Protein AF-A0AAU9JLI4-F1 (afdb_monomer)

Sequence (516 aa):
MSFSKSDNLSCSFSMLPLANPLLKHKVYQNIYNEKANLSTQASQQTISSKLKKRKLKPIMEIQPEIAAKVVKSYLLPMFECKTRGLSKRHSHGKSLDISKSRADILESRETTAETSVYGELKLSEKLMSEIEKVKTELDDCTRKMRDSEQAKIISESELSILKSKYEDLEINFELLKFQLNQNLKMYQKLELKIVFLNEQADQYKNLLAICESKLEEYSAECLNEKMVNDRLSSELQKIARFNDLVEMQNQIMGDRLIGLQTCIEDLLKVRRTEEITTKDFATFVESSKKLALYETELINSLKTLTEQNQILSKDMIEIAEMKDYMKNDRDKFICRFKEKVQQIKDEMAKEREEKEKLQIKYEDIKNNYDALSDQFDRMRDKITNFKVNRNGEIEEKVCKNCKKFFFENENFNWSCQIHTSQYSGAMWWCCGRKGENAKGCRTSQHIAKDEEEELMQEEMRLRKQQFCTSCTETGHDEKNCPYDPNAKSNFDADEEYERLENLKLKKSKIKTWTLI

InterPro domains:
  IPR001562 Zinc finger, Btk motif [PS51113] (411-447)

Secondary structure (DSSP, 8-state):
----------------------S-SSSSSSSSSSSSSSSS--------------PPPPP----HHHHHHHIIIIIHHHHHTT---S---------------------------TT-HHHHHHHHHHHHHHHHHHHHHHHHHHHHHHHHHHHHHHHHHHHHHHHHHHHHHHHHHHHHHHHHHHHHHHHHHHHHHHHHHHHHHHHHHHHHHHHHHHHHHHHHHHHHHHHHHHHHHHHHHHHHHHHHHHHHHHHHHHHHHHHHHTTTTTT--SHHHHHHHHHHHHHHHHHHHHHHHHHHHHHHHHHHHHHHHHHHHHHHHHHHHHHHHHHHHHHHHHHHHHHHHHHHHHHHHHHHHHHHHHHHHHHHHHHHHHHHHHHHHHHHHHHHHHHHHHTTS--EEEBTTT--EEEGGG--TTTEEE-SSPB-SSBBTTT--BSTTPPPSEEE---B--HHHHHHHHHHHHTS--B-TTT--BSS-GGG-TT-SSPPSS--HHHHHHHHHHHHHHHHHHHHHTT-

Mean predicted aligned error: 22.32 Å

pLDDT: mean 77.54, std 21.22, range [32.53, 97.62]

Structure (mmCIF, N/CA/C/O backbone):
data_AF-A0AAU9JLI4-F1
#
_entry.id   AF-A0AAU9JLI4-F1
#
loop_
_atom_site.group_PDB
_atom_site.id
_atom_site.type_symbol
_atom_site.label_atom_id
_atom_site.label_alt_id
_atom_site.label_comp_id
_atom_site.label_asym_id
_atom_site.label_entity_id
_atom_site.label_seq_id
_atom_site.pdbx_PDB_ins_code
_atom_site.Cartn_x
_atom_site.Cartn_y
_atom_site.Cartn_z
_atom_site.occupancy
_atom_site.B_iso_or_equiv
_atom_site.auth_seq_id
_atom_site.auth_comp_id
_atom_site.auth_asym_id
_atom_site.auth_atom_id
_atom_site.pdbx_PDB_model_num
ATOM 1 N N . MET A 1 1 ? 18.204 28.110 -63.080 1.00 45.34 1 MET A N 1
ATOM 2 C CA . MET A 1 1 ? 18.289 29.216 -62.103 1.00 45.34 1 MET A CA 1
ATOM 3 C C . MET A 1 1 ? 17.113 29.092 -61.155 1.00 45.34 1 MET A C 1
ATOM 5 O O . MET A 1 1 ? 16.007 29.456 -61.524 1.00 45.34 1 MET A O 1
ATOM 9 N N . SER A 1 2 ? 17.340 28.524 -59.977 1.00 33.69 2 SER A N 1
ATOM 10 C CA . SER A 1 2 ? 16.346 28.427 -58.904 1.00 33.69 2 SER A CA 1
ATOM 11 C C . SER A 1 2 ? 17.110 28.095 -57.625 1.00 33.69 2 SER A C 1
ATOM 13 O O . SER A 1 2 ? 17.582 26.977 -57.450 1.00 33.69 2 SER A O 1
ATOM 15 N N . PHE A 1 3 ? 17.329 29.124 -56.807 1.00 39.91 3 PHE A N 1
ATOM 16 C CA . PHE A 1 3 ? 18.019 29.056 -55.522 1.00 39.91 3 PHE A CA 1
ATOM 17 C C . PHE A 1 3 ? 17.093 28.427 -54.474 1.00 39.91 3 PHE A C 1
ATOM 19 O O . PHE A 1 3 ? 16.052 29.001 -54.157 1.00 39.91 3 PHE A O 1
ATOM 26 N N . SER A 1 4 ? 17.487 27.287 -53.908 1.00 40.09 4 SER A N 1
ATOM 27 C CA . SER A 1 4 ? 16.910 26.746 -52.677 1.00 40.09 4 SER A CA 1
ATOM 28 C C . SER A 1 4 ? 17.729 27.244 -51.487 1.00 40.09 4 SER A C 1
ATOM 30 O O . SER A 1 4 ? 18.907 26.914 -51.348 1.00 40.09 4 SER A O 1
ATOM 32 N N . LYS A 1 5 ? 17.102 28.084 -50.659 1.00 43.94 5 LYS A N 1
ATOM 33 C CA . LYS A 1 5 ? 17.627 28.550 -49.373 1.00 43.94 5 LYS A CA 1
ATOM 34 C C . LYS A 1 5 ? 17.709 27.373 -48.400 1.00 43.94 5 LYS A C 1
ATOM 36 O O . LYS A 1 5 ? 16.705 26.721 -48.142 1.00 43.94 5 LYS A O 1
ATOM 41 N N . SER A 1 6 ? 18.903 27.127 -47.877 1.00 37.25 6 SER A N 1
ATOM 42 C CA . SER A 1 6 ? 19.163 26.254 -46.737 1.00 37.25 6 SER A CA 1
ATOM 43 C C . SER A 1 6 ? 19.087 27.087 -45.454 1.00 37.25 6 SER A C 1
ATOM 45 O O . SER A 1 6 ? 19.989 27.885 -45.184 1.00 37.25 6 SER A O 1
ATOM 47 N N . ASP A 1 7 ? 18.016 26.921 -44.683 1.00 40.62 7 ASP A N 1
ATOM 48 C CA . ASP A 1 7 ? 17.883 27.521 -43.357 1.00 40.62 7 ASP A CA 1
ATOM 49 C C . ASP A 1 7 ? 18.664 26.678 -42.334 1.00 40.62 7 ASP A C 1
ATOM 51 O O . ASP A 1 7 ? 18.245 25.600 -41.916 1.00 40.62 7 ASP A O 1
ATOM 55 N N . ASN A 1 8 ? 19.836 27.185 -41.948 1.00 42.12 8 ASN A N 1
ATOM 56 C CA . ASN A 1 8 ? 20.634 26.694 -40.827 1.00 42.12 8 ASN A CA 1
ATOM 57 C C . ASN A 1 8 ? 19.975 27.117 -39.505 1.00 42.12 8 ASN A C 1
ATOM 59 O O . ASN A 1 8 ? 20.185 28.232 -39.027 1.00 42.12 8 ASN A O 1
ATOM 63 N N . LEU A 1 9 ? 19.212 26.218 -38.884 1.00 38.22 9 LEU A N 1
ATOM 64 C CA . LEU A 1 9 ? 18.787 26.350 -37.490 1.00 38.22 9 LEU A CA 1
ATOM 65 C C . LEU A 1 9 ? 19.849 25.728 -36.575 1.00 38.22 9 LEU A C 1
ATOM 67 O O . LEU A 1 9 ? 19.822 24.543 -36.255 1.00 38.22 9 LEU A O 1
ATOM 71 N N . SER A 1 10 ? 20.807 26.553 -36.149 1.00 36.34 10 SER A N 1
ATOM 72 C CA . SER A 1 10 ? 21.739 26.226 -35.071 1.00 36.34 10 SER A CA 1
ATOM 73 C C . SER A 1 10 ? 20.991 26.227 -33.734 1.00 36.34 10 SER A C 1
ATOM 75 O O . SER A 1 10 ? 20.750 27.283 -33.147 1.00 36.34 10 SER A O 1
ATOM 77 N N . CYS A 1 11 ? 20.605 25.048 -33.251 1.00 36.84 11 CYS A N 1
ATOM 78 C CA . CYS A 1 11 ? 20.040 24.886 -31.916 1.00 36.84 11 CYS A CA 1
ATOM 79 C C . CYS A 1 11 ? 21.181 24.928 -30.886 1.00 36.84 11 CYS A C 1
ATOM 81 O O . CYS A 1 11 ? 21.872 23.937 -30.652 1.00 36.84 11 CYS A O 1
ATOM 83 N N . SER A 1 12 ? 21.420 26.102 -30.302 1.00 36.06 12 SER A N 1
ATOM 84 C CA . SER A 1 12 ? 22.362 26.301 -29.203 1.00 36.06 12 SER A CA 1
ATOM 85 C C . SER A 1 12 ? 21.818 25.660 -27.923 1.00 36.06 12 SER A C 1
ATOM 87 O O . SER A 1 12 ? 20.890 26.152 -27.287 1.00 36.06 12 SER A O 1
ATOM 89 N N . PHE A 1 13 ? 22.413 24.532 -27.544 1.00 38.66 13 PHE A N 1
ATOM 90 C CA . PHE A 1 13 ? 22.135 23.828 -26.297 1.00 38.66 13 PHE A CA 1
ATOM 91 C C . PHE A 1 13 ? 22.752 24.619 -25.131 1.00 38.66 13 PHE A C 1
ATOM 93 O O . PHE A 1 13 ? 23.954 24.552 -24.872 1.00 38.66 13 PHE A O 1
ATOM 100 N N . SER A 1 14 ? 21.945 25.430 -24.446 1.00 35.66 14 SER A N 1
ATOM 101 C CA . SER A 1 14 ? 22.360 26.122 -23.226 1.00 35.66 14 SER A CA 1
ATOM 102 C C . SER A 1 14 ? 22.488 25.111 -22.084 1.00 35.66 14 SER A C 1
ATOM 104 O O . SER A 1 14 ? 21.485 24.622 -21.564 1.00 35.66 14 SER A O 1
ATOM 106 N N . MET A 1 15 ? 23.723 24.800 -21.689 1.00 38.72 15 MET A N 1
ATOM 107 C CA . MET A 1 15 ? 24.007 24.057 -20.463 1.00 38.72 15 MET A CA 1
ATOM 108 C C . MET A 1 15 ? 23.544 24.864 -19.243 1.00 38.72 15 MET A C 1
ATOM 110 O O . MET A 1 15 ? 24.101 25.916 -18.932 1.00 38.72 15 MET A O 1
ATOM 114 N N . LEU A 1 16 ? 22.526 24.361 -18.546 1.00 40.97 16 LEU A N 1
ATOM 115 C CA . LEU A 1 16 ? 22.172 24.817 -17.203 1.00 40.97 16 LEU A CA 1
ATOM 116 C C . LEU A 1 16 ? 23.170 24.234 -16.182 1.00 40.97 16 LEU A C 1
ATOM 118 O O . LEU A 1 16 ? 23.549 23.067 -16.311 1.00 40.97 16 LEU A O 1
ATOM 122 N N . PRO A 1 17 ? 23.590 24.990 -15.151 1.00 42.91 17 PRO A N 1
ATOM 123 C CA . PRO A 1 17 ? 24.547 24.499 -14.169 1.00 42.91 17 PRO A CA 1
ATOM 124 C C . PRO A 1 17 ? 23.884 23.500 -13.214 1.00 42.91 17 PRO A C 1
ATOM 126 O O . PRO A 1 17 ? 22.875 23.802 -12.574 1.00 42.91 17 PRO A O 1
ATOM 129 N N . LEU A 1 18 ? 24.496 22.324 -13.074 1.00 39.28 18 LEU A N 1
ATOM 130 C CA . LEU A 1 18 ? 24.190 21.348 -12.030 1.00 39.28 18 LEU A CA 1
ATOM 131 C C . LEU A 1 18 ? 24.459 21.967 -10.651 1.00 39.28 18 LEU A C 1
ATOM 133 O O . LEU A 1 18 ? 25.603 22.182 -10.249 1.00 39.28 18 LEU A O 1
ATOM 137 N N . ALA A 1 19 ? 23.384 22.265 -9.924 1.00 40.25 19 ALA A N 1
ATOM 138 C CA . ALA A 1 19 ? 23.446 22.730 -8.549 1.00 40.25 19 ALA A CA 1
ATOM 139 C C . ALA A 1 19 ? 23.899 21.597 -7.609 1.00 40.25 19 ALA A C 1
ATOM 141 O O . ALA A 1 19 ? 23.345 20.500 -7.574 1.00 40.25 19 ALA A O 1
ATOM 142 N N . ASN A 1 20 ? 24.924 21.921 -6.831 1.00 43.53 20 ASN A N 1
ATOM 143 C CA . ASN A 1 20 ? 25.685 21.082 -5.916 1.00 43.53 20 ASN A CA 1
ATOM 144 C C . ASN A 1 20 ? 24.843 20.626 -4.691 1.00 43.53 20 ASN A C 1
ATOM 146 O O . ASN A 1 20 ? 24.380 21.484 -3.930 1.00 43.53 20 ASN A O 1
ATOM 150 N N . PRO A 1 21 ? 24.636 19.318 -4.424 1.00 46.31 21 PRO A N 1
ATOM 151 C CA . PRO A 1 21 ? 23.819 18.849 -3.306 1.00 46.31 21 PRO A CA 1
ATOM 152 C C . PRO A 1 21 ? 24.678 18.545 -2.065 1.00 46.31 21 PRO A C 1
ATOM 154 O O . PRO A 1 21 ? 24.732 17.411 -1.603 1.00 46.31 21 PRO A O 1
ATOM 157 N N . LEU A 1 22 ? 25.345 19.553 -1.492 1.00 43.22 22 LEU A N 1
ATOM 158 C CA . LEU A 1 22 ? 26.230 19.371 -0.322 1.00 43.22 22 LEU A CA 1
ATOM 159 C C . LEU A 1 22 ? 25.820 20.145 0.946 1.00 43.22 22 LEU A C 1
ATOM 161 O O . LEU A 1 22 ? 26.621 20.315 1.859 1.00 43.22 22 LEU A O 1
ATOM 165 N N . LEU A 1 23 ? 24.557 20.575 1.064 1.00 45.41 23 LEU A N 1
ATOM 166 C CA . LEU A 1 23 ? 24.108 21.413 2.195 1.00 45.41 23 LEU A CA 1
ATOM 167 C C . LEU A 1 23 ? 22.857 20.932 2.953 1.00 45.41 23 LEU A C 1
ATOM 169 O O . LEU A 1 23 ? 22.265 21.696 3.709 1.00 45.41 23 LEU A O 1
ATOM 173 N N . LYS A 1 24 ? 22.465 19.655 2.839 1.00 44.66 24 LYS A N 1
ATOM 174 C CA . LYS A 1 24 ? 21.291 19.108 3.564 1.00 44.66 24 LYS A CA 1
ATOM 175 C C . LYS A 1 24 ? 21.606 18.221 4.777 1.00 44.66 24 LYS A C 1
ATOM 177 O O . LYS A 1 24 ? 20.695 17.620 5.336 1.00 44.66 24 LYS A O 1
ATOM 182 N N . HIS A 1 25 ? 22.855 18.183 5.247 1.00 46.44 25 HIS A N 1
ATOM 183 C CA . HIS A 1 25 ? 23.262 17.283 6.339 1.00 46.44 25 HIS A CA 1
ATOM 184 C C . HIS A 1 25 ? 23.266 17.897 7.758 1.00 46.44 25 HIS A C 1
ATOM 186 O O . HIS A 1 25 ? 23.671 17.227 8.705 1.00 46.44 25 HIS A O 1
ATOM 192 N N . LYS A 1 26 ? 22.792 19.142 7.947 1.00 41.72 26 LYS A N 1
ATOM 193 C CA . LYS A 1 26 ? 22.775 19.819 9.268 1.00 41.72 26 LYS A CA 1
ATOM 194 C C . LYS A 1 26 ? 21.404 19.957 9.946 1.00 41.72 26 LYS A C 1
ATOM 196 O O . LYS A 1 26 ? 21.347 20.437 11.069 1.00 41.72 26 LYS A O 1
ATOM 201 N N . VAL A 1 27 ? 20.311 19.505 9.327 1.00 46.84 27 VAL A N 1
ATOM 202 C CA . VAL A 1 27 ? 18.953 19.664 9.904 1.00 46.84 27 VAL A CA 1
ATOM 203 C C . VAL A 1 27 ? 18.459 18.405 10.642 1.00 46.84 27 VAL A C 1
ATOM 205 O O . VAL A 1 27 ? 17.530 18.480 11.436 1.00 46.84 27 VAL A O 1
ATOM 208 N N . TYR A 1 28 ? 19.120 17.253 10.479 1.00 42.72 28 TYR A N 1
ATOM 209 C CA . TYR A 1 28 ? 18.659 15.981 11.061 1.00 42.72 28 TYR A CA 1
ATOM 210 C C . TYR A 1 28 ? 19.222 15.624 12.451 1.00 42.72 28 TYR A C 1
ATOM 212 O O . TYR A 1 28 ? 18.841 14.593 12.996 1.00 42.72 28 TYR A O 1
ATOM 220 N N . GLN A 1 29 ? 20.070 16.460 13.064 1.00 41.47 29 GLN A N 1
ATOM 221 C CA . GLN A 1 29 ? 20.627 16.180 14.402 1.00 41.47 29 GLN A CA 1
ATOM 222 C C . GLN A 1 29 ? 19.867 16.817 15.581 1.00 41.47 29 GLN A C 1
ATOM 224 O O . GLN A 1 29 ? 20.104 16.423 16.717 1.00 41.47 29 GLN A O 1
ATOM 229 N N . ASN A 1 30 ? 18.905 17.717 15.351 1.00 42.84 30 ASN A N 1
ATOM 230 C CA . ASN A 1 30 ? 18.230 18.423 16.454 1.00 42.84 30 ASN A CA 1
ATOM 231 C C . ASN A 1 30 ? 16.946 17.760 16.983 1.00 42.84 30 ASN A C 1
ATOM 233 O O . ASN A 1 30 ? 16.419 18.210 17.989 1.00 42.84 30 ASN A O 1
ATOM 237 N N . ILE A 1 31 ? 16.457 16.673 16.376 1.00 46.66 31 ILE A N 1
ATOM 238 C CA . ILE A 1 31 ? 15.202 16.019 16.812 1.00 46.66 31 ILE A CA 1
ATOM 239 C C . ILE A 1 31 ? 15.456 14.873 17.814 1.00 46.66 31 ILE A C 1
ATOM 241 O O . ILE A 1 31 ? 14.543 14.443 18.515 1.00 46.66 31 ILE A O 1
ATOM 245 N N . TYR A 1 32 ? 16.700 14.400 17.952 1.00 40.81 32 TYR A N 1
ATOM 246 C CA . TYR A 1 32 ? 17.021 13.264 18.829 1.00 40.81 32 TYR A CA 1
ATOM 247 C C . TYR A 1 32 ? 17.413 13.633 20.271 1.00 40.81 32 TYR A C 1
ATOM 249 O O . TYR A 1 32 ? 17.479 12.739 21.110 1.00 40.81 32 TYR A O 1
ATOM 257 N N . ASN A 1 33 ? 17.594 14.918 20.597 1.00 41.50 33 ASN A N 1
ATOM 258 C CA . ASN A 1 33 ? 17.998 15.345 21.947 1.00 41.50 33 ASN A CA 1
ATOM 259 C C . ASN A 1 33 ? 16.843 15.822 22.847 1.00 41.50 33 ASN A C 1
ATOM 261 O O . ASN A 1 33 ? 17.062 16.067 24.029 1.00 41.50 33 ASN A O 1
ATOM 265 N N . GLU A 1 34 ? 15.606 15.900 22.345 1.00 41.00 34 GLU A N 1
ATOM 266 C CA . GLU A 1 34 ? 14.465 16.420 23.123 1.00 41.00 34 GLU A CA 1
ATOM 267 C C . GLU A 1 34 ? 13.611 15.335 23.807 1.00 41.00 34 GLU A C 1
ATOM 269 O O . GLU A 1 34 ? 12.755 15.645 24.630 1.00 41.00 34 GLU A O 1
ATOM 274 N N . LYS A 1 35 ? 13.872 14.045 23.546 1.00 43.06 35 LYS A N 1
ATOM 275 C CA . LYS A 1 35 ? 13.151 12.919 24.180 1.00 43.06 35 LYS A CA 1
ATOM 276 C C . LYS A 1 35 ? 13.869 12.275 25.373 1.00 43.06 35 LYS A C 1
ATOM 278 O O . LYS A 1 35 ? 13.338 11.336 25.955 1.00 43.06 35 LYS A O 1
ATOM 283 N N . ALA A 1 36 ? 15.036 12.784 25.774 1.00 42.34 36 ALA A N 1
ATOM 284 C CA . ALA A 1 36 ? 15.814 12.230 26.888 1.00 42.34 36 ALA A CA 1
ATOM 285 C C . ALA A 1 36 ? 15.617 12.952 28.242 1.00 42.34 36 ALA A C 1
ATOM 287 O O . ALA A 1 36 ? 16.156 12.493 29.241 1.00 42.34 36 ALA A O 1
ATOM 288 N N . ASN A 1 37 ? 14.825 14.033 28.314 1.00 41.56 37 ASN A N 1
ATOM 289 C CA . ASN A 1 37 ? 14.725 14.876 29.523 1.00 41.56 37 ASN A CA 1
ATOM 290 C C . ASN A 1 37 ? 13.348 14.913 30.217 1.00 41.56 37 ASN A C 1
ATOM 292 O O . ASN A 1 37 ? 13.141 15.740 31.099 1.00 41.56 37 ASN A O 1
ATOM 296 N N . LEU A 1 38 ? 12.420 14.006 29.894 1.00 42.38 38 LEU A N 1
ATOM 297 C CA . LEU A 1 38 ? 11.083 13.965 30.522 1.00 42.38 38 LEU A CA 1
ATOM 298 C C . LEU A 1 38 ? 10.813 12.723 31.394 1.00 42.38 38 LEU A C 1
ATOM 300 O O . LEU A 1 38 ? 9.696 12.538 31.860 1.00 42.38 38 LEU A O 1
ATOM 304 N N . SER A 1 39 ? 11.829 11.900 31.681 1.00 38.75 39 SER A N 1
ATOM 305 C CA . SER A 1 39 ? 11.671 10.649 32.452 1.00 38.75 39 SER A CA 1
ATOM 306 C C . SER A 1 39 ? 12.198 10.696 33.897 1.00 38.75 39 SER A C 1
ATOM 308 O O . SER A 1 39 ? 12.404 9.646 34.507 1.00 38.75 39 SER A O 1
ATOM 310 N N . THR A 1 40 ? 12.414 11.875 34.488 1.00 43.50 40 THR A N 1
ATOM 311 C CA . THR A 1 40 ? 12.995 11.943 35.842 1.00 43.50 40 THR A CA 1
ATOM 312 C C . THR A 1 40 ? 12.410 13.082 36.669 1.00 43.50 40 THR A C 1
ATOM 314 O O . THR A 1 40 ? 13.092 14.072 36.887 1.00 43.50 40 THR A O 1
ATOM 317 N N . GLN A 1 41 ? 11.152 12.964 37.117 1.00 42.03 41 GLN A N 1
ATOM 318 C CA . GLN A 1 41 ? 10.623 13.647 38.319 1.00 42.03 41 GLN A CA 1
ATOM 319 C C . GLN A 1 41 ? 9.153 13.264 38.586 1.00 42.03 41 GLN A C 1
ATOM 321 O O . GLN A 1 41 ? 8.239 14.062 38.437 1.00 42.03 41 GLN A O 1
ATOM 326 N N . ALA A 1 42 ? 8.909 12.020 39.000 1.00 39.53 42 ALA A N 1
ATOM 327 C CA . ALA A 1 42 ? 7.631 11.631 39.608 1.00 39.53 42 ALA A CA 1
ATOM 328 C C . ALA A 1 42 ? 7.829 10.429 40.543 1.00 39.53 42 ALA A C 1
ATOM 330 O O . ALA A 1 42 ? 7.296 9.349 40.333 1.00 39.53 42 ALA A O 1
ATOM 331 N N . SER A 1 43 ? 8.668 10.589 41.566 1.00 42.47 43 SER A N 1
ATOM 332 C CA . SER A 1 43 ? 8.748 9.627 42.670 1.00 42.47 43 SER A CA 1
ATOM 333 C C . SER A 1 43 ? 9.284 10.326 43.906 1.00 42.47 43 SER A C 1
ATOM 335 O O . SER A 1 43 ? 10.440 10.153 44.276 1.00 42.47 43 SER A O 1
ATOM 337 N N . GLN A 1 44 ? 8.448 11.149 44.525 1.00 44.94 44 GLN A N 1
ATOM 338 C CA . GLN A 1 44 ? 8.604 11.566 45.914 1.00 44.94 44 GLN A CA 1
ATOM 339 C C . GLN A 1 44 ? 7.299 12.232 46.336 1.00 44.94 44 GLN A C 1
ATOM 341 O O . GLN A 1 44 ? 7.138 13.429 46.144 1.00 44.94 44 GLN A O 1
ATOM 346 N N . GLN A 1 45 ? 6.363 11.453 46.882 1.00 43.75 45 GLN A N 1
ATOM 347 C CA . GLN A 1 45 ? 5.520 11.883 47.998 1.00 43.75 45 GLN A CA 1
ATOM 348 C C . GLN A 1 45 ? 4.621 10.740 48.484 1.00 43.75 45 GLN A C 1
ATOM 350 O O . GLN A 1 45 ? 4.019 10.012 47.706 1.00 43.75 45 GLN A O 1
ATOM 355 N N . THR A 1 46 ? 4.512 10.657 49.812 1.00 43.53 46 THR A N 1
ATOM 356 C CA . THR A 1 46 ? 3.495 9.943 50.606 1.00 43.53 46 THR A CA 1
ATOM 357 C C . THR A 1 46 ? 3.677 8.458 50.932 1.00 43.53 46 THR A C 1
ATOM 359 O O . THR A 1 46 ? 2.761 7.661 50.797 1.00 43.53 46 THR A O 1
ATOM 362 N N . ILE A 1 47 ? 4.788 8.120 51.597 1.00 45.31 47 ILE A N 1
ATOM 363 C CA . ILE A 1 47 ? 4.751 7.126 52.686 1.00 45.31 47 ILE A CA 1
ATOM 364 C C . ILE A 1 47 ? 5.595 7.653 53.852 1.00 45.31 47 ILE A C 1
ATOM 366 O O . ILE A 1 47 ? 6.801 7.457 53.869 1.00 45.31 47 ILE A O 1
ATOM 370 N N . SER A 1 48 ? 4.974 8.365 54.801 1.00 41.03 48 SER A N 1
ATOM 371 C CA . SER A 1 48 ? 5.326 8.356 56.238 1.00 41.03 48 SER A CA 1
ATOM 372 C C . SER A 1 48 ? 4.573 9.465 56.986 1.00 41.03 48 SER A C 1
ATOM 374 O O . SER A 1 48 ? 5.057 10.579 57.165 1.00 41.03 48 SER A O 1
ATOM 376 N N . SER A 1 49 ? 3.367 9.153 57.453 1.00 42.03 49 SER A N 1
ATOM 377 C CA . SER A 1 49 ? 2.691 9.914 58.513 1.00 42.03 49 SER A CA 1
ATOM 378 C C . SER A 1 49 ? 1.825 8.983 59.366 1.00 42.03 49 SER A C 1
ATOM 380 O O . SER A 1 49 ? 0.642 9.200 59.603 1.00 42.03 49 SER A O 1
ATOM 382 N N . LYS A 1 50 ? 2.435 7.901 59.862 1.00 46.09 50 LYS A N 1
ATOM 383 C CA . LYS A 1 50 ? 1.864 7.061 60.924 1.00 46.09 50 LYS A CA 1
ATOM 384 C C . LYS A 1 50 ? 2.770 7.102 62.145 1.00 46.09 50 LYS A C 1
ATOM 386 O O . LYS A 1 50 ? 3.470 6.140 62.416 1.00 46.09 50 LYS A O 1
ATOM 391 N N . LEU A 1 51 ? 2.759 8.202 62.895 1.00 42.31 51 LEU A N 1
ATOM 392 C CA . LEU A 1 51 ? 3.326 8.229 64.244 1.00 42.31 51 LEU A CA 1
ATOM 393 C C . LEU A 1 51 ? 2.592 9.249 65.126 1.00 42.31 51 LEU A C 1
ATOM 395 O O . LEU A 1 51 ? 2.585 10.444 64.861 1.00 42.31 51 LEU A O 1
ATOM 399 N N . LYS A 1 52 ? 2.065 8.715 66.235 1.00 47.47 52 LYS A N 1
ATOM 400 C CA . LYS A 1 52 ? 1.753 9.375 67.515 1.00 47.47 52 LYS A CA 1
ATOM 401 C C . LYS A 1 52 ? 0.481 10.230 67.601 1.00 47.47 52 LYS A C 1
ATOM 403 O O . LYS A 1 52 ? 0.528 11.451 67.577 1.00 47.47 52 LYS A O 1
ATOM 408 N N . LYS A 1 53 ? -0.616 9.569 67.993 1.00 42.16 53 LYS A N 1
ATOM 409 C CA . LYS A 1 53 ? -1.509 10.072 69.056 1.00 42.16 53 LYS A CA 1
ATOM 410 C C . LYS A 1 53 ? -1.855 8.926 70.015 1.00 42.16 53 LYS A C 1
ATOM 412 O O . LYS A 1 53 ? -2.756 8.137 69.754 1.00 42.16 53 LYS A O 1
ATOM 417 N N . ARG A 1 54 ? -1.107 8.814 71.120 1.00 42.00 54 ARG A N 1
ATOM 418 C CA . ARG A 1 54 ? -1.519 8.026 72.294 1.00 42.00 54 ARG A CA 1
ATOM 419 C C . ARG A 1 54 ? -2.682 8.780 72.943 1.00 42.00 54 ARG A C 1
ATOM 421 O O . ARG A 1 54 ? -2.471 9.861 73.481 1.00 42.00 54 ARG A O 1
ATOM 428 N N . LYS A 1 55 ? -3.900 8.244 72.839 1.00 44.88 55 LYS A N 1
ATOM 429 C CA . LYS A 1 55 ? -5.060 8.738 73.590 1.00 44.88 55 LYS A CA 1
ATOM 430 C C . LYS A 1 55 ? -4.915 8.303 75.053 1.00 44.88 55 LYS A C 1
ATOM 432 O O . LYS A 1 55 ? -4.597 7.145 75.320 1.00 44.88 55 LYS A O 1
ATOM 437 N N . LEU A 1 56 ? -5.101 9.249 75.973 1.00 50.69 56 LEU A N 1
ATOM 438 C CA . LEU A 1 56 ? -5.227 9.000 77.409 1.00 50.69 56 LEU A CA 1
ATOM 439 C C . LEU A 1 56 ? -6.354 7.989 77.666 1.00 50.69 56 LEU A C 1
ATOM 441 O O . LEU A 1 56 ? -7.404 8.067 77.027 1.00 50.69 56 LEU A O 1
ATOM 445 N N . LYS A 1 57 ? -6.129 7.048 78.593 1.00 48.38 57 LYS A N 1
ATOM 446 C CA . LYS A 1 57 ? -7.173 6.141 79.088 1.00 48.38 57 LYS A CA 1
ATOM 447 C C . LYS A 1 57 ? -8.280 6.989 79.731 1.00 48.38 57 LYS A C 1
ATOM 449 O O . LYS A 1 57 ? -7.965 7.720 80.672 1.00 48.38 57 LYS A O 1
ATOM 454 N N . PRO A 1 58 ? -9.533 6.914 79.257 1.00 48.12 58 PRO A N 1
ATOM 455 C CA . PRO A 1 58 ? -10.632 7.564 79.942 1.00 48.12 58 PRO A CA 1
ATOM 456 C C . PRO A 1 58 ? -10.860 6.846 81.274 1.00 48.12 58 PRO A C 1
ATOM 458 O O . PRO A 1 58 ? -10.724 5.624 81.375 1.00 48.12 58 PRO A O 1
ATOM 461 N N . ILE A 1 59 ? -11.168 7.633 82.300 1.00 52.50 59 ILE A N 1
ATOM 462 C CA . ILE A 1 59 ? -11.745 7.160 83.558 1.00 52.50 59 ILE A CA 1
ATOM 463 C C . ILE A 1 59 ? -12.922 6.257 83.175 1.00 52.50 59 ILE A C 1
ATOM 465 O O . ILE A 1 59 ? -13.745 6.662 82.356 1.00 52.50 59 ILE A O 1
ATOM 469 N N . MET A 1 60 ? -12.942 5.015 83.672 1.00 55.62 60 MET A N 1
ATOM 470 C CA . MET A 1 60 ? -14.016 4.064 83.379 1.00 55.62 60 MET A CA 1
ATOM 471 C C . MET A 1 60 ? -15.322 4.608 83.949 1.00 55.62 60 MET A C 1
ATOM 473 O O . MET A 1 60 ? -15.646 4.402 85.116 1.00 55.62 60 MET A O 1
ATOM 477 N N . GLU A 1 61 ? -16.045 5.333 83.110 1.00 60.28 61 GLU A N 1
ATOM 478 C CA . GLU A 1 61 ? -17.423 5.714 83.331 1.00 60.28 61 GLU A CA 1
ATOM 479 C C . GLU A 1 61 ? -18.215 4.406 83.410 1.00 60.28 61 GLU A C 1
ATOM 481 O O . GLU A 1 61 ? -18.271 3.630 82.450 1.00 60.28 61 GLU A O 1
ATOM 486 N N . ILE A 1 62 ? -18.701 4.087 84.612 1.00 59.59 62 ILE A N 1
ATOM 487 C CA . ILE A 1 62 ? -19.460 2.864 84.861 1.00 59.59 62 ILE A CA 1
ATOM 488 C C . ILE A 1 62 ? -20.717 2.970 84.008 1.00 59.59 62 ILE A C 1
ATOM 490 O O . ILE A 1 62 ? -21.610 3.758 84.309 1.00 59.59 62 ILE A O 1
ATOM 494 N N . GLN A 1 63 ? -20.754 2.191 82.926 1.00 72.50 63 GLN A N 1
ATOM 495 C CA . GLN A 1 63 ? -21.903 2.126 82.035 1.00 72.50 63 GLN A CA 1
ATOM 496 C C . GLN A 1 63 ? -23.146 1.819 82.887 1.00 72.50 63 GLN A C 1
ATOM 498 O O . GLN A 1 63 ? -23.105 0.877 83.693 1.00 72.50 63 GLN A O 1
ATOM 503 N N . PRO A 1 64 ? -24.231 2.600 82.767 1.00 72.38 64 PRO A N 1
ATOM 504 C CA . PRO A 1 64 ? -25.435 2.414 83.570 1.00 72.38 64 PRO A CA 1
ATOM 505 C C . PRO A 1 64 ? -26.011 0.997 83.429 1.00 72.38 64 PRO A C 1
ATOM 507 O O . PRO A 1 64 ? -26.600 0.490 84.382 1.00 72.38 64 PRO A O 1
ATOM 510 N N . GLU A 1 65 ? -25.746 0.289 82.323 1.00 72.12 65 GLU A N 1
ATOM 511 C CA . GLU A 1 65 ? -26.081 -1.130 82.181 1.00 72.12 65 GLU A CA 1
ATOM 512 C C . GLU A 1 65 ? -25.306 -2.038 83.152 1.00 72.12 65 GLU A C 1
ATOM 514 O O . GLU A 1 65 ? -25.875 -2.986 83.691 1.00 72.12 65 GLU A O 1
ATOM 519 N N . ILE A 1 66 ? -24.025 -1.758 83.419 1.00 75.94 66 ILE A N 1
ATOM 520 C CA . ILE A 1 66 ? -23.209 -2.511 84.387 1.00 75.94 66 ILE A CA 1
ATOM 521 C C . ILE A 1 66 ? -23.695 -2.216 85.806 1.00 75.94 66 ILE A C 1
ATOM 523 O O . ILE A 1 66 ? -23.854 -3.147 86.593 1.00 75.94 66 ILE A O 1
ATOM 527 N N . ALA A 1 67 ? -24.005 -0.954 86.117 1.00 75.00 67 ALA A N 1
ATOM 528 C CA . ALA A 1 67 ? -24.593 -0.580 87.402 1.00 75.00 67 ALA A CA 1
ATOM 529 C C . ALA A 1 67 ? -25.954 -1.268 87.621 1.00 75.00 67 ALA A C 1
ATOM 531 O O . ALA A 1 67 ? -26.162 -1.889 88.661 1.00 75.00 67 ALA A O 1
ATOM 532 N N . ALA A 1 68 ? -26.840 -1.267 86.620 1.00 74.62 68 ALA A N 1
ATOM 533 C CA . ALA A 1 68 ? -28.130 -1.957 86.675 1.00 74.62 68 ALA A CA 1
ATOM 534 C C . ALA A 1 68 ? -27.975 -3.480 86.813 1.00 74.62 68 ALA A C 1
ATOM 536 O O . ALA A 1 68 ? -28.707 -4.116 87.570 1.00 74.62 68 ALA A O 1
ATOM 537 N N . LYS A 1 69 ? -26.987 -4.082 86.138 1.00 78.19 69 LYS A N 1
ATOM 538 C CA . LYS A 1 69 ? -26.690 -5.517 86.246 1.00 78.19 69 LYS A CA 1
ATOM 539 C C . LYS A 1 69 ? -26.124 -5.875 87.619 1.00 78.19 69 LYS A C 1
ATOM 541 O O . LYS A 1 69 ? -26.495 -6.914 88.162 1.00 78.19 69 LYS A O 1
ATOM 546 N N . VAL A 1 70 ? -25.294 -5.015 88.213 1.00 78.00 70 VAL A N 1
ATOM 547 C CA . VAL A 1 70 ? -24.810 -5.171 89.594 1.00 78.00 70 VAL A CA 1
ATOM 548 C C . VAL A 1 70 ? -25.969 -5.049 90.584 1.00 78.00 70 VAL A C 1
ATOM 550 O O . VAL A 1 70 ? -26.111 -5.897 91.463 1.00 78.00 70 VAL A O 1
ATOM 553 N N . VAL A 1 71 ? -26.859 -4.072 90.394 1.00 75.44 71 VAL A N 1
ATOM 554 C CA . VAL A 1 71 ? -28.059 -3.915 91.224 1.00 75.44 71 VAL A CA 1
ATOM 555 C C . VAL A 1 71 ? -28.970 -5.143 91.117 1.00 75.44 71 VAL A C 1
ATOM 557 O O . VAL A 1 71 ? -29.354 -5.705 92.138 1.00 75.44 71 VAL A O 1
ATOM 560 N N . LYS A 1 72 ? -29.243 -5.632 89.902 1.00 75.75 72 LYS A N 1
ATOM 561 C CA . LYS A 1 72 ? -30.095 -6.806 89.651 1.00 75.75 72 LYS A CA 1
ATOM 562 C C . LYS A 1 72 ? -29.508 -8.117 90.173 1.00 75.75 72 LYS A C 1
ATOM 564 O O . LYS A 1 72 ? -30.246 -8.948 90.684 1.00 75.75 72 LYS A O 1
ATOM 569 N N . SER A 1 73 ? -28.198 -8.310 90.041 1.00 78.38 73 SER A N 1
ATOM 570 C CA . SER A 1 73 ? -27.553 -9.598 90.343 1.00 78.38 73 SER A CA 1
ATOM 571 C C . SER A 1 73 ? -27.050 -9.698 91.783 1.00 78.38 73 SER A C 1
ATOM 573 O O . SER A 1 73 ? -26.924 -10.805 92.295 1.00 78.38 73 SER A O 1
ATOM 575 N N . TYR A 1 74 ? -26.751 -8.566 92.432 1.00 74.50 74 TYR A N 1
ATOM 576 C CA . TYR A 1 74 ? -26.113 -8.549 93.753 1.00 74.50 74 TYR A CA 1
ATOM 577 C C . TYR A 1 74 ? -26.896 -7.772 94.819 1.00 74.50 74 TYR A C 1
ATOM 579 O O . TYR A 1 74 ? -26.854 -8.173 95.977 1.00 74.50 74 TYR A O 1
ATOM 587 N N . LEU A 1 75 ? -27.629 -6.703 94.476 1.00 67.44 75 LEU A N 1
ATOM 588 C CA . LEU A 1 75 ? -28.425 -5.943 95.459 1.00 67.44 75 LEU A CA 1
ATOM 589 C C . LEU A 1 75 ? -29.857 -6.472 95.594 1.00 67.44 75 LEU A C 1
ATOM 591 O O . LEU A 1 75 ? -30.321 -6.670 96.710 1.00 67.44 75 LEU A O 1
ATOM 595 N N . LEU A 1 76 ? -30.541 -6.760 94.486 1.00 67.50 76 LEU A N 1
ATOM 596 C CA . LEU A 1 76 ? -31.923 -7.261 94.469 1.00 67.50 76 LEU A CA 1
ATOM 597 C C . LEU A 1 76 ? -32.113 -8.590 95.231 1.00 67.50 76 LEU A C 1
ATOM 599 O O . LEU A 1 76 ? -33.019 -8.653 96.064 1.00 67.50 76 LEU A O 1
ATOM 603 N N . PRO A 1 77 ? -31.226 -9.600 95.103 1.00 70.12 77 PRO A N 1
ATOM 604 C CA . PRO A 1 77 ? -31.328 -10.832 95.890 1.00 70.12 77 PRO A CA 1
ATOM 605 C C . PRO A 1 77 ? -31.228 -10.612 97.409 1.00 70.12 77 PRO A C 1
ATOM 607 O O . PRO A 1 77 ? -31.770 -11.402 98.184 1.00 70.12 77 PRO A O 1
ATOM 610 N N . MET A 1 78 ? -30.582 -9.527 97.861 1.00 61.03 78 MET A N 1
ATOM 611 C CA . MET A 1 78 ? -30.527 -9.177 99.288 1.00 61.03 78 MET A CA 1
ATOM 612 C C . MET A 1 78 ? -31.865 -8.646 99.821 1.00 61.03 78 MET A C 1
ATOM 614 O O . MET A 1 78 ? -32.136 -8.780 101.014 1.00 61.03 78 MET A O 1
ATOM 618 N N . PHE A 1 79 ? -32.723 -8.099 98.954 1.00 61.00 79 PHE A N 1
ATOM 619 C CA . PHE A 1 79 ? -34.074 -7.647 99.304 1.00 61.00 79 PHE A CA 1
ATOM 620 C C . PHE A 1 79 ? -35.144 -8.726 99.064 1.00 61.00 79 PHE A C 1
ATOM 622 O O . PHE A 1 79 ? -36.165 -8.738 99.749 1.00 61.00 79 PHE A O 1
ATOM 629 N N . GLU A 1 80 ? -34.891 -9.689 98.174 1.00 58.81 80 GLU A N 1
ATOM 630 C CA . GLU A 1 80 ? -35.787 -10.826 97.903 1.00 58.81 80 GLU A CA 1
ATOM 631 C C . GLU A 1 80 ? -35.699 -11.947 98.962 1.00 58.81 80 GLU A C 1
ATOM 633 O O . GLU A 1 80 ? -36.590 -12.792 99.070 1.00 58.81 80 GLU A O 1
ATOM 638 N N . CYS A 1 81 ? -34.668 -11.944 99.816 1.00 48.41 81 CYS A N 1
ATOM 639 C CA . CYS A 1 81 ? -34.444 -12.986 100.829 1.00 48.41 81 CYS A CA 1
ATOM 640 C C . CYS A 1 81 ? -35.433 -12.977 102.020 1.00 48.41 81 CYS A C 1
ATOM 642 O O . CYS A 1 81 ? -35.333 -13.838 102.893 1.00 48.41 81 CYS A O 1
ATOM 644 N N . LYS A 1 82 ? -36.406 -12.051 102.081 1.00 47.38 82 LYS A N 1
ATOM 645 C CA . LYS A 1 82 ? -37.406 -11.977 103.173 1.00 47.38 82 LYS A CA 1
ATOM 646 C C . LYS A 1 82 ? -38.855 -12.277 102.774 1.00 47.38 82 LYS A C 1
ATOM 648 O O . LYS A 1 82 ? -39.729 -12.235 103.633 1.00 47.38 82 LYS A O 1
ATOM 653 N N . THR A 1 83 ? -39.124 -12.672 101.532 1.00 47.31 83 THR A N 1
ATOM 654 C CA . THR A 1 83 ? -40.483 -13.018 101.064 1.00 47.31 83 THR A CA 1
ATOM 655 C C . THR A 1 83 ? -40.567 -14.437 100.496 1.00 47.31 83 THR A C 1
ATOM 657 O O . THR A 1 83 ? -41.232 -14.697 99.499 1.00 47.31 83 THR A O 1
ATOM 660 N N . ARG A 1 84 ? -39.923 -15.410 101.157 1.00 46.50 84 ARG A N 1
ATOM 661 C CA . ARG A 1 84 ? -40.174 -16.845 100.930 1.00 46.50 84 ARG A CA 1
ATOM 662 C C . ARG A 1 84 ? -40.895 -17.468 102.118 1.00 46.50 84 ARG A C 1
ATOM 664 O O . ARG A 1 84 ? -40.319 -18.189 102.924 1.00 46.50 84 ARG A O 1
ATOM 671 N N . GLY A 1 85 ? -42.192 -17.216 102.175 1.00 48.59 85 GLY A N 1
ATOM 672 C CA . GLY A 1 85 ? -43.139 -18.001 102.946 1.00 48.59 85 GLY A CA 1
ATOM 673 C C . GLY A 1 85 ? -44.474 -17.957 102.224 1.00 48.59 85 GLY A C 1
ATOM 674 O O . GLY A 1 85 ? -44.978 -16.872 101.983 1.00 48.59 85 GLY A O 1
ATOM 675 N N . LEU A 1 86 ? -45.028 -19.136 101.927 1.00 42.09 86 LEU A N 1
ATOM 676 C CA . LEU A 1 86 ? -46.346 -19.371 101.316 1.00 42.09 86 LEU A CA 1
ATOM 677 C C . LEU A 1 86 ? -46.377 -19.296 99.778 1.00 42.09 86 LEU A C 1
ATOM 679 O O . LEU A 1 86 ? -46.673 -18.275 99.180 1.00 42.09 86 LEU A O 1
ATOM 683 N N . SER A 1 87 ? -46.149 -20.432 99.119 1.00 38.38 87 SER A N 1
ATOM 684 C CA . SER A 1 87 ? -47.265 -21.260 98.632 1.00 38.38 87 SER A CA 1
ATOM 685 C C . SER A 1 87 ? -46.726 -22.388 97.744 1.00 38.38 87 SER A C 1
ATOM 687 O O . SER A 1 87 ? -46.266 -22.180 96.624 1.00 38.38 87 SER A O 1
ATOM 689 N N . LYS A 1 88 ? -46.757 -23.614 98.274 1.00 42.38 88 LYS A N 1
ATOM 690 C CA . LYS A 1 88 ? -46.731 -24.839 97.469 1.00 42.38 88 LYS A CA 1
ATOM 691 C C . LYS A 1 88 ? -48.166 -25.096 97.008 1.00 42.38 88 LYS A C 1
ATOM 693 O O . LYS A 1 88 ? -49.035 -25.127 97.875 1.00 42.38 88 LYS A O 1
ATOM 698 N N . ARG A 1 89 ? -48.363 -25.459 95.736 1.00 37.84 89 ARG A N 1
ATOM 699 C CA . ARG A 1 89 ? -48.940 -26.751 95.284 1.00 37.84 89 ARG A CA 1
ATOM 700 C C . ARG A 1 89 ? -49.660 -26.648 93.930 1.00 37.84 89 ARG A C 1
ATOM 702 O O . ARG A 1 89 ? -50.434 -25.727 93.725 1.00 37.84 89 ARG A O 1
ATOM 709 N N . HIS A 1 90 ? -49.496 -27.733 93.156 1.00 35.75 90 HIS A N 1
ATOM 710 C CA . HIS A 1 90 ? -50.340 -28.228 92.049 1.00 35.75 90 HIS A CA 1
ATOM 711 C C . HIS A 1 90 ? -50.312 -27.374 90.758 1.00 35.75 90 HIS A C 1
ATOM 713 O O . HIS A 1 90 ? -50.217 -26.164 90.830 1.00 35.75 90 HIS A O 1
ATOM 719 N N . SER A 1 91 ? -50.325 -27.904 89.529 1.00 35.09 91 SER A N 1
ATOM 720 C CA . SER A 1 91 ? -50.587 -29.255 89.009 1.00 35.09 91 SER A CA 1
ATOM 721 C C . SER A 1 91 ? -50.144 -29.386 87.539 1.00 35.09 91 SER A C 1
ATOM 723 O O . SER A 1 91 ? -50.080 -28.408 86.807 1.00 35.09 91 SER A O 1
ATOM 725 N N . HIS A 1 92 ? -49.902 -30.633 87.130 1.00 36.50 92 HIS A N 1
ATOM 726 C CA . HIS A 1 92 ? -50.100 -31.236 85.803 1.00 36.50 92 HIS A CA 1
ATOM 727 C C . HIS A 1 92 ? -50.928 -30.498 84.722 1.00 36.50 92 HIS A C 1
ATOM 729 O O . HIS A 1 92 ? -52.012 -29.999 85.002 1.00 36.50 92 HIS A O 1
ATOM 735 N N . GLY A 1 93 ? -50.503 -30.687 83.458 1.00 32.53 93 GLY A N 1
ATOM 736 C CA . GLY A 1 93 ? -51.357 -30.735 82.249 1.00 32.53 93 GLY A CA 1
ATOM 737 C C . GLY A 1 93 ? -50.831 -29.868 81.093 1.00 32.53 93 GLY A C 1
ATOM 738 O O . GLY A 1 93 ? -50.885 -28.656 81.178 1.00 32.53 93 GLY A O 1
ATOM 739 N N . LYS A 1 94 ? -50.113 -30.427 80.108 1.00 39.56 94 LYS A N 1
ATOM 740 C CA . LYS A 1 94 ? -50.603 -30.822 78.764 1.00 39.56 94 LYS A CA 1
ATOM 741 C C . LYS A 1 94 ? -51.240 -29.701 77.906 1.00 39.56 94 LYS A C 1
ATOM 743 O O . LYS A 1 94 ? -52.335 -29.246 78.191 1.00 39.56 94 LYS A O 1
ATOM 748 N N . SER A 1 95 ? -50.623 -29.533 76.730 1.00 34.75 95 SER A N 1
ATOM 749 C CA . SER A 1 95 ? -51.223 -29.396 75.388 1.00 34.75 95 SER A CA 1
ATOM 750 C C . SER A 1 95 ? -51.360 -28.014 74.731 1.00 34.75 95 SER A C 1
ATOM 752 O O . SER A 1 95 ? -51.972 -27.113 75.287 1.00 34.75 95 SER A O 1
ATOM 754 N N . LEU A 1 96 ? -50.910 -28.015 73.465 1.00 35.66 96 LEU A N 1
ATOM 755 C CA . LEU A 1 96 ? -51.472 -27.371 72.267 1.00 35.66 96 LEU A CA 1
ATOM 756 C C . LEU A 1 96 ? -51.300 -25.853 72.097 1.00 35.66 96 LEU A C 1
ATOM 758 O O . LEU A 1 96 ? -52.105 -25.057 72.565 1.00 35.66 96 LEU A O 1
ATOM 762 N N . ASP A 1 97 ? -50.303 -25.500 71.277 1.00 35.72 97 ASP A N 1
ATOM 763 C CA . ASP A 1 97 ? -50.181 -24.211 70.591 1.00 35.72 97 ASP A CA 1
ATOM 764 C C . ASP A 1 97 ? -51.120 -24.168 69.376 1.00 35.72 97 ASP A C 1
ATOM 766 O O . ASP A 1 97 ? -50.843 -24.767 68.335 1.00 35.72 97 ASP A O 1
ATOM 770 N N . ILE A 1 98 ? -52.237 -23.451 69.521 1.00 36.06 98 ILE A N 1
ATOM 771 C CA . ILE A 1 98 ? -53.109 -23.000 68.431 1.00 36.06 98 ILE A CA 1
ATOM 772 C C . ILE A 1 98 ? -53.537 -21.548 68.714 1.00 36.06 98 ILE A C 1
ATOM 774 O O . ILE A 1 98 ? -54.443 -21.282 69.498 1.00 36.06 98 ILE A O 1
ATOM 778 N N . SER A 1 99 ? -52.951 -20.640 67.931 1.00 35.59 99 SER A N 1
ATOM 779 C CA . SER A 1 99 ? -53.599 -19.495 67.272 1.00 35.5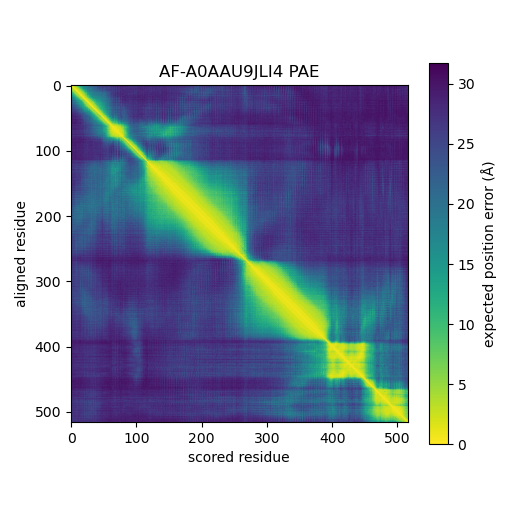9 99 SER A CA 1
ATOM 780 C C . SER A 1 99 ? -53.942 -18.190 68.021 1.00 35.59 99 SER A C 1
ATOM 782 O O . SER A 1 99 ? -54.463 -18.168 69.131 1.00 35.59 99 SER A O 1
ATOM 784 N N . LYS A 1 100 ? -53.814 -17.126 67.209 1.00 35.91 100 LYS A N 1
ATOM 785 C CA . LYS A 1 100 ? -54.592 -15.874 67.133 1.00 35.91 100 LYS A CA 1
ATOM 786 C C . LYS A 1 100 ? -54.172 -14.672 67.982 1.00 35.91 100 LYS A C 1
ATOM 788 O O . LYS A 1 100 ? -54.477 -14.545 69.162 1.00 35.91 100 LYS A O 1
ATOM 793 N N . SER A 1 101 ? -53.666 -13.680 67.249 1.00 37.69 101 SER A N 1
ATOM 794 C CA . SER A 1 101 ? -53.975 -12.269 67.445 1.00 37.69 101 SER A CA 1
ATOM 795 C C . SER A 1 101 ? -55.480 -12.025 67.250 1.00 37.69 101 SER A C 1
ATOM 797 O O . SER A 1 101 ? -56.024 -12.187 66.159 1.00 37.69 101 SER A O 1
ATOM 799 N N . ARG A 1 102 ? -56.165 -11.628 68.324 1.00 39.84 102 ARG A N 1
ATOM 800 C CA . ARG A 1 102 ? -57.355 -10.766 68.279 1.00 39.84 102 ARG A CA 1
ATOM 801 C C . ARG A 1 102 ? -57.611 -10.212 69.678 1.00 39.84 102 ARG A C 1
ATOM 803 O O . ARG A 1 102 ? -58.220 -10.886 70.500 1.00 39.84 102 ARG A O 1
ATOM 810 N N . ALA A 1 103 ? -57.147 -8.994 69.925 1.00 36.44 103 ALA A N 1
ATOM 811 C CA . ALA A 1 103 ? -57.586 -8.165 71.044 1.00 36.44 103 ALA A CA 1
ATOM 812 C C . ALA A 1 103 ? -57.235 -6.699 70.750 1.00 36.44 103 ALA A C 1
ATOM 814 O O . ALA A 1 103 ? -56.307 -6.139 71.319 1.00 36.44 103 ALA A O 1
ATOM 815 N N . ASP A 1 104 ? -57.981 -6.113 69.817 1.00 45.16 104 ASP A N 1
ATOM 816 C CA . ASP A 1 104 ? -58.451 -4.743 69.997 1.00 45.16 104 ASP A CA 1
ATOM 817 C C . ASP A 1 104 ? -59.748 -4.823 70.806 1.00 45.16 104 ASP A C 1
ATOM 819 O O . ASP A 1 104 ? -60.511 -5.781 70.638 1.00 45.16 104 ASP A O 1
ATOM 823 N N . ILE A 1 105 ? -59.997 -3.778 71.599 1.00 46.62 105 ILE A N 1
ATOM 824 C CA . ILE A 1 105 ? -61.174 -3.459 72.430 1.00 46.62 105 ILE A CA 1
ATOM 825 C C . ILE A 1 105 ? -60.863 -3.516 73.940 1.00 46.62 105 ILE A C 1
ATOM 827 O O . ILE A 1 105 ? -60.561 -4.570 74.490 1.00 46.62 105 ILE A O 1
ATOM 831 N N . LEU A 1 106 ? -61.076 -2.351 74.577 1.00 37.88 106 LEU A N 1
ATOM 832 C CA . LEU A 1 106 ? -61.075 -2.015 76.015 1.00 37.88 106 LEU A CA 1
ATOM 833 C C . LEU A 1 106 ? -59.767 -1.479 76.627 1.00 37.88 106 LEU A C 1
ATOM 835 O O . LEU A 1 106 ? -59.242 -2.024 77.589 1.00 37.88 106 LEU A O 1
ATOM 839 N N . GLU A 1 107 ? -59.347 -0.293 76.176 1.00 39.47 107 GLU A N 1
ATOM 840 C CA . GLU A 1 107 ? -58.641 0.680 77.027 1.00 39.47 107 GLU A CA 1
ATOM 841 C C . GLU A 1 107 ? -59.629 1.778 77.452 1.00 39.47 107 GLU A C 1
ATOM 843 O O . GLU A 1 107 ? -59.768 2.832 76.838 1.00 39.47 107 GLU A O 1
ATOM 848 N N . SER A 1 108 ? -60.403 1.504 78.498 1.00 46.38 108 SER A N 1
ATOM 849 C CA . SER A 1 108 ? -61.012 2.556 79.311 1.00 46.38 108 SER A CA 1
ATOM 850 C C . SER A 1 108 ? -61.251 2.020 80.718 1.00 46.38 108 SER A C 1
ATOM 852 O O . SER A 1 108 ? -61.857 0.965 80.876 1.00 46.38 108 SER A O 1
ATOM 854 N N . ARG A 1 109 ? -60.790 2.806 81.704 1.00 38.94 109 ARG A N 1
ATOM 855 C CA . ARG A 1 109 ? -60.880 2.642 83.170 1.00 38.94 109 ARG A CA 1
ATOM 856 C C . ARG A 1 109 ? -59.920 1.656 83.847 1.00 38.94 109 ARG A C 1
ATOM 858 O O . ARG A 1 109 ? -60.147 0.460 83.830 1.00 38.94 109 ARG A O 1
ATOM 865 N N . GLU A 1 110 ? -58.945 2.232 84.555 1.00 38.31 110 GLU A N 1
ATOM 866 C CA . GLU A 1 110 ? -58.664 2.043 85.998 1.00 38.31 110 GLU A CA 1
ATOM 867 C C . GLU A 1 110 ? -57.482 2.971 86.360 1.00 38.31 110 GLU A C 1
ATOM 869 O O . GLU A 1 110 ? -56.331 2.707 86.039 1.00 38.31 110 GLU A O 1
ATOM 874 N N . THR A 1 111 ? -57.718 4.246 86.678 1.00 44.16 111 THR A N 1
ATOM 875 C CA . THR A 1 111 ? -57.814 4.788 88.050 1.00 44.16 111 THR A CA 1
ATOM 876 C C . THR A 1 111 ? -56.936 4.093 89.098 1.00 44.16 111 THR A C 1
ATOM 878 O O . THR A 1 111 ? -57.240 2.995 89.549 1.00 44.16 111 THR A O 1
ATOM 881 N N . THR A 1 112 ? -55.927 4.847 89.551 1.00 45.28 112 THR A N 1
ATOM 882 C CA . THR A 1 112 ? -55.389 4.873 90.923 1.00 45.28 112 THR A CA 1
ATOM 883 C C . THR A 1 112 ? -54.754 3.585 91.457 1.00 45.28 112 THR A C 1
ATOM 885 O O . THR A 1 112 ? -55.305 2.919 92.327 1.00 45.28 112 THR A O 1
ATOM 888 N N . ALA A 1 113 ? -53.523 3.317 91.023 1.00 40.72 113 ALA A N 1
ATOM 889 C CA . ALA A 1 113 ? -52.519 2.617 91.827 1.00 40.72 113 ALA A CA 1
ATOM 890 C C . ALA A 1 113 ? -51.150 3.286 91.615 1.00 40.72 113 ALA A C 1
ATOM 892 O O . ALA A 1 113 ? -50.199 2.692 91.106 1.00 40.72 113 ALA A O 1
ATOM 893 N N . GLU A 1 114 ? -51.081 4.571 91.967 1.00 43.88 114 GLU A N 1
ATOM 894 C CA . GLU A 1 114 ? -49.814 5.258 92.200 1.00 43.88 114 GLU A CA 1
ATOM 895 C C . GLU A 1 114 ? -49.077 4.525 93.329 1.00 43.88 114 GLU A C 1
ATOM 897 O O . GLU A 1 114 ? -49.656 4.232 94.374 1.00 43.88 114 GLU A O 1
ATOM 902 N N . THR A 1 115 ? -47.792 4.236 93.115 1.00 48.34 115 THR A N 1
ATOM 903 C CA . THR A 1 115 ? -46.828 3.743 94.118 1.00 48.34 115 THR A CA 1
ATOM 904 C C . THR A 1 115 ? -46.919 2.273 94.554 1.00 48.34 115 THR A C 1
ATOM 906 O O . THR A 1 115 ? -46.659 1.943 95.708 1.00 48.34 115 THR A O 1
ATOM 909 N N . SER A 1 116 ? -47.151 1.338 93.623 1.00 49.78 116 SER A N 1
ATOM 910 C CA . SER A 1 116 ? -46.575 -0.009 93.793 1.00 49.78 116 SER A CA 1
ATOM 911 C C . SER A 1 116 ? -45.306 -0.124 92.951 1.00 49.78 116 SER A C 1
ATOM 913 O O . SER A 1 116 ? -45.327 0.118 91.744 1.00 49.78 116 SER A O 1
ATOM 915 N N . VAL A 1 117 ? -44.206 -0.530 93.588 1.00 57.12 117 VAL A N 1
ATOM 916 C CA . VAL A 1 117 ? -42.891 -0.813 92.974 1.00 57.12 117 VAL A CA 1
ATOM 917 C C . VAL A 1 117 ? -43.022 -1.662 91.697 1.00 57.12 117 VAL A C 1
ATOM 919 O O . VAL A 1 117 ? -42.218 -1.547 90.780 1.00 57.12 117 VAL A O 1
ATOM 922 N N . TYR A 1 118 ? -44.075 -2.478 91.603 1.00 55.44 118 TYR A N 1
ATOM 923 C CA . TYR A 1 118 ? -44.368 -3.354 90.473 1.00 55.44 118 TYR A CA 1
ATOM 924 C C . TYR A 1 118 ? -44.828 -2.617 89.201 1.00 55.44 118 TYR A C 1
ATOM 926 O O . TYR A 1 118 ? -44.505 -3.042 88.093 1.00 55.44 118 TYR A O 1
ATOM 934 N N . GLY A 1 119 ? -45.560 -1.505 89.340 1.00 67.00 119 GLY A N 1
ATOM 935 C CA . GLY A 1 119 ? -45.986 -0.674 88.208 1.00 67.00 119 GLY A CA 1
ATOM 936 C C . GLY A 1 119 ? -44.809 0.064 87.571 1.00 67.00 119 GLY A C 1
ATOM 937 O O . GLY A 1 119 ? -44.664 0.065 86.349 1.00 67.00 119 GLY A O 1
ATOM 938 N N . GLU A 1 120 ? -43.910 0.595 88.403 1.00 71.88 120 GLU A N 1
ATOM 939 C CA . GLU A 1 120 ? -42.657 1.201 87.943 1.00 71.88 120 GLU A CA 1
ATOM 940 C C . GLU A 1 120 ? -41.701 0.165 87.337 1.00 71.88 120 GLU A C 1
ATOM 942 O O . GLU A 1 120 ? -41.041 0.452 86.341 1.00 71.88 120 GLU A O 1
ATOM 947 N N . LEU A 1 121 ? -41.676 -1.070 87.856 1.00 72.38 121 LEU A N 1
ATOM 948 C CA . LEU A 1 121 ? -40.906 -2.173 87.269 1.00 72.38 121 LEU A CA 1
ATOM 949 C C . LEU A 1 121 ? -41.417 -2.573 85.881 1.00 72.38 121 LEU A C 1
ATOM 951 O O . LEU A 1 121 ? -40.613 -2.785 84.978 1.00 72.38 121 LEU A O 1
ATOM 955 N N . LYS A 1 122 ? -42.739 -2.633 85.682 1.00 76.31 122 LYS A N 1
ATOM 956 C CA . LYS A 1 122 ? -43.335 -2.965 84.379 1.00 76.31 122 LYS A CA 1
ATOM 957 C C . LYS A 1 122 ? -43.148 -1.838 83.358 1.00 76.31 122 LYS A C 1
ATOM 959 O O . LYS A 1 122 ? -42.911 -2.105 82.181 1.00 76.31 122 LYS A O 1
ATOM 964 N N . LEU A 1 123 ? -43.207 -0.580 83.804 1.00 78.69 123 LEU A N 1
ATOM 965 C CA . LEU A 1 123 ? -42.856 0.578 82.978 1.00 78.69 123 LEU A CA 1
ATOM 966 C C . LEU A 1 123 ? -41.366 0.554 82.604 1.00 78.69 123 LEU A C 1
ATOM 968 O O . LEU A 1 123 ? -41.027 0.770 81.444 1.00 78.69 123 LEU A O 1
ATOM 972 N N . SER A 1 124 ? -40.493 0.226 83.561 1.00 78.75 124 SER A N 1
ATOM 973 C CA . SER A 1 124 ? -39.053 0.046 83.349 1.00 78.75 124 SER A CA 1
ATOM 974 C C . SER A 1 124 ? -38.759 -1.074 82.350 1.00 78.75 124 SER A C 1
ATOM 976 O O . SER A 1 124 ? -37.953 -0.890 81.448 1.00 78.75 124 SER A O 1
ATOM 978 N N . GLU A 1 125 ? -39.463 -2.204 82.423 1.00 81.50 125 GLU A N 1
ATOM 979 C CA . GLU A 1 125 ? -39.314 -3.308 81.469 1.00 81.50 125 GLU A CA 1
ATOM 980 C C . GLU A 1 125 ? -39.785 -2.922 80.057 1.00 81.50 125 GLU A C 1
ATOM 982 O O . GLU A 1 125 ? -39.107 -3.222 79.071 1.00 81.50 125 GLU A O 1
ATOM 987 N N . LYS A 1 126 ? -40.895 -2.177 79.946 1.00 85.62 126 LYS A N 1
ATOM 988 C CA . LYS A 1 126 ? -41.375 -1.646 78.661 1.00 85.62 126 LYS A CA 1
ATOM 989 C C . LYS A 1 126 ? -40.375 -0.656 78.056 1.00 85.62 126 LYS A C 1
ATOM 991 O O . LYS A 1 126 ? -40.013 -0.816 76.890 1.00 85.62 126 LYS A O 1
ATOM 996 N N . LEU A 1 127 ? -39.878 0.288 78.860 1.00 85.19 127 LEU A N 1
ATOM 997 C CA . LEU A 1 127 ? -38.831 1.244 78.482 1.00 85.19 127 LEU A CA 1
ATOM 998 C C . LEU A 1 127 ? -37.535 0.535 78.078 1.00 85.19 127 LEU A C 1
ATOM 1000 O O . LEU A 1 127 ? -36.937 0.897 77.073 1.00 85.19 127 LEU A O 1
ATOM 1004 N N . MET A 1 128 ? -37.122 -0.506 78.803 1.00 84.69 128 MET A N 1
ATOM 1005 C CA . MET A 1 128 ? -35.961 -1.322 78.445 1.00 84.69 128 MET A CA 1
ATOM 1006 C C . MET A 1 128 ? -36.160 -2.011 77.092 1.00 84.69 128 MET A C 1
ATOM 1008 O O . MET A 1 128 ? -35.255 -1.971 76.266 1.00 84.69 128 MET A O 1
ATOM 1012 N N . SER A 1 129 ? -37.347 -2.568 76.823 1.00 88.56 129 SER A N 1
ATOM 1013 C CA . SER A 1 129 ? -37.644 -3.186 75.523 1.00 88.56 129 SER A CA 1
ATOM 1014 C C . SER A 1 129 ? -37.636 -2.173 74.372 1.00 88.56 129 SER A C 1
ATOM 1016 O O . SER A 1 129 ? -37.173 -2.488 73.278 1.00 88.56 129 SER A O 1
ATOM 1018 N N . GLU A 1 130 ? -38.118 -0.948 74.607 1.00 91.06 130 GLU A N 1
ATOM 1019 C CA . GLU A 1 130 ? -38.082 0.131 73.616 1.00 91.06 130 GLU A CA 1
ATOM 1020 C C . GLU A 1 130 ? -36.654 0.633 73.394 1.00 91.06 130 GLU A C 1
ATOM 1022 O O . GLU A 1 130 ? -36.249 0.804 72.249 1.00 91.06 130 GLU A O 1
ATOM 1027 N N . ILE A 1 131 ? -35.855 0.777 74.456 1.00 90.12 131 ILE A N 1
ATOM 1028 C CA . ILE A 1 131 ? -34.425 1.093 74.355 1.00 90.12 131 ILE A CA 1
ATOM 1029 C C . ILE A 1 131 ? -33.698 0.017 73.546 1.00 90.12 131 ILE A C 1
ATOM 1031 O O . ILE A 1 131 ? -32.856 0.345 72.715 1.00 90.12 131 ILE A O 1
ATOM 1035 N N . GLU A 1 132 ? -34.010 -1.258 73.764 1.00 90.62 132 GLU A N 1
ATOM 1036 C CA . GLU A 1 132 ? -33.368 -2.368 73.061 1.00 90.62 132 GLU A CA 1
ATOM 1037 C C . GLU A 1 132 ? -33.781 -2.412 71.583 1.00 90.62 132 GLU A C 1
ATOM 1039 O O . GLU A 1 132 ? -32.916 -2.550 70.720 1.00 90.62 132 GLU A O 1
ATOM 1044 N N . LYS A 1 133 ? -35.059 -2.154 71.266 1.00 93.94 133 LYS A N 1
ATOM 1045 C CA . LYS A 1 133 ? -35.526 -1.959 69.881 1.00 93.94 133 LYS A CA 1
ATOM 1046 C C . LYS A 1 133 ? -34.811 -0.797 69.198 1.00 93.94 133 LYS A C 1
ATOM 1048 O O . LYS A 1 133 ? -34.233 -0.988 68.132 1.00 93.94 133 LYS A O 1
ATOM 1053 N N . VAL A 1 134 ? -34.773 0.374 69.831 1.00 92.44 134 VAL A N 1
ATOM 1054 C CA . VAL A 1 134 ? -34.091 1.555 69.280 1.00 92.44 134 VAL A CA 1
ATOM 1055 C C . VAL A 1 134 ? -32.593 1.293 69.114 1.00 92.44 134 VAL A C 1
ATOM 1057 O O . VAL A 1 134 ? -32.023 1.696 68.105 1.00 92.44 134 VAL A O 1
ATOM 1060 N N . LYS A 1 135 ? -31.947 0.568 70.039 1.00 93.81 135 LYS A N 1
ATOM 1061 C CA . LYS A 1 135 ? -30.550 0.129 69.883 1.00 93.81 135 LYS A CA 1
ATOM 1062 C C . LYS A 1 135 ? -30.381 -0.770 68.657 1.00 93.81 135 LYS A C 1
ATOM 1064 O O . LYS A 1 135 ? -29.485 -0.516 67.860 1.00 93.81 135 LYS A O 1
ATOM 1069 N N . THR A 1 136 ? -31.255 -1.761 68.458 1.00 93.56 136 THR A N 1
ATOM 1070 C CA . THR A 1 136 ? -31.184 -2.632 67.271 1.00 93.56 136 THR A CA 1
ATOM 1071 C C . THR A 1 136 ? -31.426 -1.876 65.965 1.00 93.56 136 THR A C 1
ATOM 1073 O O . THR A 1 136 ? -30.708 -2.099 64.994 1.00 93.56 136 THR A O 1
ATOM 1076 N N . GLU A 1 137 ? -32.375 -0.938 65.937 1.00 94.69 137 GLU A N 1
ATOM 1077 C CA . GLU A 1 137 ? -32.636 -0.090 64.769 1.00 94.69 137 GLU A CA 1
ATOM 1078 C C . GLU A 1 137 ? -31.465 0.858 64.483 1.00 94.69 137 GLU A C 1
ATOM 1080 O O . GLU A 1 137 ? -31.087 1.047 63.325 1.00 94.69 137 GLU A O 1
ATOM 1085 N N . LEU A 1 138 ? -30.853 1.422 65.529 1.00 93.19 138 LEU A N 1
ATOM 1086 C CA . LEU A 1 138 ? -29.662 2.259 65.421 1.00 93.19 138 LEU A CA 1
ATOM 1087 C C . LEU A 1 138 ? -28.476 1.454 64.875 1.00 93.19 138 LEU A C 1
ATOM 1089 O O . LEU A 1 138 ? -27.784 1.932 63.975 1.00 93.19 138 LEU A O 1
ATOM 1093 N N . ASP A 1 139 ? -28.258 0.233 65.364 1.00 93.69 139 ASP A N 1
ATOM 1094 C CA . ASP A 1 139 ? -27.203 -0.661 64.879 1.00 93.69 139 ASP A CA 1
ATOM 1095 C C . ASP A 1 139 ? -27.426 -1.059 63.414 1.00 93.69 139 ASP A C 1
ATOM 1097 O O . ASP A 1 139 ? -26.494 -0.986 62.606 1.00 93.69 139 ASP A O 1
ATOM 1101 N N . ASP A 1 140 ? -28.660 -1.398 63.034 1.00 94.31 140 ASP A N 1
ATOM 1102 C CA . ASP A 1 140 ? -29.027 -1.708 61.650 1.00 94.31 140 ASP A CA 1
ATOM 1103 C C . ASP A 1 140 ? -28.858 -0.496 60.724 1.00 94.31 140 ASP A C 1
ATOM 1105 O O . ASP A 1 140 ? -28.342 -0.629 59.61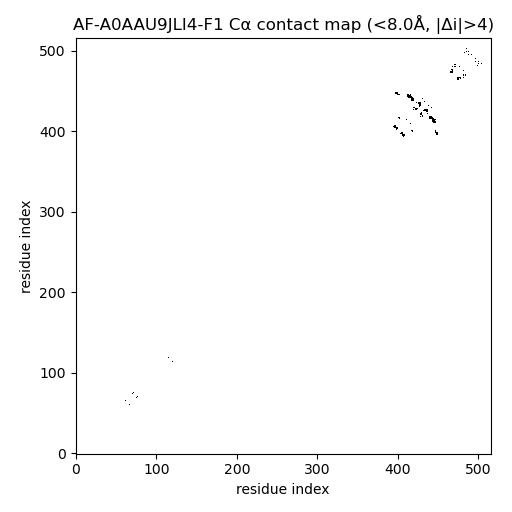0 1.00 94.31 140 ASP A O 1
ATOM 1109 N N . CYS A 1 141 ? -29.243 0.700 61.178 1.00 94.62 141 CYS A N 1
ATOM 1110 C CA . CYS A 1 141 ? -29.041 1.944 60.439 1.00 94.62 141 CYS A CA 1
ATOM 1111 C C . CYS A 1 141 ? -27.543 2.250 60.273 1.00 94.62 141 CYS A C 1
ATOM 1113 O O . CYS A 1 141 ? -27.077 2.575 59.179 1.00 94.62 141 CYS A O 1
ATOM 1115 N N . THR A 1 142 ? -26.754 2.040 61.328 1.00 94.38 142 THR A N 1
ATOM 1116 C CA . THR A 1 142 ? -25.296 2.220 61.307 1.00 94.38 142 THR A CA 1
ATOM 1117 C C . THR A 1 142 ? -24.607 1.197 60.399 1.00 94.38 142 THR A C 1
ATOM 1119 O O . THR A 1 142 ? -23.595 1.518 59.771 1.00 94.38 142 THR A O 1
ATOM 1122 N N . ARG A 1 143 ? -25.131 -0.034 60.303 1.00 94.56 143 ARG A N 1
ATOM 1123 C CA . ARG A 1 143 ? -24.663 -1.044 59.341 1.00 94.56 143 ARG A CA 1
ATOM 1124 C C . ARG A 1 143 ? -24.969 -0.608 57.910 1.00 94.56 143 ARG A C 1
ATOM 1126 O O . ARG A 1 143 ? -24.045 -0.524 57.113 1.00 94.56 143 ARG A O 1
ATOM 1133 N N . LYS A 1 144 ? -26.214 -0.216 57.616 1.00 95.69 144 LYS A N 1
ATOM 1134 C CA . LYS A 1 144 ? -26.613 0.276 56.283 1.00 95.69 144 LYS A CA 1
ATOM 1135 C C . LYS A 1 144 ? -25.791 1.482 55.828 1.00 95.69 144 LYS A C 1
ATOM 1137 O O . LYS A 1 144 ? -25.391 1.533 54.669 1.00 95.69 144 LYS A O 1
ATOM 1142 N N . MET A 1 145 ? -25.502 2.431 56.724 1.00 94.19 145 MET A N 1
ATOM 1143 C CA . MET A 1 145 ? -24.622 3.557 56.393 1.00 94.19 145 MET A CA 1
ATOM 1144 C C . MET A 1 145 ? -23.205 3.094 56.045 1.00 94.19 145 MET A C 1
ATOM 1146 O O . MET A 1 145 ? -22.653 3.557 55.054 1.00 94.19 145 MET A O 1
ATOM 1150 N N . ARG A 1 146 ? -22.630 2.151 56.805 1.00 95.75 146 ARG A N 1
ATOM 1151 C CA . ARG A 1 146 ? -21.304 1.586 56.500 1.00 95.75 146 ARG A CA 1
ATOM 1152 C C . ARG A 1 146 ? -21.277 0.850 55.162 1.00 95.75 146 ARG A C 1
ATOM 1154 O O . ARG A 1 146 ? -20.338 1.052 54.399 1.00 95.75 146 ARG A O 1
ATOM 1161 N N . ASP A 1 147 ? -22.298 0.053 54.869 1.00 95.12 147 ASP A N 1
ATOM 1162 C CA . ASP A 1 147 ? -22.405 -0.674 53.600 1.00 95.12 147 ASP A CA 1
ATOM 1163 C C . ASP A 1 147 ? -22.536 0.307 52.421 1.00 95.12 147 ASP A C 1
ATOM 1165 O O . ASP A 1 147 ? -21.864 0.160 51.401 1.00 95.12 147 ASP A O 1
ATOM 1169 N N . SER A 1 148 ? -23.333 1.370 52.584 1.00 93.44 148 SER A N 1
ATOM 1170 C CA . SER A 1 148 ? -23.461 2.439 51.587 1.00 93.44 148 SER A CA 1
ATOM 1171 C C . SER A 1 148 ? -22.157 3.218 51.387 1.00 93.44 148 SER A C 1
ATOM 1173 O O . SER A 1 148 ? -21.837 3.586 50.258 1.00 93.44 148 SER A O 1
ATOM 1175 N N . GLU A 1 149 ? -21.400 3.482 52.454 1.00 95.38 149 GLU A N 1
ATOM 1176 C CA . GLU A 1 149 ? -20.093 4.146 52.383 1.00 95.38 149 GLU A CA 1
ATOM 1177 C C . GLU A 1 149 ? -19.077 3.268 51.637 1.00 95.38 149 GLU A C 1
ATOM 1179 O O . GLU A 1 149 ? -18.352 3.751 50.770 1.00 95.38 149 GLU A O 1
ATOM 1184 N N . GLN A 1 150 ? -19.064 1.958 51.905 1.00 95.31 150 GLN A N 1
ATOM 1185 C CA . GLN A 1 150 ? -18.219 1.007 51.178 1.00 95.31 150 GLN A CA 1
ATOM 1186 C C . GLN A 1 150 ? -18.590 0.931 49.693 1.00 95.31 150 GLN A C 1
ATOM 1188 O O . GLN A 1 150 ? -17.703 1.006 48.845 1.00 95.31 150 GLN A O 1
ATOM 1193 N N . ALA A 1 151 ? -19.882 0.850 49.363 1.00 95.06 151 ALA A N 1
ATOM 1194 C CA . ALA A 1 151 ? -20.350 0.852 47.977 1.00 95.06 151 ALA A CA 1
ATOM 1195 C C . ALA A 1 151 ? -19.961 2.143 47.235 1.00 95.06 151 ALA A C 1
ATOM 1197 O O . ALA A 1 151 ? -19.549 2.097 46.072 1.00 95.06 151 ALA A O 1
ATOM 1198 N N . LYS A 1 152 ? -20.026 3.292 47.921 1.00 96.38 152 LYS A N 1
ATOM 1199 C CA . LYS A 1 152 ? -19.568 4.578 47.388 1.00 96.38 152 LYS A CA 1
ATOM 1200 C C . LYS A 1 152 ? -18.067 4.561 47.088 1.00 96.38 152 LYS A C 1
ATOM 1202 O O . LYS A 1 152 ? -17.680 4.946 45.991 1.00 96.38 152 LYS A O 1
ATOM 1207 N N . ILE A 1 153 ? -17.238 4.073 48.015 1.00 96.19 153 ILE A N 1
ATOM 1208 C CA . ILE A 1 153 ? -15.780 3.970 47.821 1.00 96.19 153 ILE A CA 1
ATOM 1209 C C . ILE A 1 153 ? -15.447 3.070 46.622 1.00 96.19 153 ILE A C 1
ATOM 1211 O O . ILE A 1 153 ? -14.590 3.418 45.809 1.00 96.19 153 ILE A O 1
ATOM 1215 N N . ILE A 1 154 ? -16.138 1.933 46.480 1.00 95.81 154 ILE A N 1
ATOM 1216 C CA . ILE A 1 154 ? -15.964 1.032 45.330 1.00 95.81 154 ILE A CA 1
ATOM 1217 C C . ILE A 1 154 ? -16.321 1.764 44.031 1.00 95.81 154 ILE A C 1
ATOM 1219 O O . ILE A 1 154 ? -15.497 1.815 43.119 1.00 95.81 154 ILE A O 1
ATOM 1223 N N . SER A 1 155 ? -17.479 2.424 43.984 1.00 93.62 155 SER A N 1
ATOM 1224 C CA . SER A 1 155 ? -17.931 3.173 42.802 1.00 93.62 155 SER A CA 1
ATOM 1225 C C . SER A 1 155 ? -16.979 4.320 42.426 1.00 93.62 155 SER A C 1
ATOM 1227 O O . SER A 1 155 ? -16.716 4.551 41.248 1.00 93.62 155 SER A O 1
ATOM 1229 N N . GLU A 1 156 ? -16.422 5.034 43.410 1.00 96.31 156 GLU A N 1
ATOM 1230 C CA . GLU A 1 156 ? -15.417 6.083 43.186 1.00 96.31 156 GLU A CA 1
ATOM 1231 C C . GLU A 1 156 ? -14.111 5.511 42.614 1.00 96.31 156 GLU A C 1
ATOM 1233 O O . GLU A 1 156 ? -13.503 6.116 41.726 1.00 96.31 156 GLU A O 1
ATOM 1238 N N . SER A 1 157 ? -13.697 4.326 43.074 1.00 96.25 157 SER A N 1
ATOM 1239 C CA . SER A 1 157 ? -12.517 3.637 42.546 1.00 96.25 157 SER A CA 1
ATOM 1240 C C . SER A 1 157 ? -12.716 3.168 41.098 1.00 96.25 157 SER A C 1
ATOM 1242 O O . SER A 1 157 ? -11.835 3.370 40.261 1.00 96.25 157 SER A O 1
ATOM 1244 N N . GLU A 1 158 ? -13.896 2.637 40.765 1.00 96.94 158 GLU A N 1
ATOM 1245 C CA . GLU A 1 158 ? -14.254 2.225 39.403 1.00 96.94 158 GLU A CA 1
ATOM 1246 C C . GLU A 1 158 ? -14.321 3.425 38.453 1.00 96.94 158 GLU A C 1
ATOM 1248 O O . GLU A 1 158 ? -13.780 3.370 37.347 1.00 96.94 158 GLU A O 1
ATOM 1253 N N . LEU A 1 159 ? -14.903 4.543 38.905 1.00 94.75 159 LEU A N 1
ATOM 1254 C CA . LEU A 1 159 ? -14.913 5.809 38.168 1.00 94.75 159 LEU A CA 1
ATOM 1255 C C . LEU A 1 159 ? -13.501 6.328 37.891 1.00 94.75 159 LEU A C 1
ATOM 1257 O O . LEU A 1 159 ? -13.237 6.825 36.798 1.00 94.75 159 LEU A O 1
ATOM 1261 N N . SER A 1 160 ? -12.592 6.214 38.861 1.00 97.06 160 SER A N 1
ATOM 1262 C CA . SER A 1 160 ? -11.188 6.601 38.688 1.00 97.06 160 SER A CA 1
ATOM 1263 C C . SER A 1 160 ? -10.496 5.755 37.611 1.00 97.06 160 SER A C 1
ATOM 1265 O O . SER A 1 160 ? -9.844 6.293 36.715 1.00 97.06 160 SER A O 1
ATOM 1267 N N . ILE A 1 161 ? -10.714 4.435 37.626 1.00 96.19 161 ILE A N 1
ATOM 1268 C CA . ILE A 1 161 ? -10.172 3.516 36.613 1.00 96.19 161 ILE A CA 1
ATOM 1269 C C . ILE A 1 161 ? -10.754 3.821 35.228 1.00 96.19 161 ILE A C 1
ATOM 1271 O O . ILE A 1 161 ? -10.015 3.836 34.244 1.00 96.19 161 ILE A O 1
ATOM 1275 N N . LEU A 1 162 ? -12.064 4.073 35.128 1.00 95.38 162 LEU A N 1
ATOM 1276 C CA . LEU A 1 162 ? -12.694 4.426 33.854 1.00 95.38 162 LEU A CA 1
ATOM 1277 C C . LEU A 1 162 ? -12.150 5.740 33.287 1.00 95.38 162 LEU A C 1
ATOM 1279 O O . LEU A 1 162 ? -11.919 5.817 32.084 1.00 95.38 162 LEU A O 1
ATOM 1283 N N . LYS A 1 163 ? -11.919 6.750 34.135 1.00 97.19 163 LYS A N 1
ATOM 1284 C CA . LYS A 1 163 ? -11.313 8.022 33.715 1.00 97.19 163 LYS A CA 1
ATOM 1285 C C . LYS A 1 163 ? -9.911 7.821 33.150 1.00 97.19 163 LYS A C 1
ATOM 1287 O O . LYS A 1 163 ? -9.649 8.285 32.049 1.00 97.19 163 LYS A O 1
ATOM 1292 N N . SER A 1 164 ? -9.064 7.054 33.836 1.00 95.75 164 SER A N 1
ATOM 1293 C CA . SER A 1 164 ? -7.724 6.723 33.332 1.00 95.75 164 SER A CA 1
ATOM 1294 C C . SER A 1 164 ? -7.786 6.004 31.980 1.00 95.75 164 SER A C 1
ATOM 1296 O O . SER A 1 164 ? -7.071 6.377 31.058 1.00 95.75 164 SER A O 1
ATOM 1298 N N . LYS A 1 165 ? -8.689 5.026 31.815 1.00 97.25 165 LYS A N 1
ATOM 1299 C CA . LYS A 1 165 ? -8.875 4.338 30.525 1.00 97.25 165 LYS A CA 1
ATOM 1300 C C . LYS A 1 165 ? -9.355 5.277 29.417 1.00 97.25 165 LYS A C 1
ATOM 1302 O O . LYS A 1 165 ? -8.974 5.098 28.265 1.00 97.25 165 LYS A O 1
ATOM 1307 N N . TYR A 1 166 ? -10.221 6.234 29.744 1.00 96.50 166 TYR A N 1
ATOM 1308 C CA . TYR A 1 166 ? -10.692 7.234 28.790 1.00 96.50 166 TYR A CA 1
ATOM 1309 C C . TYR A 1 166 ? -9.545 8.143 28.328 1.00 96.50 166 TYR A C 1
ATOM 1311 O O . TYR A 1 166 ? -9.379 8.335 27.128 1.00 96.50 166 TYR A O 1
ATOM 1319 N N . GLU A 1 167 ? -8.721 8.628 29.259 1.00 96.62 167 GLU A N 1
ATOM 1320 C CA . GLU A 1 167 ? -7.537 9.443 28.955 1.00 96.62 167 GLU A CA 1
ATOM 1321 C C . GLU A 1 167 ? -6.536 8.674 28.073 1.00 96.62 167 GLU A C 1
ATOM 1323 O O . GLU A 1 167 ? -6.052 9.206 27.073 1.00 96.62 167 GLU A O 1
ATOM 1328 N N . ASP A 1 168 ? -6.294 7.391 28.363 1.00 95.44 168 ASP A N 1
ATOM 1329 C CA . ASP A 1 168 ? -5.440 6.530 27.533 1.00 95.44 168 ASP A CA 1
ATOM 1330 C C . ASP A 1 168 ? -5.994 6.368 26.106 1.00 95.44 168 ASP A C 1
ATOM 1332 O O . ASP A 1 168 ? -5.250 6.414 25.121 1.00 95.44 168 ASP A O 1
ATOM 1336 N N . LEU A 1 169 ? -7.311 6.183 25.966 1.00 96.19 169 LEU A N 1
ATOM 1337 C CA . LEU A 1 169 ? -7.969 6.086 24.661 1.00 96.19 169 LEU A CA 1
ATOM 1338 C C . LEU A 1 169 ? -7.901 7.405 23.882 1.00 96.19 169 LEU A C 1
ATOM 1340 O O . LEU A 1 169 ? -7.687 7.378 22.670 1.00 96.19 169 LEU A O 1
ATOM 1344 N N . GLU A 1 170 ? -8.036 8.544 24.558 1.00 97.50 170 GLU A N 1
ATOM 1345 C CA . GLU A 1 170 ? -7.922 9.874 23.953 1.00 97.50 170 GLU A CA 1
ATOM 1346 C C . GLU A 1 170 ? -6.503 10.129 23.415 1.00 97.50 170 GLU A C 1
ATOM 1348 O O . GLU A 1 170 ? -6.334 10.558 22.270 1.00 97.50 170 GLU A O 1
ATOM 1353 N N . ILE A 1 171 ? -5.473 9.760 24.184 1.00 96.75 171 ILE A N 1
ATOM 1354 C CA . ILE A 1 171 ? -4.070 9.831 23.746 1.00 96.75 171 ILE A CA 1
ATOM 1355 C C . ILE A 1 171 ? -3.834 8.927 22.529 1.00 96.75 171 ILE A C 1
ATOM 1357 O O . ILE A 1 171 ? -3.218 9.351 21.545 1.00 96.75 171 ILE A O 1
ATOM 1361 N N . ASN A 1 172 ? -4.340 7.692 22.565 1.00 95.50 172 ASN A N 1
ATOM 1362 C CA . ASN A 1 172 ? -4.214 6.751 21.451 1.00 95.50 172 ASN A CA 1
ATOM 1363 C C . ASN A 1 172 ? -4.907 7.262 20.182 1.00 95.50 172 ASN A C 1
ATOM 1365 O O . ASN A 1 172 ? -4.370 7.117 19.081 1.00 95.50 172 ASN A O 1
ATOM 1369 N N . PHE A 1 173 ? -6.070 7.899 20.322 1.00 96.12 173 PHE A N 1
ATOM 1370 C CA . PHE A 1 173 ? -6.786 8.499 19.203 1.00 96.12 173 PHE A CA 1
ATOM 1371 C C . PHE A 1 173 ? -5.981 9.629 18.543 1.00 96.12 173 PHE A C 1
ATOM 1373 O O . PHE A 1 173 ? -5.818 9.640 17.319 1.00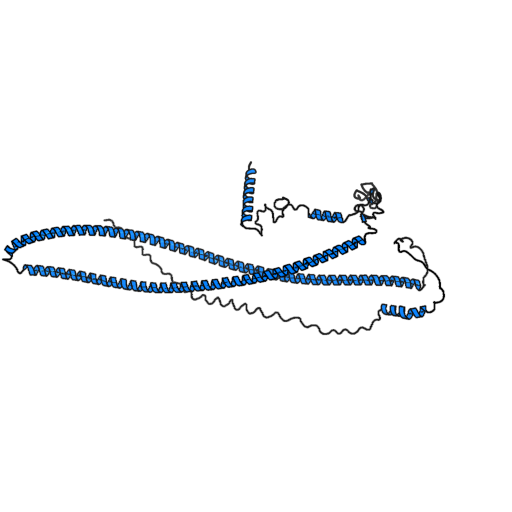 96.12 173 PHE A O 1
ATOM 1380 N N . GLU A 1 174 ? -5.414 10.548 19.329 1.00 97.19 174 GLU A N 1
ATOM 1381 C CA . GLU A 1 174 ? -4.577 11.624 18.784 1.00 97.19 174 GLU A CA 1
ATOM 1382 C C . GLU A 1 174 ? -3.277 11.089 18.154 1.00 97.19 174 GLU A C 1
ATOM 1384 O O . GLU A 1 174 ? -2.838 11.590 17.112 1.00 97.19 174 GLU A O 1
ATOM 1389 N N . LEU A 1 175 ? -2.699 10.011 18.698 1.00 95.31 175 LEU A N 1
ATOM 1390 C CA . LEU A 1 175 ? -1.548 9.336 18.091 1.00 95.31 175 LEU A CA 1
ATOM 1391 C C . LEU A 1 175 ? -1.896 8.730 16.721 1.00 95.31 175 LEU A C 1
ATOM 1393 O O . LEU A 1 175 ? -1.158 8.933 15.752 1.00 95.31 175 LEU A O 1
ATOM 1397 N N . LEU A 1 176 ? -3.028 8.029 16.616 1.00 96.50 176 LEU A N 1
ATOM 1398 C CA . LEU A 1 176 ? -3.510 7.449 15.358 1.00 96.50 176 LEU A CA 1
ATOM 1399 C C . LEU A 1 176 ? -3.784 8.529 14.307 1.00 96.50 176 LEU A C 1
ATOM 1401 O O . LEU A 1 176 ? -3.383 8.402 13.150 1.00 96.50 176 LEU A O 1
ATOM 1405 N N . LYS A 1 177 ? -4.402 9.640 14.709 1.00 96.81 177 LYS A N 1
ATOM 1406 C CA . LYS A 1 177 ? -4.645 10.801 13.844 1.00 96.81 177 LYS A CA 1
ATOM 1407 C C . LYS A 1 177 ? -3.342 11.427 13.342 1.00 96.81 177 LYS A C 1
ATOM 1409 O O . LYS A 1 177 ? -3.237 11.804 12.172 1.00 96.81 177 LYS A O 1
ATOM 1414 N N . PHE A 1 178 ? -2.319 11.507 14.192 1.00 96.69 178 PHE A N 1
ATOM 1415 C CA . PHE A 1 178 ? -0.990 11.957 13.785 1.00 96.69 178 PHE A CA 1
ATOM 1416 C C . PHE A 1 178 ? -0.338 11.002 12.773 1.00 96.69 178 PHE A C 1
ATOM 1418 O O . PHE A 1 178 ? 0.184 11.462 11.753 1.00 96.69 178 PHE A O 1
ATOM 1425 N N . GLN A 1 179 ? -0.407 9.687 13.004 1.00 96.00 179 GLN A N 1
ATOM 1426 C CA . GLN A 1 179 ? 0.098 8.673 12.069 1.00 96.00 179 GLN A CA 1
ATOM 1427 C C . GLN A 1 179 ? -0.622 8.733 10.716 1.00 96.00 179 GLN A C 1
ATOM 1429 O O . GLN A 1 179 ? 0.031 8.735 9.671 1.00 96.00 179 GLN A O 1
ATOM 1434 N N . LEU A 1 180 ? -1.950 8.876 10.720 1.00 95.81 180 LEU A N 1
ATOM 1435 C CA . LEU A 1 180 ? -2.749 9.046 9.507 1.00 95.81 180 LEU A CA 1
ATOM 1436 C C . LEU A 1 180 ? -2.288 10.269 8.702 1.00 95.81 180 LEU A C 1
ATOM 1438 O O . LEU A 1 180 ? -2.057 10.173 7.497 1.00 95.81 180 LEU A O 1
ATOM 1442 N N . ASN A 1 181 ? -2.066 11.403 9.369 1.00 95.56 181 ASN A N 1
ATOM 1443 C CA . ASN A 1 181 ? -1.554 12.613 8.726 1.00 95.56 181 ASN A CA 1
ATOM 1444 C C . ASN A 1 181 ? -0.143 12.433 8.144 1.00 95.56 181 ASN A C 1
ATOM 1446 O O . ASN A 1 181 ? 0.169 12.999 7.092 1.00 95.56 181 ASN A O 1
ATOM 1450 N N . GLN A 1 182 ? 0.728 11.653 8.791 1.00 95.25 182 GLN A N 1
ATOM 1451 C CA . GLN A 1 182 ? 2.034 11.316 8.218 1.00 95.25 182 GLN A CA 1
ATOM 1452 C C . GLN A 1 182 ? 1.905 10.434 6.973 1.00 95.25 182 GLN A C 1
ATOM 1454 O O . GLN A 1 182 ? 2.578 10.695 5.972 1.00 95.25 182 GLN A O 1
ATOM 1459 N N . ASN A 1 183 ? 1.017 9.441 7.010 1.00 92.56 183 ASN A N 1
ATOM 1460 C CA . ASN A 1 183 ? 0.757 8.554 5.879 1.00 92.56 183 ASN A CA 1
ATOM 1461 C C . ASN A 1 183 ? 0.178 9.319 4.684 1.00 92.56 183 ASN A C 1
ATOM 1463 O O . ASN A 1 183 ? 0.639 9.123 3.562 1.00 92.56 183 ASN A O 1
ATOM 1467 N N . LEU A 1 184 ? -0.735 10.268 4.912 1.00 95.69 184 LEU A N 1
ATOM 1468 C CA . LEU A 1 184 ? -1.252 11.148 3.858 1.00 95.69 184 LEU A CA 1
ATOM 1469 C C . LEU A 1 184 ? -0.141 11.977 3.198 1.00 95.69 184 LEU A C 1
ATOM 1471 O O . LEU A 1 184 ? -0.067 12.057 1.973 1.00 95.69 184 LEU A O 1
ATOM 1475 N N . LYS A 1 185 ? 0.788 12.533 3.986 1.00 95.62 185 LYS A N 1
ATOM 1476 C CA . LYS A 1 185 ? 1.953 13.257 3.442 1.00 95.62 185 LYS A CA 1
ATOM 1477 C C . LYS A 1 185 ? 2.890 12.347 2.646 1.00 95.62 185 LYS A C 1
ATOM 1479 O O . LYS A 1 185 ? 3.495 12.794 1.673 1.00 95.62 185 LYS A O 1
ATOM 1484 N N . MET A 1 186 ? 3.061 11.092 3.063 1.00 95.25 186 MET A N 1
ATOM 1485 C CA . MET A 1 186 ? 3.835 10.100 2.305 1.00 95.25 186 MET A CA 1
ATOM 1486 C C . MET A 1 186 ? 3.148 9.759 0.981 1.00 95.25 186 MET A C 1
ATOM 1488 O O . MET A 1 186 ? 3.815 9.738 -0.051 1.00 95.25 186 MET A O 1
ATOM 1492 N N . TYR A 1 187 ? 1.829 9.561 0.999 1.00 94.25 187 TYR A N 1
ATOM 1493 C CA . TYR A 1 187 ? 1.031 9.282 -0.192 1.00 94.25 187 TYR A CA 1
ATOM 1494 C C . TYR A 1 187 ? 1.150 10.407 -1.226 1.00 94.25 187 TYR A C 1
ATOM 1496 O O . TYR A 1 187 ? 1.526 10.148 -2.364 1.00 94.25 187 TYR A O 1
ATOM 1504 N N . GLN A 1 188 ? 0.985 11.665 -0.807 1.00 95.12 188 GLN A N 1
ATOM 1505 C CA . GLN A 1 188 ? 1.155 12.834 -1.682 1.00 95.12 188 GLN A CA 1
ATOM 1506 C C . GLN A 1 188 ? 2.554 12.902 -2.319 1.00 95.12 188 GLN A C 1
ATOM 1508 O O . GLN A 1 188 ? 2.704 13.255 -3.486 1.00 95.12 188 GLN A O 1
ATOM 1513 N N . LYS A 1 189 ? 3.610 12.535 -1.577 1.00 95.69 189 LYS A N 1
ATOM 1514 C CA . LYS A 1 189 ? 4.977 12.476 -2.129 1.00 95.69 189 LYS A CA 1
ATOM 1515 C C . LYS A 1 189 ? 5.137 11.372 -3.172 1.00 95.69 189 LYS A C 1
ATOM 1517 O O . LYS A 1 189 ? 5.858 11.567 -4.148 1.00 95.69 189 LYS A O 1
ATOM 1522 N N . LEU A 1 190 ? 4.518 10.213 -2.950 1.00 95.25 190 LEU A N 1
ATOM 1523 C CA . LEU A 1 190 ? 4.537 9.109 -3.908 1.00 95.25 190 LEU A CA 1
ATOM 1524 C C . LEU A 1 190 ? 3.751 9.460 -5.170 1.00 95.25 190 LEU A C 1
ATOM 1526 O O . LEU A 1 190 ? 4.230 9.187 -6.263 1.00 95.25 190 LEU A O 1
ATOM 1530 N N . GLU A 1 191 ? 2.611 10.127 -5.024 1.00 97.19 191 GLU A N 1
ATOM 1531 C CA . GLU A 1 191 ? 1.792 10.606 -6.135 1.00 97.19 191 GLU A CA 1
ATOM 1532 C C . GLU A 1 191 ? 2.574 11.577 -7.032 1.00 97.19 191 GLU A C 1
ATOM 1534 O O . GLU A 1 191 ? 2.691 11.347 -8.234 1.00 97.19 191 GLU A O 1
ATOM 1539 N N . LEU A 1 192 ? 3.242 12.578 -6.446 1.00 95.56 192 LEU A N 1
ATOM 1540 C CA . LEU A 1 192 ? 4.131 13.479 -7.192 1.00 95.56 192 LEU A CA 1
ATOM 1541 C C . LEU A 1 192 ? 5.278 12.733 -7.891 1.00 95.56 192 LEU A C 1
ATOM 1543 O O . LEU A 1 192 ? 5.654 13.075 -9.011 1.00 95.56 192 LEU A O 1
ATOM 1547 N N . LYS A 1 193 ? 5.835 11.695 -7.253 1.00 97.44 193 LYS A N 1
ATOM 1548 C CA . LYS A 1 193 ? 6.890 10.869 -7.857 1.00 97.44 193 LYS A CA 1
ATOM 1549 C C . LYS A 1 193 ? 6.372 10.059 -9.048 1.00 97.44 193 LYS A C 1
ATOM 1551 O O . LYS A 1 193 ? 7.106 9.901 -10.018 1.00 97.44 193 LYS A O 1
ATOM 1556 N N . ILE A 1 194 ? 5.144 9.551 -8.984 1.00 95.50 194 ILE A N 1
ATOM 1557 C CA . ILE A 1 194 ? 4.508 8.837 -10.098 1.00 95.50 194 ILE A CA 1
ATOM 1558 C C . ILE A 1 194 ? 4.306 9.785 -11.282 1.00 95.50 194 ILE A C 1
ATOM 1560 O O . ILE A 1 194 ? 4.685 9.432 -12.394 1.00 95.50 194 ILE A O 1
ATOM 1564 N N . VAL A 1 195 ? 3.790 10.996 -11.043 1.00 97.19 195 VAL A N 1
ATOM 1565 C CA . VAL A 1 195 ? 3.630 12.019 -12.094 1.00 97.19 195 VAL A CA 1
ATOM 1566 C C . VAL A 1 195 ? 4.972 12.319 -12.765 1.00 97.19 195 VAL A C 1
ATOM 1568 O O . VAL A 1 195 ? 5.078 12.231 -13.984 1.00 97.19 195 VAL A O 1
ATOM 1571 N N . PHE A 1 196 ? 6.020 12.554 -11.974 1.00 97.00 196 PHE A N 1
ATOM 1572 C CA . PHE A 1 196 ? 7.368 12.793 -12.491 1.00 97.00 196 PHE A CA 1
ATOM 1573 C C . PHE A 1 196 ? 7.916 11.626 -13.332 1.00 97.00 196 PHE A C 1
ATOM 1575 O O . PHE A 1 196 ? 8.503 11.837 -14.391 1.00 97.00 196 PHE A O 1
ATOM 1582 N N . LEU A 1 197 ? 7.734 10.380 -12.880 1.00 96.06 197 LEU A N 1
ATOM 1583 C CA . LEU A 1 197 ? 8.185 9.204 -13.631 1.00 96.06 197 LEU A CA 1
ATOM 1584 C C . LEU A 1 197 ? 7.405 9.015 -14.936 1.00 96.06 197 LEU A C 1
ATOM 1586 O O . LEU A 1 197 ? 7.990 8.584 -15.927 1.00 96.06 197 LEU A O 1
ATOM 1590 N N . ASN A 1 198 ? 6.117 9.358 -14.958 1.00 95.94 198 ASN A N 1
ATOM 1591 C CA . ASN A 1 198 ? 5.315 9.328 -16.178 1.00 95.94 198 ASN A CA 1
ATOM 1592 C C . ASN A 1 198 ? 5.791 10.381 -17.185 1.00 95.94 198 ASN A C 1
ATOM 1594 O O . ASN A 1 198 ? 5.976 10.051 -18.353 1.00 95.94 198 ASN A O 1
ATOM 1598 N N . GLU A 1 199 ? 6.089 11.603 -16.733 1.00 97.62 199 GLU A N 1
ATOM 1599 C CA . GLU A 1 199 ? 6.680 12.640 -17.591 1.00 97.62 199 GLU A CA 1
ATOM 1600 C C . GLU A 1 199 ? 8.017 12.182 -18.194 1.00 97.62 199 GLU A C 1
ATOM 1602 O O . GLU A 1 199 ? 8.253 12.361 -19.389 1.00 97.62 199 GLU A O 1
ATOM 1607 N N . GLN A 1 200 ? 8.881 11.535 -17.402 1.00 96.69 200 GLN A N 1
ATOM 1608 C CA . GLN A 1 200 ? 10.123 10.950 -17.917 1.00 96.69 200 GLN A CA 1
ATOM 1609 C C . GLN A 1 200 ? 9.865 9.828 -18.926 1.00 96.69 200 GLN A C 1
ATOM 1611 O O . GLN A 1 200 ? 10.523 9.770 -19.964 1.00 96.69 200 GLN A O 1
ATOM 1616 N N . ALA A 1 201 ? 8.912 8.937 -18.650 1.00 94.94 201 ALA A N 1
ATOM 1617 C CA . ALA A 1 201 ? 8.557 7.862 -19.568 1.00 94.94 201 ALA A CA 1
ATOM 1618 C C . ALA A 1 201 ? 8.066 8.413 -20.916 1.00 94.94 201 ALA A C 1
ATOM 1620 O O . ALA A 1 201 ? 8.450 7.893 -21.962 1.00 94.94 201 ALA A O 1
ATOM 1621 N N . ASP A 1 202 ? 7.280 9.488 -20.908 1.00 97.06 202 ASP A N 1
ATOM 1622 C CA . ASP A 1 202 ? 6.806 10.134 -22.133 1.00 97.06 202 ASP A CA 1
ATOM 1623 C C . ASP A 1 202 ? 7.938 10.841 -22.893 1.00 97.06 202 ASP A C 1
ATOM 1625 O O . ASP A 1 202 ? 8.001 10.751 -24.120 1.00 97.06 202 ASP A O 1
ATOM 1629 N N . GLN A 1 203 ? 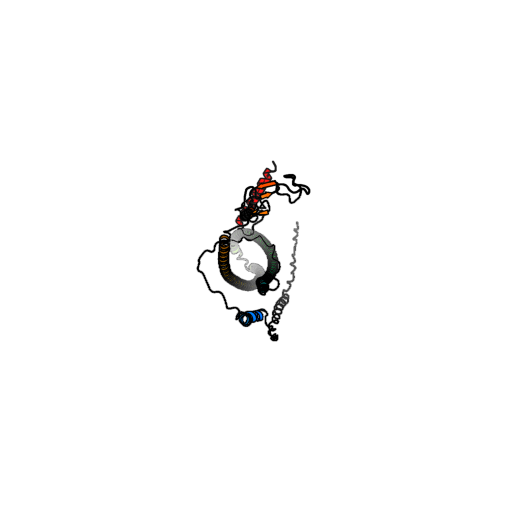8.904 11.448 -22.194 1.00 96.50 203 GLN A N 1
ATOM 1630 C CA . GLN A 1 203 ? 10.129 11.958 -22.827 1.00 96.50 203 GLN A CA 1
ATOM 1631 C C . GLN A 1 203 ? 10.916 10.841 -23.529 1.00 96.50 203 GLN A C 1
ATOM 1633 O O . GLN A 1 203 ? 11.341 11.016 -24.672 1.00 96.50 203 GLN A O 1
ATOM 1638 N N . TYR A 1 204 ? 11.073 9.679 -22.888 1.00 96.56 204 TYR A N 1
ATOM 1639 C CA . TYR A 1 204 ? 11.764 8.539 -23.496 1.00 96.56 204 TYR A CA 1
ATOM 1640 C C . TYR A 1 204 ? 11.007 7.947 -24.687 1.00 96.56 204 TYR A C 1
ATOM 1642 O O . TYR A 1 204 ? 11.644 7.594 -25.677 1.00 96.56 204 TYR A O 1
ATOM 1650 N N . LYS A 1 205 ? 9.670 7.888 -24.646 1.00 97.38 205 LYS A N 1
ATOM 1651 C CA . LYS A 1 205 ? 8.861 7.483 -25.810 1.00 97.38 205 LYS A CA 1
ATOM 1652 C C . LYS A 1 205 ? 9.067 8.425 -26.994 1.00 97.38 205 LYS A C 1
ATOM 1654 O O . LYS A 1 205 ? 9.234 7.958 -28.115 1.00 97.38 205 LYS A O 1
ATOM 1659 N N . ASN A 1 206 ? 9.105 9.734 -26.747 1.00 97.12 206 ASN A N 1
ATOM 1660 C CA . ASN A 1 206 ? 9.347 10.720 -27.800 1.00 97.12 206 ASN A CA 1
ATOM 1661 C C . ASN A 1 206 ? 10.749 10.572 -28.407 1.00 97.12 206 ASN A C 1
ATOM 1663 O O . ASN A 1 206 ? 10.898 10.616 -29.625 1.00 97.12 206 ASN A O 1
ATOM 1667 N N . LEU A 1 207 ? 11.777 10.356 -27.578 1.00 97.00 207 LEU A N 1
ATOM 1668 C CA . LEU A 1 207 ? 13.135 10.093 -28.064 1.00 97.00 207 LEU A CA 1
ATOM 1669 C C . LEU A 1 207 ? 13.210 8.805 -28.888 1.00 97.00 207 LEU A C 1
ATOM 1671 O O . LEU A 1 207 ? 13.860 8.796 -29.930 1.00 97.00 207 LEU A O 1
ATOM 1675 N N . LEU A 1 208 ? 12.521 7.746 -28.455 1.00 96.50 208 LEU A N 1
ATOM 1676 C CA . LEU A 1 208 ? 12.450 6.490 -29.195 1.00 96.50 208 LEU A CA 1
ATOM 1677 C C . LEU A 1 208 ? 11.817 6.695 -30.577 1.00 96.50 208 LEU A C 1
ATOM 1679 O O . LEU A 1 208 ? 12.412 6.286 -31.567 1.00 96.50 208 LEU A O 1
ATOM 1683 N N . ALA A 1 209 ? 10.693 7.413 -30.655 1.00 97.38 209 ALA A N 1
ATOM 1684 C CA . ALA A 1 209 ? 10.035 7.726 -31.924 1.00 97.38 209 ALA A CA 1
ATOM 1685 C C . ALA A 1 209 ? 10.943 8.532 -32.877 1.00 97.38 209 ALA A C 1
ATOM 1687 O O . ALA A 1 209 ? 10.974 8.280 -34.081 1.00 97.38 209 ALA A O 1
ATOM 1688 N N . ILE A 1 210 ? 11.735 9.474 -32.347 1.00 97.44 210 ILE A N 1
ATOM 1689 C CA . ILE A 1 210 ? 12.733 10.216 -33.137 1.00 97.44 210 ILE A CA 1
ATOM 1690 C C . ILE A 1 210 ? 13.829 9.274 -33.656 1.00 97.44 210 ILE A C 1
ATOM 1692 O O . ILE A 1 210 ? 14.241 9.385 -34.811 1.00 97.44 210 ILE A O 1
ATOM 1696 N N . CYS A 1 211 ? 14.321 8.359 -32.819 1.00 95.69 211 CYS A N 1
ATOM 1697 C CA . CYS A 1 211 ? 15.327 7.378 -33.219 1.00 95.69 211 CYS A CA 1
ATOM 1698 C C . CYS A 1 211 ? 14.806 6.416 -34.294 1.00 95.69 211 CYS A C 1
ATOM 1700 O O . CYS A 1 211 ? 15.532 6.141 -35.245 1.00 95.69 211 CYS A O 1
ATOM 1702 N N . GLU A 1 212 ? 13.565 5.943 -34.170 1.00 97.19 212 GLU A N 1
ATOM 1703 C CA . GLU A 1 212 ? 12.911 5.086 -35.166 1.00 97.19 212 GLU A CA 1
ATOM 1704 C C . GLU A 1 212 ? 12.779 5.807 -36.513 1.00 97.19 212 GLU A C 1
ATOM 1706 O O . GLU A 1 212 ? 13.208 5.273 -37.533 1.00 97.19 212 GLU A O 1
ATOM 1711 N N . SER A 1 213 ? 12.317 7.061 -36.512 1.00 97.56 213 SER A N 1
ATOM 1712 C CA . SER A 1 213 ? 12.227 7.872 -37.733 1.00 97.56 213 SER A CA 1
ATOM 1713 C C . SER A 1 213 ? 13.588 8.072 -38.415 1.00 97.56 213 SER A C 1
ATOM 1715 O O . SER A 1 213 ? 13.678 7.968 -39.637 1.00 97.56 213 SER A O 1
ATOM 1717 N N . LYS A 1 214 ? 14.661 8.308 -37.648 1.00 97.44 214 LYS A N 1
ATOM 1718 C CA . LYS A 1 214 ? 16.023 8.416 -38.203 1.00 97.44 214 LYS A CA 1
ATOM 1719 C C . LYS A 1 214 ? 16.546 7.090 -38.746 1.00 97.44 214 LYS A C 1
ATOM 1721 O O . LYS A 1 214 ? 17.276 7.072 -39.730 1.00 97.44 214 LYS A O 1
ATOM 1726 N N . LEU A 1 215 ? 16.207 5.976 -38.100 1.00 96.38 215 LEU A N 1
ATOM 1727 C CA . LEU A 1 215 ? 16.599 4.651 -38.571 1.00 96.38 215 LEU A CA 1
ATOM 1728 C C . LEU A 1 215 ? 15.948 4.338 -39.925 1.00 96.38 215 LEU A C 1
ATOM 1730 O O . LEU A 1 215 ? 16.615 3.801 -40.808 1.00 96.38 215 LEU A O 1
ATOM 1734 N N . GLU A 1 216 ? 14.675 4.699 -40.098 1.00 97.25 216 GLU A N 1
ATOM 1735 C CA . GLU A 1 216 ? 13.972 4.583 -41.379 1.00 97.25 216 GLU A CA 1
ATOM 1736 C C . GLU A 1 216 ? 14.619 5.454 -42.465 1.00 97.25 216 GLU A C 1
ATOM 1738 O O . GLU A 1 216 ? 14.853 4.970 -43.574 1.00 97.25 216 GLU A O 1
ATOM 1743 N N . GLU A 1 217 ? 14.975 6.701 -42.137 1.00 97.38 217 GLU A N 1
ATOM 1744 C CA . GLU A 1 217 ? 15.689 7.616 -43.039 1.00 97.38 217 GLU A CA 1
ATOM 1745 C C . GLU A 1 217 ? 17.032 7.023 -43.498 1.00 97.38 217 GLU A C 1
ATOM 1747 O O . GLU A 1 217 ? 17.253 6.851 -44.698 1.00 97.38 217 GLU A O 1
ATOM 1752 N N . TYR A 1 218 ? 17.888 6.597 -42.562 1.00 96.06 218 TYR A N 1
ATOM 1753 C CA . TYR A 1 218 ? 19.177 5.978 -42.894 1.00 96.06 218 TYR A CA 1
ATOM 1754 C C . TYR A 1 218 ? 19.030 4.656 -43.651 1.00 96.06 218 TYR A C 1
ATOM 1756 O O . TYR A 1 218 ? 19.841 4.336 -44.521 1.00 96.06 218 TYR A O 1
ATOM 1764 N N . SER A 1 219 ? 17.991 3.873 -43.353 1.00 97.19 219 SER A N 1
ATOM 1765 C CA . SER A 1 219 ? 17.704 2.648 -44.099 1.00 97.19 219 SER A CA 1
ATOM 1766 C C . SER A 1 219 ? 17.342 2.952 -45.555 1.00 97.19 219 SER A C 1
ATOM 1768 O O . SER A 1 219 ? 17.812 2.248 -46.455 1.00 97.19 219 SER A O 1
ATOM 1770 N N . ALA A 1 220 ? 16.559 4.006 -45.798 1.00 96.94 220 ALA A N 1
ATOM 1771 C CA . ALA A 1 220 ? 16.216 4.459 -47.141 1.00 96.94 220 ALA A CA 1
ATOM 1772 C C . ALA A 1 220 ? 17.441 5.006 -47.893 1.00 96.94 220 ALA A C 1
ATOM 1774 O O . ALA A 1 220 ? 17.641 4.666 -49.062 1.00 96.94 220 ALA A O 1
ATOM 1775 N N . GLU A 1 221 ? 18.293 5.795 -47.232 1.00 97.12 221 GLU A N 1
ATOM 1776 C CA . GLU A 1 221 ? 19.556 6.282 -47.803 1.00 97.12 221 GLU A CA 1
ATOM 1777 C C . GLU A 1 221 ? 20.480 5.129 -48.206 1.00 97.12 221 GLU A C 1
ATOM 1779 O O . GLU A 1 221 ? 20.939 5.079 -49.346 1.00 97.12 221 GLU A O 1
ATOM 1784 N N . CYS A 1 222 ? 20.674 4.143 -47.327 1.00 94.56 222 CYS A N 1
ATOM 1785 C CA . CYS A 1 222 ? 21.510 2.977 -47.609 1.00 94.56 222 CYS A CA 1
ATOM 1786 C C . CYS A 1 222 ? 20.987 2.162 -48.807 1.00 94.56 222 CYS A C 1
ATOM 1788 O O . CYS A 1 222 ? 21.763 1.693 -49.646 1.00 94.56 222 CYS A O 1
ATOM 1790 N N . LEU A 1 223 ? 19.663 2.017 -48.934 1.00 96.75 223 LEU A N 1
ATOM 1791 C CA . LEU A 1 223 ? 19.051 1.347 -50.081 1.00 96.75 223 LEU A CA 1
ATOM 1792 C C . LEU A 1 223 ? 19.266 2.136 -51.381 1.00 96.75 223 LEU A C 1
ATOM 1794 O O . LEU A 1 223 ? 19.587 1.539 -52.411 1.00 96.75 223 LEU A O 1
ATOM 1798 N N . ASN A 1 224 ? 19.152 3.465 -51.332 1.00 96.50 224 ASN A N 1
ATOM 1799 C CA . ASN A 1 224 ? 19.440 4.335 -52.471 1.00 96.50 224 ASN A CA 1
ATOM 1800 C C . ASN A 1 224 ? 20.915 4.250 -52.891 1.00 96.50 224 ASN A C 1
ATOM 1802 O O . ASN A 1 224 ? 21.200 4.078 -54.077 1.00 96.50 224 ASN A O 1
ATOM 1806 N N . GLU A 1 225 ? 21.854 4.306 -51.943 1.00 94.69 225 GLU A N 1
ATOM 1807 C CA . GLU A 1 225 ? 23.286 4.148 -52.221 1.00 94.69 225 GLU A CA 1
ATOM 1808 C C . GLU A 1 225 ? 23.597 2.788 -52.846 1.00 94.69 225 GLU A C 1
ATOM 1810 O O . GLU A 1 225 ? 24.344 2.710 -53.824 1.00 94.69 225 GLU A O 1
ATOM 1815 N N . LYS A 1 226 ? 22.968 1.715 -52.352 1.00 96.38 226 LYS A N 1
ATOM 1816 C CA . LYS A 1 226 ? 23.087 0.380 -52.946 1.00 96.38 226 LYS A CA 1
ATOM 1817 C C . LYS A 1 226 ? 22.612 0.363 -54.400 1.00 96.38 226 LYS A C 1
ATOM 1819 O O . LYS A 1 226 ? 23.325 -0.145 -55.259 1.00 96.38 226 LYS A O 1
ATOM 1824 N N . MET A 1 227 ? 21.461 0.969 -54.700 1.00 95.94 227 MET A N 1
ATOM 1825 C CA . MET A 1 227 ? 20.958 1.075 -56.076 1.00 95.94 227 MET A CA 1
ATOM 1826 C C . MET A 1 227 ? 21.900 1.875 -56.989 1.00 95.94 227 MET A C 1
ATOM 1828 O O . MET A 1 227 ? 22.105 1.505 -58.149 1.00 95.94 227 MET A O 1
ATOM 1832 N N . VAL A 1 228 ? 22.487 2.966 -56.486 1.00 96.56 228 VAL A N 1
ATOM 1833 C CA . VAL A 1 228 ? 23.490 3.755 -57.221 1.00 96.56 228 VAL A CA 1
ATOM 1834 C C . VAL A 1 228 ? 24.743 2.920 -57.483 1.00 96.56 228 VAL A C 1
ATOM 1836 O O . VAL A 1 228 ? 25.243 2.918 -58.609 1.00 96.56 228 VAL A O 1
ATOM 1839 N N . ASN A 1 229 ? 25.217 2.171 -56.488 1.00 95.94 229 ASN A N 1
ATOM 1840 C CA . ASN A 1 229 ? 26.376 1.296 -56.622 1.00 95.94 229 ASN A CA 1
ATOM 1841 C C . ASN A 1 229 ? 26.130 0.172 -57.644 1.00 95.94 229 ASN A C 1
ATOM 1843 O O . ASN A 1 229 ? 26.953 -0.046 -58.529 1.00 95.94 229 ASN A O 1
ATOM 1847 N N . ASP A 1 230 ? 24.963 -0.474 -57.611 1.00 95.44 230 ASP A N 1
ATOM 1848 C CA . ASP A 1 230 ? 24.583 -1.508 -58.584 1.00 95.44 230 ASP A CA 1
ATOM 1849 C C . ASP A 1 230 ? 24.535 -0.948 -60.020 1.00 95.44 230 ASP A C 1
ATOM 1851 O O . ASP A 1 230 ? 24.984 -1.591 -60.980 1.00 95.44 230 ASP A O 1
ATOM 1855 N N . ARG A 1 231 ? 24.055 0.294 -60.181 1.00 96.31 231 ARG A N 1
ATOM 1856 C CA . ARG A 1 231 ? 24.072 1.006 -61.466 1.00 96.31 231 ARG A CA 1
ATOM 1857 C C . ARG A 1 231 ? 25.497 1.305 -61.931 1.00 96.31 231 ARG A C 1
ATOM 1859 O O . ARG A 1 231 ? 25.809 1.051 -63.093 1.00 96.31 231 ARG A O 1
ATOM 1866 N N . LEU A 1 232 ? 26.354 1.828 -61.054 1.00 94.62 232 LEU A N 1
ATOM 1867 C CA . LEU A 1 232 ? 27.756 2.119 -61.372 1.00 94.62 232 LEU A CA 1
ATOM 1868 C C . LEU A 1 232 ? 28.533 0.845 -61.710 1.00 94.62 232 LEU A C 1
ATOM 1870 O O . LEU A 1 232 ? 29.277 0.835 -62.683 1.00 94.62 232 LEU A O 1
ATOM 1874 N N . SER A 1 233 ? 28.306 -0.242 -60.975 1.00 95.81 233 SER A N 1
ATOM 1875 C CA . SER A 1 233 ? 28.864 -1.567 -61.259 1.00 95.81 233 SER A CA 1
ATOM 1876 C C . SER A 1 233 ? 28.448 -2.066 -62.648 1.00 95.81 233 SER A C 1
ATOM 1878 O O . SER A 1 233 ? 29.282 -2.524 -63.431 1.00 95.81 233 SER A O 1
ATOM 1880 N N . SER A 1 234 ? 27.176 -1.885 -63.013 1.00 95.31 234 SER A N 1
ATOM 1881 C CA . SER A 1 234 ? 26.671 -2.230 -64.348 1.00 95.31 234 SER A CA 1
ATOM 1882 C C . SER A 1 234 ? 27.310 -1.384 -65.460 1.00 95.31 234 SER A C 1
ATOM 1884 O O . SER A 1 234 ? 27.648 -1.913 -66.517 1.00 95.31 234 SER A O 1
ATOM 1886 N N . GLU A 1 235 ? 27.501 -0.078 -65.243 1.00 95.44 235 GLU A N 1
ATOM 1887 C CA . GLU A 1 235 ? 28.214 0.797 -66.187 1.00 95.44 235 GLU A CA 1
ATOM 1888 C C . GLU A 1 235 ? 29.702 0.441 -66.291 1.00 95.44 235 GLU A C 1
ATOM 1890 O O . GLU A 1 235 ? 30.244 0.379 -67.393 1.00 95.44 235 GLU A O 1
ATOM 1895 N N . LEU A 1 236 ? 30.353 0.116 -65.172 1.00 94.62 236 LEU A N 1
ATOM 1896 C CA . LEU A 1 236 ? 31.743 -0.332 -65.144 1.00 94.62 236 LEU A CA 1
ATOM 1897 C C . LEU A 1 236 ? 31.915 -1.609 -65.970 1.00 94.62 236 LEU A C 1
ATOM 1899 O O . LEU A 1 236 ? 32.842 -1.690 -66.770 1.00 94.62 236 LEU A O 1
ATOM 1903 N N . GLN A 1 237 ? 30.989 -2.567 -65.870 1.00 94.19 237 GLN A N 1
ATOM 1904 C CA . GLN A 1 237 ? 30.999 -3.761 -66.722 1.00 94.19 237 GLN A CA 1
ATOM 1905 C C . GLN A 1 237 ? 30.844 -3.430 -68.215 1.00 94.19 237 GLN A C 1
ATOM 1907 O O . GLN A 1 237 ? 31.478 -4.077 -69.049 1.00 94.19 237 GLN A O 1
ATOM 1912 N N . LYS A 1 238 ? 30.023 -2.434 -68.582 1.00 94.19 238 LYS A N 1
ATOM 1913 C CA . LYS A 1 238 ? 29.903 -1.986 -69.982 1.00 94.19 238 LYS A CA 1
ATOM 1914 C C . LYS A 1 238 ? 31.205 -1.367 -70.481 1.00 94.19 238 LYS A C 1
ATOM 1916 O O . LYS A 1 238 ? 31.642 -1.698 -71.579 1.00 94.19 238 LYS A O 1
ATOM 1921 N N . ILE A 1 239 ? 31.817 -0.497 -69.676 1.00 92.06 239 ILE A N 1
ATOM 1922 C CA . ILE A 1 239 ? 33.095 0.144 -70.000 1.00 92.06 239 ILE A CA 1
ATOM 1923 C C . ILE A 1 239 ? 34.199 -0.904 -70.108 1.00 92.06 239 ILE A C 1
ATOM 1925 O O . ILE A 1 239 ? 34.962 -0.849 -71.062 1.00 92.06 239 ILE A O 1
ATOM 1929 N N . ALA A 1 240 ? 34.252 -1.882 -69.201 1.00 93.12 240 ALA A N 1
ATOM 1930 C CA . ALA A 1 240 ? 35.212 -2.981 -69.259 1.00 93.12 240 ALA A CA 1
ATOM 1931 C C . ALA A 1 240 ? 35.090 -3.754 -70.581 1.00 93.12 240 ALA A C 1
ATOM 1933 O O . ALA A 1 240 ? 36.066 -3.856 -71.309 1.00 93.12 240 ALA A O 1
ATOM 1934 N N . ARG A 1 241 ? 33.875 -4.163 -70.976 1.00 93.25 241 ARG A N 1
ATOM 1935 C CA . ARG A 1 241 ? 33.649 -4.826 -72.276 1.00 93.25 241 ARG A CA 1
ATOM 1936 C C . ARG A 1 241 ? 34.033 -3.949 -73.467 1.00 93.25 241 ARG A C 1
ATOM 1938 O O . ARG A 1 241 ? 34.540 -4.450 -74.465 1.00 93.25 241 ARG A O 1
ATOM 1945 N N . PHE A 1 242 ? 33.753 -2.648 -73.396 1.00 93.62 242 PHE A N 1
ATOM 1946 C CA . PHE A 1 242 ? 34.163 -1.708 -74.438 1.00 93.62 242 PHE A CA 1
ATOM 1947 C C . PHE A 1 242 ? 35.687 -1.576 -74.502 1.00 93.62 242 PHE A C 1
ATOM 1949 O O . PHE A 1 242 ? 36.254 -1.553 -75.589 1.00 93.62 242 PHE A O 1
ATOM 1956 N N . ASN A 1 243 ? 36.351 -1.539 -73.349 1.00 92.62 243 ASN A N 1
ATOM 1957 C CA . ASN A 1 243 ? 37.799 -1.520 -73.258 1.00 92.62 243 ASN A CA 1
ATOM 1958 C C . ASN A 1 243 ? 38.405 -2.809 -73.821 1.00 92.62 243 ASN A C 1
ATOM 1960 O O . ASN A 1 243 ? 39.327 -2.711 -74.615 1.00 92.62 243 ASN A O 1
ATOM 1964 N N . ASP A 1 244 ? 37.836 -3.980 -73.523 1.00 92.19 244 ASP A N 1
ATOM 1965 C CA . ASP A 1 244 ? 38.260 -5.261 -74.104 1.00 92.19 244 ASP A CA 1
ATOM 1966 C C . ASP A 1 244 ? 38.133 -5.246 -75.639 1.00 92.19 244 ASP A C 1
ATOM 1968 O O . ASP A 1 244 ? 39.011 -5.726 -76.353 1.00 92.19 244 ASP A O 1
ATOM 1972 N N . LEU A 1 245 ? 37.059 -4.652 -76.179 1.00 90.75 245 LEU A N 1
ATOM 1973 C CA . LEU A 1 245 ? 36.886 -4.468 -77.627 1.00 90.75 245 LEU A CA 1
ATOM 1974 C C . LEU A 1 245 ? 37.949 -3.542 -78.223 1.00 90.75 245 LEU A C 1
ATOM 1976 O O . LEU A 1 245 ? 38.499 -3.846 -79.281 1.00 90.75 245 LEU A O 1
ATOM 1980 N N . VAL A 1 246 ? 38.238 -2.422 -77.557 1.00 89.62 246 VAL A N 1
ATOM 1981 C CA . VAL A 1 246 ? 39.286 -1.483 -77.975 1.00 89.62 246 VAL A CA 1
ATOM 1982 C C . VAL A 1 246 ? 40.662 -2.128 -77.868 1.00 89.62 246 VAL A C 1
ATOM 1984 O O . VAL A 1 246 ? 41.483 -1.934 -78.756 1.00 89.62 246 VAL A O 1
ATOM 1987 N N . GLU A 1 247 ? 40.923 -2.921 -76.833 1.00 90.62 247 GLU A N 1
ATOM 1988 C CA . GLU A 1 247 ? 42.167 -3.661 -76.662 1.00 90.62 247 GLU A CA 1
ATOM 1989 C C . GLU A 1 247 ? 42.332 -4.702 -77.768 1.00 90.62 247 GLU A C 1
ATOM 1991 O O . GLU A 1 247 ? 43.373 -4.720 -78.415 1.00 90.62 247 GLU A O 1
ATOM 1996 N N . MET A 1 248 ? 41.294 -5.480 -78.085 1.00 88.56 248 MET A N 1
ATOM 1997 C CA . MET A 1 248 ? 41.308 -6.388 -79.237 1.00 88.56 248 MET A CA 1
ATOM 1998 C C . MET A 1 248 ? 41.521 -5.633 -80.554 1.00 88.56 248 MET A C 1
ATOM 2000 O O . MET A 1 248 ? 42.304 -6.065 -81.398 1.00 88.56 248 MET A O 1
ATOM 2004 N N . GLN A 1 249 ? 40.869 -4.483 -80.748 1.00 87.19 249 GLN A N 1
ATOM 2005 C CA . GLN A 1 249 ? 41.083 -3.649 -81.930 1.00 87.19 249 GLN A CA 1
ATOM 2006 C C . GLN A 1 249 ? 42.523 -3.126 -81.988 1.00 87.19 249 GLN A C 1
ATOM 2008 O O . GLN A 1 249 ? 43.131 -3.150 -83.055 1.00 87.19 249 GLN A O 1
ATOM 2013 N N . ASN A 1 250 ? 43.077 -2.682 -80.861 1.00 85.56 250 ASN A N 1
ATOM 2014 C CA . ASN A 1 250 ? 44.457 -2.228 -80.735 1.00 85.56 250 ASN A CA 1
ATOM 2015 C C . ASN A 1 250 ? 45.451 -3.369 -80.927 1.00 85.56 250 ASN A C 1
ATOM 2017 O O . ASN A 1 250 ? 46.494 -3.121 -81.509 1.00 85.56 250 ASN A O 1
ATOM 2021 N N . GLN A 1 251 ? 45.143 -4.597 -80.507 1.00 85.69 251 GLN A N 1
ATOM 2022 C CA . GLN A 1 251 ? 45.945 -5.786 -80.797 1.00 85.69 251 GLN A CA 1
ATOM 2023 C C . GLN A 1 251 ? 45.909 -6.098 -82.293 1.00 85.69 251 GLN A C 1
ATOM 2025 O O . GLN A 1 251 ? 46.957 -6.235 -82.896 1.00 85.69 251 GLN A O 1
ATOM 2030 N N . ILE A 1 252 ? 44.742 -6.073 -82.947 1.00 81.19 252 ILE A N 1
ATOM 2031 C CA . ILE A 1 252 ? 44.637 -6.265 -84.406 1.00 81.19 252 ILE A CA 1
ATOM 2032 C C . ILE A 1 252 ? 45.374 -5.156 -85.169 1.00 81.19 252 ILE A C 1
ATOM 2034 O O . ILE A 1 252 ? 46.081 -5.420 -86.144 1.00 81.19 252 ILE A O 1
ATOM 2038 N N . MET A 1 253 ? 45.196 -3.895 -84.765 1.00 78.69 253 MET A N 1
ATOM 2039 C CA . MET A 1 253 ? 45.922 -2.763 -85.340 1.00 78.69 253 MET A CA 1
ATOM 2040 C C . MET A 1 253 ? 47.408 -2.849 -85.028 1.00 78.69 253 MET A C 1
ATOM 2042 O O . MET A 1 253 ? 48.196 -2.499 -85.889 1.00 78.69 253 MET A O 1
ATOM 2046 N N . GLY A 1 254 ? 47.769 -3.319 -83.838 1.00 81.00 254 GLY A N 1
ATOM 2047 C CA . GLY A 1 254 ? 49.116 -3.555 -83.347 1.00 81.00 254 GLY A CA 1
ATOM 2048 C C . GLY A 1 254 ? 49.807 -4.654 -84.129 1.00 81.00 254 GLY A C 1
ATOM 2049 O O . GLY A 1 254 ? 50.914 -4.430 -84.561 1.00 81.00 254 GLY A O 1
ATOM 2050 N N . ASP A 1 255 ? 49.152 -5.764 -84.442 1.00 77.38 255 ASP A N 1
ATOM 2051 C CA . ASP A 1 255 ? 49.683 -6.835 -85.289 1.00 77.38 255 ASP A CA 1
ATOM 2052 C C . ASP A 1 255 ? 49.848 -6.360 -86.739 1.00 77.38 255 ASP A C 1
ATOM 2054 O O . ASP A 1 255 ? 50.849 -6.649 -87.397 1.00 77.38 255 ASP A O 1
ATOM 2058 N N . ARG A 1 256 ? 48.901 -5.553 -87.240 1.00 73.25 256 ARG A N 1
ATOM 2059 C CA . ARG A 1 256 ? 49.012 -4.891 -88.553 1.00 73.25 256 ARG A CA 1
ATOM 2060 C C . ARG A 1 256 ? 50.131 -3.852 -88.577 1.00 73.25 256 ARG A C 1
ATOM 2062 O O . ARG A 1 256 ? 50.848 -3.750 -89.570 1.00 73.25 256 ARG A O 1
ATOM 2069 N N . LEU A 1 257 ? 50.270 -3.087 -87.496 1.00 66.94 257 LEU A N 1
ATOM 2070 C CA . LEU A 1 257 ? 51.309 -2.090 -87.300 1.00 66.94 257 LEU A CA 1
ATOM 2071 C C . LEU A 1 257 ? 52.645 -2.759 -87.079 1.00 66.94 257 LEU A C 1
ATOM 2073 O O . LEU A 1 257 ? 53.568 -2.280 -87.680 1.00 66.94 257 LEU A O 1
ATOM 2077 N N . ILE A 1 258 ? 52.764 -3.865 -86.349 1.00 71.19 258 ILE A N 1
ATOM 2078 C CA . ILE A 1 258 ? 53.964 -4.694 -86.224 1.00 71.19 258 ILE A CA 1
ATOM 2079 C C . ILE A 1 258 ? 54.312 -5.234 -87.604 1.00 71.19 258 ILE A C 1
ATOM 2081 O O . ILE A 1 258 ? 55.460 -5.125 -87.985 1.00 71.19 258 ILE A O 1
ATOM 2085 N N . GLY A 1 259 ? 53.365 -5.669 -88.437 1.00 63.06 259 GLY A N 1
ATOM 2086 C CA . GLY A 1 259 ? 53.642 -5.973 -89.849 1.00 63.06 259 GLY A CA 1
ATOM 2087 C C . GLY A 1 259 ? 54.236 -4.787 -90.634 1.00 63.06 259 GLY A C 1
ATOM 2088 O O . GLY A 1 259 ? 55.217 -4.947 -91.353 1.00 63.06 259 GLY A O 1
ATOM 2089 N N . LEU A 1 260 ? 53.698 -3.578 -90.446 1.00 55.53 260 LEU A N 1
ATOM 2090 C CA . LEU A 1 260 ? 54.180 -2.321 -91.054 1.00 55.53 260 LEU A CA 1
ATOM 2091 C C . LEU A 1 260 ? 55.471 -1.774 -90.417 1.00 55.53 260 LEU A C 1
ATOM 2093 O O . LEU A 1 260 ? 56.273 -1.120 -91.071 1.00 55.53 260 LEU A O 1
ATOM 2097 N N . GLN A 1 261 ? 55.669 -2.040 -89.137 1.00 51.41 261 GLN A N 1
ATOM 2098 C CA . GLN A 1 261 ? 56.715 -1.555 -88.256 1.00 51.41 261 GLN A CA 1
ATOM 2099 C C . GLN A 1 261 ? 57.886 -2.527 -88.286 1.00 51.41 261 GLN A C 1
ATOM 2101 O O . GLN A 1 261 ? 58.999 -2.063 -88.203 1.00 51.41 261 GLN A O 1
ATOM 2106 N N . THR A 1 262 ? 57.709 -3.807 -88.605 1.00 55.56 262 THR A N 1
ATOM 2107 C CA . THR A 1 262 ? 58.806 -4.685 -89.051 1.00 55.56 262 THR A CA 1
ATOM 2108 C C . THR A 1 262 ? 59.385 -4.168 -90.380 1.00 55.56 262 THR A C 1
ATOM 2110 O O . THR A 1 262 ? 60.561 -4.362 -90.648 1.00 55.56 262 THR A O 1
ATOM 2113 N N . CYS A 1 263 ? 58.601 -3.426 -91.181 1.00 52.12 263 CYS A N 1
ATOM 2114 C CA . CYS A 1 263 ? 59.079 -2.717 -92.377 1.00 52.12 263 CYS A CA 1
ATOM 2115 C C . CYS A 1 263 ? 59.581 -1.277 -92.121 1.00 52.12 263 CYS A C 1
ATOM 2117 O O . CYS A 1 263 ? 60.265 -0.723 -92.976 1.00 52.12 263 CYS A O 1
ATOM 2119 N N . ILE A 1 264 ? 59.249 -0.646 -90.986 1.00 50.81 264 ILE A N 1
ATOM 2120 C CA . ILE A 1 264 ? 59.637 0.746 -90.648 1.00 50.81 264 ILE A CA 1
ATOM 2121 C C . ILE A 1 264 ? 60.693 0.805 -89.515 1.00 50.81 264 ILE A C 1
ATOM 2123 O O . ILE A 1 264 ? 61.415 1.794 -89.386 1.00 50.81 264 ILE A O 1
ATOM 2127 N N . GLU A 1 265 ? 60.855 -0.256 -88.721 1.00 45.97 265 GLU A N 1
ATOM 2128 C CA . GLU A 1 265 ? 61.885 -0.424 -87.679 1.00 45.97 265 GLU A CA 1
ATOM 2129 C C . GLU A 1 265 ? 63.275 -0.687 -88.242 1.00 45.97 265 GLU A C 1
ATOM 2131 O O . GLU A 1 265 ? 64.241 -0.500 -87.507 1.00 45.97 265 GLU A O 1
ATOM 2136 N N . ASP A 1 266 ? 63.390 -0.956 -89.543 1.00 52.16 266 ASP A N 1
ATOM 2137 C CA . ASP A 1 266 ? 64.657 -0.835 -90.266 1.00 52.16 266 ASP A CA 1
ATOM 2138 C C . ASP A 1 266 ? 65.102 0.630 -90.453 1.00 52.16 266 ASP A C 1
ATOM 2140 O O . ASP A 1 266 ? 66.207 0.866 -90.939 1.00 52.16 266 ASP A O 1
ATOM 2144 N N . LEU A 1 267 ? 64.302 1.638 -90.061 1.00 49.38 267 LEU A N 1
ATOM 2145 C CA . LEU A 1 267 ? 64.655 3.039 -90.311 1.00 49.38 267 LEU A CA 1
ATOM 2146 C C . LEU A 1 267 ? 64.747 3.972 -89.103 1.00 49.38 267 LEU A C 1
ATOM 2148 O O . LEU A 1 267 ? 65.575 4.876 -89.171 1.00 49.38 267 LEU A O 1
ATOM 2152 N N . LEU A 1 268 ? 63.985 3.846 -88.009 1.00 54.22 268 LEU A N 1
ATOM 2153 C CA . LEU A 1 268 ? 64.012 4.902 -86.972 1.00 54.22 268 LEU A CA 1
ATOM 2154 C C . LEU A 1 268 ? 63.650 4.430 -85.545 1.00 54.22 268 LEU A C 1
ATOM 2156 O O . LEU A 1 268 ? 62.539 4.659 -85.068 1.00 54.22 268 LEU A O 1
ATOM 2160 N N . LYS A 1 269 ? 64.620 3.883 -84.803 1.00 49.22 269 LYS A N 1
ATOM 2161 C CA . LYS A 1 269 ? 64.617 3.818 -83.323 1.00 49.22 269 LYS A CA 1
ATOM 2162 C C . LYS A 1 269 ? 65.835 4.608 -82.846 1.00 49.22 269 LYS A C 1
ATOM 2164 O O . LYS A 1 269 ? 66.934 4.311 -83.282 1.00 49.22 269 LYS A O 1
ATOM 2169 N N . VAL A 1 2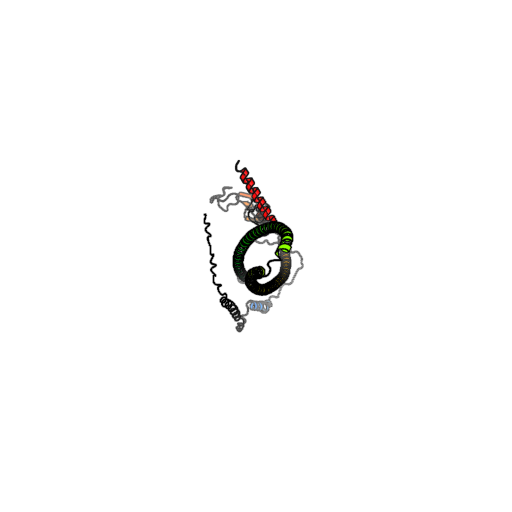70 ? 65.689 5.745 -82.157 1.00 53.53 270 VAL A N 1
ATOM 2170 C CA . VAL A 1 270 ? 65.985 5.837 -80.706 1.00 53.53 270 VAL A CA 1
ATOM 2171 C C . VAL A 1 270 ? 65.310 7.059 -80.029 1.00 53.53 270 VAL A C 1
ATOM 2173 O O . VAL A 1 270 ? 65.162 7.080 -78.816 1.00 53.53 270 VAL A O 1
ATOM 2176 N N . ARG A 1 271 ? 64.813 8.068 -80.768 1.00 52.56 271 ARG A N 1
ATOM 2177 C CA . ARG A 1 271 ? 64.371 9.350 -80.159 1.00 52.56 271 ARG A CA 1
ATOM 2178 C C . ARG A 1 271 ? 62.933 9.375 -79.609 1.00 52.56 271 ARG A C 1
ATOM 2180 O O . ARG A 1 271 ? 62.655 10.109 -78.672 1.00 52.56 271 ARG A O 1
ATOM 2187 N N . ARG A 1 272 ? 62.007 8.570 -80.150 1.00 58.72 272 ARG A N 1
ATOM 2188 C CA . ARG A 1 272 ? 60.595 8.548 -79.689 1.00 58.72 272 ARG A CA 1
ATOM 2189 C C . ARG A 1 272 ? 60.398 7.825 -78.355 1.00 58.72 272 ARG A C 1
ATOM 2191 O O . ARG A 1 272 ? 59.438 8.104 -77.648 1.00 58.72 272 ARG A O 1
ATOM 2198 N N . THR A 1 273 ? 61.290 6.903 -78.007 1.00 60.28 273 THR A N 1
ATOM 2199 C CA . THR A 1 273 ? 61.204 6.134 -76.760 1.00 60.28 273 THR A CA 1
ATOM 2200 C C . THR A 1 273 ? 61.563 6.981 -75.538 1.00 60.28 273 THR A C 1
ATOM 2202 O O . THR A 1 273 ? 60.967 6.793 -74.482 1.00 60.28 273 THR A O 1
ATOM 2205 N N . GLU A 1 274 ? 62.456 7.967 -75.671 1.00 58.47 274 GLU A N 1
ATOM 2206 C CA . GLU A 1 274 ? 62.787 8.899 -74.578 1.00 58.47 274 GLU A CA 1
ATOM 2207 C C . GLU A 1 274 ? 61.642 9.872 -74.246 1.00 58.47 274 GLU A C 1
ATOM 2209 O O . GLU A 1 274 ? 61.376 10.126 -73.073 1.00 58.47 274 GLU A O 1
ATOM 2214 N N . GLU A 1 275 ? 60.908 10.377 -75.242 1.00 63.34 275 GLU A N 1
ATOM 2215 C CA . GLU A 1 275 ? 59.776 11.296 -75.009 1.00 63.34 275 GLU A CA 1
ATOM 2216 C C . GLU A 1 275 ? 58.551 10.597 -74.392 1.00 63.34 275 GLU A C 1
ATOM 2218 O O . GLU A 1 275 ? 57.845 11.177 -73.565 1.00 63.34 275 GLU A O 1
ATOM 2223 N N . ILE A 1 276 ? 58.302 9.334 -74.751 1.00 74.56 276 ILE A N 1
ATOM 2224 C CA . ILE A 1 276 ? 57.203 8.546 -74.169 1.00 74.56 276 ILE A CA 1
ATOM 2225 C C . ILE A 1 276 ? 57.528 8.185 -72.717 1.00 74.56 276 ILE A C 1
ATOM 2227 O O . ILE A 1 276 ? 56.721 8.435 -71.825 1.00 74.56 276 ILE A O 1
ATOM 2231 N N . THR A 1 277 ? 58.745 7.702 -72.456 1.00 71.56 277 THR A N 1
ATOM 2232 C CA . THR A 1 277 ? 59.174 7.334 -71.097 1.00 71.56 277 THR A CA 1
ATOM 2233 C C . THR A 1 277 ? 59.205 8.530 -70.143 1.00 71.56 277 THR A C 1
ATOM 2235 O O . THR A 1 277 ? 58.829 8.386 -68.981 1.00 71.56 277 THR A O 1
ATOM 2238 N N . THR A 1 278 ? 59.569 9.731 -70.609 1.00 74.31 278 THR A N 1
ATOM 2239 C CA . THR A 1 278 ? 59.496 10.949 -69.778 1.00 74.31 278 THR A CA 1
ATOM 2240 C C . THR A 1 278 ? 58.061 11.367 -69.461 1.00 74.31 278 THR A C 1
ATOM 2242 O O . THR A 1 278 ? 57.786 11.785 -68.333 1.00 74.31 278 THR A O 1
ATOM 2245 N N . LYS A 1 279 ? 57.125 11.221 -70.406 1.00 77.12 279 LYS A N 1
ATOM 2246 C CA . LYS A 1 279 ? 55.703 11.499 -70.163 1.00 77.12 279 LYS A CA 1
ATOM 2247 C C . LYS A 1 279 ? 55.087 10.492 -69.189 1.00 77.12 279 LYS A C 1
ATOM 2249 O O . LYS A 1 279 ? 54.403 10.902 -68.250 1.00 77.12 279 LYS A O 1
ATOM 2254 N N . ASP A 1 280 ? 55.379 9.208 -69.363 1.00 79.31 280 ASP A N 1
ATOM 2255 C CA . ASP A 1 280 ? 54.891 8.147 -68.481 1.00 79.31 280 ASP A CA 1
ATOM 2256 C C . ASP A 1 280 ? 55.440 8.330 -67.063 1.00 79.31 280 ASP A C 1
ATOM 2258 O O . ASP A 1 280 ? 54.683 8.289 -66.090 1.00 79.31 280 ASP A O 1
ATOM 2262 N N . PHE A 1 281 ? 56.725 8.672 -66.936 1.00 78.56 281 PHE A N 1
ATOM 2263 C CA . PHE A 1 281 ? 57.333 8.987 -65.646 1.00 78.56 281 PHE A CA 1
ATOM 2264 C C . PHE A 1 281 ? 56.663 10.189 -64.962 1.00 78.56 281 PHE A C 1
ATOM 2266 O O . PHE A 1 281 ? 56.384 10.137 -63.765 1.00 78.56 281 PHE A O 1
ATOM 2273 N N . ALA A 1 282 ? 56.322 11.248 -65.706 1.00 79.19 282 ALA A N 1
ATOM 2274 C CA . ALA A 1 282 ? 55.594 12.390 -65.151 1.00 79.19 282 ALA A CA 1
ATOM 2275 C C . ALA A 1 282 ? 54.190 12.001 -64.647 1.00 79.19 282 ALA A C 1
ATOM 2277 O O . ALA A 1 282 ? 53.792 12.411 -63.554 1.00 79.19 282 ALA A O 1
ATOM 2278 N N . THR A 1 283 ? 53.454 11.168 -65.394 1.00 84.81 283 THR A N 1
ATOM 2279 C CA . THR A 1 283 ? 52.138 10.668 -64.951 1.00 84.81 283 THR A CA 1
ATOM 2280 C C . THR A 1 283 ? 52.234 9.743 -63.738 1.00 84.81 283 THR A C 1
ATOM 2282 O O . THR A 1 283 ? 51.377 9.799 -62.852 1.00 84.81 283 THR A O 1
ATOM 2285 N N . PHE A 1 284 ? 53.300 8.945 -63.651 1.00 86.81 284 PHE A N 1
ATOM 2286 C CA . PHE A 1 284 ? 53.581 8.088 -62.506 1.00 86.81 284 PHE A CA 1
ATOM 2287 C C . PHE A 1 284 ? 53.879 8.912 -61.250 1.00 86.81 284 PHE A C 1
ATOM 2289 O O . PHE A 1 284 ? 53.279 8.669 -60.205 1.00 86.81 284 PHE A O 1
ATOM 2296 N N . VAL A 1 285 ? 54.737 9.933 -61.356 1.00 87.44 285 VAL A N 1
ATOM 2297 C CA . VAL A 1 285 ? 55.054 10.836 -60.237 1.00 87.44 285 VAL A CA 1
ATOM 2298 C C . VAL A 1 285 ? 53.796 11.544 -59.730 1.00 87.44 285 VAL A C 1
ATOM 2300 O O . VAL A 1 285 ? 53.581 11.620 -58.521 1.00 87.44 285 VAL A O 1
ATOM 2303 N N . GLU A 1 286 ? 52.937 12.026 -60.628 1.00 88.38 286 GLU A N 1
ATOM 2304 C CA . GLU A 1 286 ? 51.684 12.682 -60.242 1.00 88.38 286 GLU A CA 1
ATOM 2305 C C . GLU A 1 286 ? 50.704 11.711 -59.565 1.00 88.38 286 GLU A C 1
ATOM 2307 O O . GLU A 1 286 ? 50.094 12.036 -58.546 1.00 88.38 286 GLU A O 1
ATOM 2312 N N . SER A 1 287 ? 50.597 10.484 -60.077 1.00 89.06 287 SER A N 1
ATOM 2313 C CA . SER A 1 287 ? 49.764 9.437 -59.471 1.00 89.06 287 SER A CA 1
ATOM 2314 C C . SER A 1 287 ? 50.289 9.025 -58.093 1.00 89.06 287 SER A C 1
ATOM 2316 O O . SER A 1 287 ? 49.509 8.887 -57.152 1.00 89.06 287 SER A O 1
ATOM 2318 N N . SER A 1 288 ? 51.611 8.918 -57.936 1.00 87.38 288 SER A N 1
ATOM 2319 C CA . SER A 1 288 ? 52.257 8.615 -56.658 1.00 87.38 288 SER A CA 1
ATOM 2320 C C . SER A 1 288 ? 52.033 9.719 -55.621 1.00 87.38 288 SER A C 1
ATOM 2322 O O . SER A 1 288 ? 51.830 9.408 -54.450 1.00 87.38 288 SER A O 1
ATOM 2324 N N . LYS A 1 289 ? 52.021 10.999 -56.025 1.00 90.62 289 LYS A N 1
ATOM 2325 C CA . LYS A 1 289 ? 51.684 12.117 -55.125 1.00 90.62 289 LYS A CA 1
ATOM 2326 C C . LYS A 1 289 ? 50.240 12.043 -54.641 1.00 90.62 289 LYS A C 1
ATOM 2328 O O . LYS A 1 289 ? 49.993 12.205 -53.450 1.00 90.62 289 LYS A O 1
ATOM 2333 N N . LYS A 1 290 ? 49.292 11.774 -55.544 1.00 92.00 290 LYS A N 1
ATOM 2334 C CA . LYS A 1 290 ? 47.875 11.601 -55.181 1.00 92.00 290 LYS A CA 1
ATOM 2335 C C . LYS A 1 290 ? 47.683 10.434 -54.215 1.00 92.00 290 LYS A C 1
ATOM 2337 O O . LYS A 1 290 ? 46.950 10.573 -53.242 1.00 92.00 290 LYS A O 1
ATOM 2342 N N . LEU A 1 291 ? 48.385 9.325 -54.449 1.00 91.00 291 LEU A N 1
ATOM 2343 C CA . LEU A 1 291 ? 48.347 8.165 -53.563 1.00 91.00 291 LEU A CA 1
ATOM 2344 C C . LEU A 1 291 ? 48.888 8.496 -52.163 1.00 91.00 291 LEU A C 1
ATOM 2346 O O . LEU A 1 291 ? 48.257 8.133 -51.177 1.00 91.00 291 LEU A O 1
ATOM 2350 N N . ALA A 1 292 ? 49.992 9.243 -52.068 1.00 90.06 292 ALA A N 1
ATOM 2351 C CA . ALA A 1 292 ? 50.560 9.664 -50.785 1.00 90.06 292 ALA A CA 1
ATOM 2352 C C . ALA A 1 292 ? 49.636 10.619 -49.999 1.00 90.06 292 ALA A C 1
ATOM 2354 O O . ALA A 1 292 ? 49.552 10.545 -48.771 1.00 90.06 292 ALA A O 1
ATOM 2355 N N . LEU A 1 293 ? 48.911 11.509 -50.691 1.00 92.75 293 LEU A N 1
ATOM 2356 C CA . LEU A 1 293 ? 47.899 12.364 -50.057 1.00 92.75 293 LEU A CA 1
ATOM 2357 C C . LEU A 1 293 ? 46.742 11.531 -49.494 1.00 92.75 293 LEU A C 1
ATOM 2359 O O . LEU A 1 293 ? 46.377 11.707 -48.334 1.00 92.75 293 LEU A O 1
ATOM 2363 N N . TYR A 1 294 ? 46.234 10.577 -50.278 1.00 93.94 294 TYR A N 1
ATOM 2364 C CA . TYR A 1 294 ? 45.183 9.660 -49.837 1.00 93.94 294 TYR A CA 1
ATOM 2365 C C . TYR A 1 294 ? 45.628 8.790 -48.651 1.00 93.94 294 TYR A C 1
ATOM 2367 O O . TYR A 1 294 ? 44.884 8.621 -47.688 1.00 93.94 294 TYR A O 1
ATOM 2375 N N . GLU A 1 295 ? 46.866 8.287 -48.668 1.00 92.44 295 GLU A N 1
ATOM 2376 C CA . GLU A 1 295 ? 47.457 7.560 -47.538 1.00 92.44 295 GLU A CA 1
ATOM 2377 C C . GLU A 1 295 ? 47.472 8.420 -46.266 1.00 92.44 295 GLU A C 1
ATOM 2379 O O . GLU A 1 295 ? 47.092 7.958 -45.190 1.00 92.44 295 GLU A O 1
ATOM 2384 N N . THR A 1 296 ? 47.839 9.697 -46.391 1.00 92.88 296 THR A N 1
ATOM 2385 C CA . THR A 1 296 ? 47.861 10.637 -45.263 1.00 92.88 296 THR A CA 1
ATOM 2386 C C . THR A 1 296 ? 46.454 10.891 -44.704 1.00 92.88 296 THR A C 1
ATOM 2388 O O . THR A 1 296 ? 46.266 10.899 -43.485 1.00 92.88 296 THR A O 1
ATOM 2391 N N . GLU A 1 297 ? 45.448 11.056 -45.568 1.00 94.38 297 GLU A N 1
ATOM 2392 C CA . GLU A 1 297 ? 44.039 11.196 -45.165 1.00 94.38 297 GLU A CA 1
ATOM 2393 C C . GLU A 1 297 ? 43.517 9.940 -44.454 1.00 94.38 297 GLU A C 1
ATOM 2395 O O . GLU A 1 297 ? 42.846 10.038 -43.419 1.00 94.38 297 GLU A O 1
ATOM 2400 N N . LEU A 1 298 ? 43.879 8.756 -44.956 1.00 92.44 298 LEU A N 1
ATOM 2401 C CA . LEU A 1 298 ? 43.501 7.479 -44.360 1.00 92.44 298 LEU A CA 1
ATOM 2402 C C . LEU A 1 298 ? 44.139 7.299 -42.976 1.00 92.44 298 LEU A C 1
ATOM 2404 O O . LEU A 1 298 ? 43.456 6.914 -42.029 1.00 92.44 298 LEU A O 1
ATOM 2408 N N . ILE A 1 299 ? 45.424 7.639 -42.825 1.00 93.38 299 ILE A N 1
ATOM 2409 C CA . ILE A 1 299 ? 46.128 7.603 -41.534 1.00 93.38 299 ILE A CA 1
ATOM 2410 C C . ILE A 1 299 ? 45.461 8.541 -40.524 1.00 93.38 299 ILE A C 1
ATOM 2412 O O . ILE A 1 299 ? 45.272 8.164 -39.367 1.00 93.38 299 ILE A O 1
ATOM 2416 N N . ASN A 1 300 ? 45.087 9.754 -40.936 1.00 92.81 300 ASN A N 1
ATOM 2417 C CA . ASN A 1 300 ? 44.401 10.695 -40.051 1.00 92.81 300 ASN A CA 1
ATOM 2418 C C . ASN A 1 300 ? 43.013 10.183 -39.641 1.00 92.81 300 ASN A C 1
ATOM 2420 O O . ASN A 1 300 ? 42.659 10.273 -38.468 1.00 92.81 300 ASN A O 1
ATOM 2424 N N . SER A 1 301 ? 42.275 9.573 -40.569 1.00 93.75 301 SER A N 1
ATOM 2425 C CA . SER A 1 301 ? 40.976 8.947 -40.284 1.00 93.75 301 SER A CA 1
ATOM 2426 C C . SER A 1 301 ? 41.103 7.743 -39.342 1.00 93.75 301 SER A C 1
ATOM 2428 O O . SER A 1 301 ? 40.278 7.544 -38.456 1.00 93.75 301 SER A O 1
ATOM 2430 N N . LEU A 1 302 ? 42.168 6.947 -39.475 1.00 91.62 302 LEU A N 1
ATOM 2431 C CA . LEU A 1 302 ? 42.453 5.851 -38.547 1.00 91.62 302 LEU A CA 1
ATOM 2432 C C . LEU A 1 302 ? 42.798 6.366 -37.146 1.00 91.62 302 LEU A C 1
ATOM 2434 O O . LEU A 1 302 ? 42.369 5.769 -36.158 1.00 91.62 302 LEU A O 1
ATOM 2438 N N . LYS A 1 303 ? 43.533 7.479 -37.033 1.00 93.62 303 LYS A N 1
ATOM 2439 C CA . LYS A 1 303 ? 43.833 8.107 -35.735 1.00 93.62 303 LYS A CA 1
ATOM 2440 C C . LYS A 1 303 ? 42.565 8.575 -35.028 1.00 93.62 303 LYS A C 1
ATOM 2442 O O . LYS A 1 303 ? 42.368 8.204 -33.874 1.00 93.62 303 LYS A O 1
ATOM 2447 N N . THR A 1 304 ? 41.681 9.298 -35.719 1.00 94.25 304 THR A N 1
ATOM 2448 C CA . THR A 1 304 ? 40.416 9.765 -35.125 1.00 94.25 304 THR A CA 1
ATOM 2449 C C . THR A 1 304 ? 39.531 8.598 -34.692 1.00 94.25 304 THR A C 1
ATOM 2451 O O . THR A 1 304 ? 38.975 8.622 -33.596 1.00 94.25 304 THR A O 1
ATOM 2454 N N . LEU A 1 305 ? 39.456 7.532 -35.494 1.00 92.62 305 LEU A N 1
ATOM 2455 C CA . LEU A 1 305 ? 38.697 6.329 -35.143 1.00 92.62 305 LEU A CA 1
ATOM 2456 C C . LEU A 1 305 ? 39.300 5.594 -33.932 1.00 92.62 305 LEU A C 1
ATOM 2458 O O . LEU A 1 305 ? 38.578 5.057 -33.092 1.00 92.62 305 LEU A O 1
ATOM 2462 N N . THR A 1 306 ? 40.628 5.601 -33.805 1.00 92.38 306 THR A N 1
ATOM 2463 C CA . THR A 1 306 ? 41.326 5.019 -32.649 1.00 92.38 306 THR A CA 1
ATOM 2464 C C . THR A 1 306 ? 41.051 5.818 -31.373 1.00 92.38 306 THR A C 1
ATOM 2466 O O . THR A 1 306 ? 40.775 5.223 -30.333 1.00 92.38 306 THR A O 1
ATOM 2469 N N . GLU A 1 307 ? 41.062 7.151 -31.446 1.00 95.19 307 GLU A N 1
ATOM 2470 C CA . GLU A 1 307 ? 40.710 8.036 -30.325 1.00 95.19 307 GLU A CA 1
ATOM 2471 C C . GLU A 1 307 ? 39.249 7.844 -29.888 1.00 95.19 307 GLU A C 1
ATOM 2473 O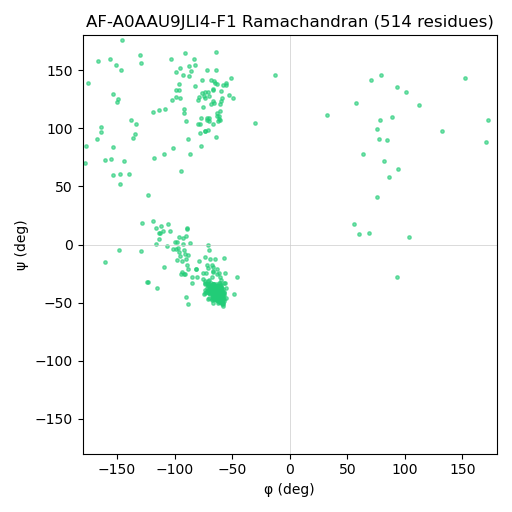 O . GLU A 1 307 ? 38.972 7.694 -28.698 1.00 95.19 307 GLU A O 1
ATOM 2478 N N . GLN A 1 308 ? 38.315 7.753 -30.840 1.00 93.94 308 GLN A N 1
ATOM 2479 C CA . GLN A 1 308 ? 36.907 7.460 -30.554 1.00 93.94 308 GLN A CA 1
ATOM 2480 C C . GLN A 1 308 ? 36.729 6.105 -29.859 1.00 93.94 308 GLN A C 1
ATOM 2482 O O . GLN A 1 308 ? 36.008 6.013 -28.867 1.00 93.94 308 GLN A O 1
ATOM 2487 N N . ASN A 1 309 ? 37.426 5.064 -30.323 1.00 92.19 309 ASN A N 1
ATOM 2488 C CA . ASN A 1 309 ? 37.392 3.749 -29.681 1.00 92.19 309 ASN A CA 1
ATOM 2489 C C . ASN A 1 309 ? 37.951 3.774 -28.251 1.00 92.19 309 ASN A C 1
ATOM 2491 O O . ASN A 1 309 ? 37.431 3.076 -27.382 1.00 92.19 309 ASN A O 1
ATOM 2495 N N . GLN A 1 310 ? 38.980 4.581 -27.978 1.00 94.94 310 GLN A N 1
ATOM 2496 C CA . GLN A 1 310 ? 39.502 4.750 -26.618 1.00 94.94 310 GLN A CA 1
ATOM 2497 C C . GLN A 1 310 ? 38.484 5.431 -25.695 1.00 94.94 310 GLN A C 1
ATOM 2499 O O . GLN A 1 310 ? 38.312 4.990 -24.559 1.00 94.94 310 GLN A O 1
ATOM 2504 N N . ILE A 1 311 ? 37.782 6.460 -26.185 1.00 95.19 311 ILE A N 1
ATOM 2505 C CA . ILE A 1 311 ? 36.708 7.132 -25.437 1.00 95.19 311 ILE A CA 1
ATOM 2506 C C . ILE A 1 311 ? 35.574 6.145 -25.145 1.00 95.19 311 ILE A C 1
ATOM 2508 O O . ILE A 1 311 ? 35.219 5.959 -23.986 1.00 95.19 311 ILE A O 1
ATOM 2512 N N . LEU A 1 312 ? 35.086 5.427 -26.161 1.00 93.44 312 LEU A N 1
ATOM 2513 C CA . LEU A 1 312 ? 34.038 4.416 -25.990 1.00 93.44 312 LEU A CA 1
ATOM 2514 C C . LEU A 1 312 ? 34.448 3.320 -25.002 1.00 93.44 312 LEU A C 1
ATOM 2516 O O . LEU A 1 312 ? 33.652 2.915 -24.159 1.00 93.44 312 LEU A O 1
ATOM 2520 N N . SER A 1 313 ? 35.699 2.857 -25.064 1.00 95.94 313 SER A N 1
ATOM 2521 C CA . SER A 1 313 ? 36.215 1.874 -24.111 1.00 95.94 313 SER A CA 1
ATOM 2522 C C . SER A 1 313 ? 36.208 2.407 -22.678 1.00 95.94 313 SER A C 1
ATOM 2524 O O . SER A 1 313 ? 35.962 1.634 -21.753 1.00 95.94 313 SER A O 1
ATOM 2526 N N . LYS A 1 314 ? 36.486 3.699 -22.478 1.00 95.94 314 LYS A N 1
ATOM 2527 C CA . LYS A 1 314 ? 36.435 4.333 -21.160 1.00 95.94 314 LYS A CA 1
ATOM 2528 C C . LYS A 1 314 ? 34.992 4.453 -20.665 1.00 95.94 314 LYS A C 1
ATOM 2530 O O . LYS A 1 314 ? 34.708 4.033 -19.546 1.00 95.94 314 LYS A O 1
ATOM 2535 N N . ASP A 1 315 ? 34.082 4.913 -21.517 1.00 93.25 315 ASP A N 1
ATOM 2536 C CA . ASP A 1 315 ? 32.656 5.025 -21.195 1.00 93.25 315 ASP A CA 1
ATOM 2537 C C . ASP A 1 315 ? 32.052 3.655 -20.844 1.00 93.25 315 ASP A C 1
ATOM 2539 O O . ASP A 1 315 ? 31.265 3.532 -19.907 1.00 93.25 315 ASP A O 1
ATOM 2543 N N . MET A 1 316 ? 32.462 2.587 -21.538 1.00 93.06 316 MET A N 1
ATOM 2544 C CA . MET A 1 316 ? 32.047 1.219 -21.213 1.00 93.06 316 MET A CA 1
ATOM 2545 C C . MET A 1 316 ? 32.481 0.782 -19.807 1.00 93.06 316 MET A C 1
ATOM 2547 O O . MET A 1 316 ? 31.715 0.095 -19.127 1.00 93.06 316 MET A O 1
ATOM 2551 N N . ILE A 1 317 ? 33.682 1.173 -19.364 1.00 95.88 317 ILE A N 1
ATOM 2552 C CA . ILE A 1 317 ? 34.168 0.894 -18.005 1.00 95.88 317 ILE A CA 1
ATOM 2553 C C . ILE A 1 317 ? 33.343 1.686 -16.984 1.00 95.88 317 ILE A C 1
ATOM 2555 O O . ILE A 1 317 ? 32.844 1.095 -16.029 1.00 95.88 317 ILE A O 1
ATOM 2559 N N . GLU A 1 318 ? 33.113 2.981 -17.216 1.00 95.25 318 GLU A N 1
ATOM 2560 C CA . GLU A 1 318 ? 32.312 3.831 -16.321 1.00 95.25 318 GLU A CA 1
ATOM 2561 C C . GLU A 1 318 ? 30.859 3.324 -16.194 1.00 95.25 318 GLU A C 1
ATOM 2563 O O . GLU A 1 318 ? 30.301 3.252 -15.095 1.00 95.25 318 GLU A O 1
ATOM 2568 N N . ILE A 1 319 ? 30.249 2.880 -17.300 1.00 92.38 319 ILE A N 1
ATOM 2569 C CA . ILE A 1 319 ? 28.915 2.258 -17.299 1.00 92.38 319 ILE A CA 1
ATOM 2570 C C . ILE A 1 319 ? 28.917 0.948 -16.499 1.00 92.38 319 ILE A C 1
ATOM 2572 O O . ILE A 1 319 ? 27.959 0.676 -15.768 1.00 92.38 319 ILE A O 1
ATOM 2576 N N . ALA A 1 320 ? 29.966 0.128 -16.618 1.00 94.62 320 ALA A N 1
ATOM 2577 C CA . ALA A 1 320 ? 30.089 -1.112 -15.857 1.00 94.62 320 ALA A CA 1
ATOM 2578 C C . ALA A 1 320 ? 30.208 -0.844 -14.346 1.00 94.62 320 ALA A C 1
ATOM 2580 O O . ALA A 1 320 ? 29.488 -1.462 -13.560 1.00 94.62 320 ALA A O 1
ATOM 2581 N N . GLU A 1 321 ? 31.024 0.132 -13.942 1.00 96.19 321 GLU A N 1
ATOM 2582 C CA . GLU A 1 321 ? 31.158 0.553 -12.542 1.00 96.19 321 GLU A CA 1
ATOM 2583 C C . GLU A 1 321 ? 29.836 1.096 -11.980 1.00 96.19 321 GLU A C 1
ATOM 2585 O O . GLU A 1 321 ? 29.410 0.719 -10.883 1.00 96.19 321 GLU A O 1
ATOM 2590 N N . MET A 1 322 ? 29.127 1.928 -12.751 1.00 92.50 322 MET A N 1
ATOM 2591 C CA . MET A 1 322 ? 27.825 2.462 -12.350 1.00 92.50 322 MET A CA 1
ATOM 2592 C C . MET A 1 322 ? 26.773 1.352 -12.217 1.00 92.50 322 MET A C 1
ATOM 2594 O O . MET A 1 322 ? 25.966 1.360 -11.283 1.00 92.50 322 MET A O 1
ATOM 2598 N N . LYS A 1 323 ? 26.795 0.354 -13.108 1.00 95.06 323 LYS A N 1
ATOM 2599 C CA . LYS A 1 323 ? 25.928 -0.828 -13.024 1.00 95.06 323 LYS A CA 1
ATOM 2600 C C . LYS A 1 323 ? 26.187 -1.627 -11.745 1.00 95.06 323 LYS A C 1
ATOM 2602 O O . LYS A 1 323 ? 25.225 -2.024 -11.081 1.00 95.06 323 LYS A O 1
ATOM 2607 N N . ASP A 1 324 ? 27.447 -1.843 -11.380 1.00 94.94 324 ASP A N 1
ATOM 2608 C CA . ASP A 1 324 ? 27.811 -2.564 -10.157 1.00 94.94 324 ASP A CA 1
ATOM 2609 C C . ASP A 1 324 ? 27.435 -1.780 -8.894 1.00 94.94 324 ASP A C 1
ATOM 2611 O O . ASP A 1 324 ? 26.901 -2.357 -7.941 1.00 94.94 324 ASP A O 1
ATOM 2615 N N . TYR A 1 325 ? 27.602 -0.456 -8.904 1.00 94.81 325 TYR A N 1
ATOM 2616 C CA . TYR A 1 325 ? 27.114 0.418 -7.837 1.00 94.81 325 TYR A CA 1
ATOM 2617 C C . TYR A 1 325 ? 25.593 0.299 -7.648 1.00 94.81 325 TYR A C 1
ATOM 2619 O O . TYR A 1 325 ? 25.117 0.035 -6.540 1.00 94.81 325 TYR A O 1
ATOM 2627 N N . MET A 1 326 ? 24.824 0.405 -8.737 1.00 90.44 326 MET A N 1
ATOM 2628 C CA . MET A 1 326 ? 23.361 0.289 -8.708 1.00 90.44 326 MET A CA 1
ATOM 2629 C C . MET A 1 326 ? 22.898 -1.098 -8.245 1.00 90.44 326 MET A C 1
ATOM 2631 O O . MET A 1 326 ? 21.915 -1.215 -7.509 1.00 90.44 326 MET A O 1
ATOM 2635 N N . LYS A 1 327 ? 23.618 -2.158 -8.631 1.00 94.00 327 LYS A N 1
ATOM 2636 C CA . LYS A 1 327 ? 23.363 -3.526 -8.163 1.00 94.00 327 LYS A CA 1
ATOM 2637 C C . LYS A 1 327 ? 23.585 -3.651 -6.653 1.00 94.00 327 LYS A C 1
ATOM 2639 O O . LYS A 1 327 ? 22.714 -4.174 -5.961 1.00 94.00 327 LYS A O 1
ATOM 2644 N N . ASN A 1 328 ? 24.691 -3.114 -6.138 1.00 95.12 328 ASN A N 1
ATOM 2645 C CA . ASN A 1 328 ? 24.995 -3.125 -4.706 1.00 95.12 328 ASN A CA 1
ATOM 2646 C C . ASN A 1 328 ? 23.946 -2.365 -3.885 1.00 95.12 328 ASN A C 1
ATOM 2648 O O . ASN A 1 328 ? 23.529 -2.831 -2.823 1.00 95.12 328 ASN A O 1
ATOM 2652 N N . ASP A 1 329 ? 23.485 -1.213 -4.367 1.00 92.56 329 ASP A N 1
ATOM 2653 C CA . ASP A 1 329 ? 22.447 -0.449 -3.677 1.00 92.56 329 ASP A CA 1
ATOM 2654 C C . ASP A 1 329 ? 21.090 -1.151 -3.715 1.00 92.56 329 ASP A C 1
ATOM 2656 O O . ASP A 1 329 ? 20.421 -1.238 -2.681 1.00 92.56 329 ASP A O 1
ATOM 2660 N N . ARG A 1 330 ? 20.712 -1.747 -4.852 1.00 94.88 330 ARG A N 1
ATOM 2661 C CA . ARG A 1 330 ? 19.525 -2.607 -4.944 1.00 94.88 330 ARG A CA 1
ATOM 2662 C C . ARG A 1 330 ? 19.582 -3.739 -3.917 1.00 94.88 330 ARG A C 1
ATOM 2664 O O . ARG A 1 330 ? 18.602 -3.970 -3.211 1.00 94.88 330 ARG A O 1
ATOM 2671 N N . ASP A 1 331 ? 20.719 -4.414 -3.800 1.00 94.25 331 ASP A N 1
ATOM 2672 C CA . ASP A 1 331 ? 20.874 -5.541 -2.882 1.00 94.25 331 ASP A CA 1
ATOM 2673 C C . ASP A 1 331 ? 20.811 -5.076 -1.407 1.00 94.25 331 ASP A C 1
ATOM 2675 O O . ASP A 1 331 ? 20.135 -5.709 -0.592 1.00 94.25 331 ASP A O 1
ATOM 2679 N N . LYS A 1 332 ? 21.364 -3.899 -1.065 1.00 95.44 332 LYS A N 1
ATOM 2680 C CA . LYS A 1 332 ? 21.166 -3.264 0.258 1.00 95.44 332 LYS A CA 1
ATOM 2681 C C . LYS A 1 332 ? 19.696 -2.943 0.540 1.00 95.44 332 LYS A C 1
ATOM 2683 O O . LYS A 1 332 ? 19.231 -3.154 1.662 1.00 95.44 332 LYS A O 1
ATOM 2688 N N . PHE A 1 333 ? 18.958 -2.422 -0.444 1.00 90.81 333 PHE A N 1
ATOM 2689 C CA . PHE A 1 333 ? 17.524 -2.155 -0.299 1.00 90.81 333 PHE A CA 1
ATOM 2690 C C . PHE A 1 333 ? 16.735 -3.442 -0.053 1.00 90.81 333 PHE A C 1
ATOM 2692 O O . PHE A 1 333 ? 15.884 -3.467 0.836 1.00 90.81 333 PHE A O 1
ATOM 2699 N N . ILE A 1 334 ? 17.053 -4.517 -0.780 1.00 92.75 334 ILE A N 1
ATOM 2700 C CA . ILE A 1 334 ? 16.439 -5.834 -0.584 1.00 92.75 334 ILE A CA 1
ATOM 2701 C C . ILE A 1 334 ? 16.710 -6.350 0.835 1.00 92.75 334 ILE A C 1
ATOM 2703 O O . ILE A 1 334 ? 15.774 -6.805 1.491 1.00 92.75 334 ILE A O 1
ATOM 2707 N N . CYS A 1 335 ? 17.944 -6.246 1.340 1.00 95.25 335 CYS A N 1
ATOM 2708 C CA . CYS A 1 335 ? 18.272 -6.657 2.710 1.00 95.25 335 CYS A CA 1
ATOM 2709 C C . CYS A 1 335 ? 17.477 -5.865 3.759 1.00 95.25 335 CYS A C 1
ATOM 2711 O O . CYS A 1 335 ? 16.801 -6.473 4.585 1.00 95.25 335 CYS A O 1
ATOM 2713 N N . ARG A 1 336 ? 17.445 -4.527 3.665 1.00 93.25 336 ARG A N 1
ATOM 2714 C CA . ARG A 1 336 ? 16.656 -3.681 4.584 1.00 93.25 336 ARG A CA 1
ATOM 2715 C C . ARG A 1 336 ? 15.163 -4.001 4.541 1.00 93.25 336 ARG A C 1
ATOM 2717 O O . ARG A 1 336 ? 14.480 -3.931 5.559 1.00 93.25 336 ARG A O 1
ATOM 2724 N N . PHE A 1 337 ? 14.632 -4.319 3.361 1.00 91.88 337 PHE A N 1
ATOM 2725 C CA . PHE A 1 337 ? 13.227 -4.686 3.220 1.00 91.88 337 PHE A CA 1
ATOM 2726 C C . PHE A 1 337 ? 12.942 -6.052 3.850 1.00 91.88 337 PHE A C 1
ATOM 2728 O O . PHE A 1 337 ? 11.958 -6.191 4.571 1.00 91.88 337 PHE A O 1
ATOM 2735 N N . LYS A 1 338 ? 13.827 -7.037 3.652 1.00 94.88 338 LYS A N 1
ATOM 2736 C CA . LYS A 1 338 ? 13.730 -8.350 4.309 1.00 94.88 338 LYS A CA 1
ATOM 2737 C C . LYS A 1 338 ? 13.776 -8.232 5.833 1.00 94.88 338 LYS A C 1
ATOM 2739 O O . LYS A 1 338 ? 12.950 -8.853 6.493 1.00 94.88 338 LYS A O 1
ATOM 2744 N N . GLU A 1 339 ? 14.672 -7.410 6.378 1.00 95.31 339 GLU A N 1
ATOM 2745 C CA . GLU A 1 339 ? 14.757 -7.134 7.820 1.00 95.31 339 GLU A CA 1
ATOM 2746 C C . GLU A 1 339 ? 13.457 -6.525 8.361 1.00 95.31 339 GLU A C 1
ATOM 2748 O O . GLU A 1 339 ? 12.917 -7.015 9.348 1.00 95.31 339 GLU A O 1
ATOM 2753 N N . LYS A 1 340 ? 12.892 -5.518 7.678 1.00 93.56 340 LYS A N 1
ATOM 2754 C CA . LYS A 1 340 ? 11.603 -4.920 8.072 1.00 93.56 340 LYS A CA 1
ATOM 2755 C C . LYS A 1 340 ? 10.443 -5.905 7.997 1.00 93.56 340 LYS A C 1
ATOM 2757 O O . LYS A 1 340 ? 9.598 -5.922 8.884 1.00 93.56 340 LYS A O 1
ATOM 2762 N N . VAL A 1 341 ? 10.389 -6.724 6.947 1.00 92.56 341 VAL A N 1
ATOM 2763 C CA . VAL A 1 341 ? 9.363 -7.767 6.816 1.00 92.56 341 VAL A CA 1
ATOM 2764 C C . VAL A 1 341 ? 9.490 -8.783 7.948 1.00 92.56 341 VAL A C 1
ATOM 2766 O O . VAL A 1 341 ? 8.472 -9.212 8.485 1.00 92.56 341 VAL A O 1
ATOM 2769 N N . GLN A 1 342 ? 10.713 -9.154 8.334 1.00 95.88 342 GLN A N 1
ATOM 2770 C CA . GLN A 1 342 ? 10.930 -10.049 9.467 1.00 95.88 342 GLN A CA 1
ATOM 2771 C C . GLN A 1 342 ? 10.498 -9.400 10.787 1.00 95.88 342 GLN A C 1
ATOM 2773 O O . GLN A 1 342 ? 9.771 -10.027 11.548 1.00 95.88 342 GLN A O 1
ATOM 2778 N N . GLN A 1 343 ? 10.843 -8.131 11.010 1.00 95.81 343 GLN A N 1
ATOM 2779 C CA . GLN A 1 343 ? 10.414 -7.386 12.193 1.00 95.81 343 GLN A CA 1
ATOM 2780 C C . GLN A 1 343 ? 8.882 -7.340 12.318 1.00 95.81 343 GLN A C 1
ATOM 2782 O O . GLN A 1 343 ? 8.348 -7.653 13.377 1.00 95.81 343 GLN A O 1
ATOM 2787 N N . ILE A 1 344 ? 8.168 -7.025 11.231 1.00 91.56 344 ILE A N 1
ATOM 2788 C CA . ILE A 1 344 ? 6.695 -6.997 11.220 1.00 91.56 344 ILE A CA 1
ATOM 2789 C C . ILE A 1 344 ? 6.115 -8.389 11.507 1.00 91.56 344 ILE A C 1
ATOM 2791 O O . ILE A 1 344 ? 5.119 -8.512 12.215 1.00 91.56 344 ILE A O 1
ATOM 2795 N N . LYS A 1 345 ? 6.727 -9.460 10.983 1.00 94.69 345 LYS A N 1
ATOM 2796 C CA . LYS A 1 345 ? 6.301 -10.835 11.291 1.00 94.69 345 LYS A CA 1
ATOM 2797 C C . LYS A 1 345 ? 6.462 -11.164 12.774 1.00 94.69 345 LYS A C 1
ATOM 2799 O O . LYS A 1 345 ? 5.560 -11.773 13.345 1.00 94.69 345 LYS A O 1
ATOM 2804 N N . ASP A 1 346 ? 7.573 -10.758 13.379 1.00 96.44 346 ASP A N 1
ATOM 2805 C CA . ASP A 1 346 ? 7.839 -10.984 14.800 1.00 96.44 346 ASP A CA 1
ATOM 2806 C C . ASP A 1 346 ? 6.880 -10.162 15.682 1.00 96.44 346 ASP A C 1
ATOM 2808 O O . ASP A 1 346 ? 6.387 -10.661 16.691 1.00 96.44 346 ASP A O 1
ATOM 2812 N N . GLU A 1 347 ? 6.562 -8.925 15.286 1.00 94.88 347 GLU A N 1
ATOM 2813 C CA . GLU A 1 347 ? 5.552 -8.079 15.940 1.00 94.88 347 GLU A CA 1
ATOM 2814 C C . GLU A 1 347 ? 4.150 -8.704 15.850 1.00 94.88 347 GLU A C 1
ATOM 2816 O O . GLU A 1 347 ? 3.500 -8.886 16.879 1.00 94.88 347 GLU A O 1
ATOM 2821 N N . MET A 1 348 ? 3.720 -9.162 14.667 1.00 91.19 348 MET A N 1
ATOM 2822 C CA . MET A 1 348 ? 2.437 -9.865 14.514 1.00 91.19 348 MET A CA 1
ATOM 2823 C C . MET A 1 348 ? 2.365 -11.171 15.317 1.00 91.19 348 MET A C 1
ATOM 2825 O O . MET A 1 348 ? 1.291 -11.559 15.779 1.00 91.19 348 MET A O 1
ATOM 2829 N N . ALA A 1 349 ? 3.486 -11.883 15.471 1.00 96.56 349 ALA A N 1
ATOM 2830 C CA . ALA A 1 349 ? 3.540 -13.083 16.299 1.00 96.56 349 ALA A CA 1
ATOM 2831 C C . ALA A 1 349 ? 3.334 -12.749 17.786 1.00 96.56 349 ALA A C 1
ATOM 2833 O O . ALA A 1 349 ? 2.567 -13.437 18.459 1.00 96.56 349 ALA A O 1
ATOM 2834 N N . LYS A 1 350 ? 3.947 -11.662 18.276 1.00 96.12 350 LYS A N 1
ATOM 2835 C CA . LYS A 1 350 ? 3.752 -11.172 19.651 1.00 96.12 350 LYS A CA 1
ATOM 2836 C C . LYS A 1 350 ? 2.313 -10.732 19.906 1.00 96.12 350 LYS A C 1
ATOM 2838 O O . LYS A 1 350 ? 1.725 -11.152 20.896 1.00 96.12 350 LYS A O 1
ATOM 2843 N N . GLU A 1 351 ? 1.720 -9.955 18.999 1.00 93.62 351 GLU A N 1
ATOM 2844 C CA . GLU A 1 351 ? 0.319 -9.526 19.130 1.00 93.62 351 GLU A CA 1
ATOM 2845 C C . GLU A 1 351 ? -0.650 -10.716 19.138 1.00 93.62 351 GLU A C 1
ATOM 2847 O O . GLU A 1 351 ? -1.638 -10.719 19.875 1.00 93.62 351 GLU A O 1
ATOM 2852 N N . ARG A 1 352 ? -0.361 -11.768 18.359 1.00 94.00 352 ARG A N 1
ATOM 2853 C CA . ARG A 1 352 ? -1.146 -13.010 18.386 1.00 94.00 352 ARG A CA 1
ATOM 2854 C C . ARG A 1 352 ? -1.070 -13.698 19.749 1.00 94.00 352 ARG A C 1
ATOM 2856 O O . ARG A 1 352 ? -2.105 -14.099 20.273 1.00 94.00 352 ARG A O 1
ATOM 2863 N N . GLU A 1 353 ? 0.124 -13.800 20.327 1.00 96.94 353 GLU A N 1
ATOM 2864 C CA . GLU A 1 353 ? 0.321 -14.379 21.660 1.00 96.94 353 GLU A CA 1
ATOM 2865 C C . GLU A 1 353 ? -0.407 -13.561 22.745 1.00 96.94 353 GLU A C 1
ATOM 2867 O O . GLU A 1 353 ? -1.035 -14.118 23.647 1.00 96.94 353 GLU A O 1
ATOM 2872 N N . GLU A 1 354 ? -0.376 -12.229 22.656 1.00 95.31 354 GLU A N 1
ATOM 2873 C CA . GLU A 1 354 ? -1.115 -11.346 23.567 1.00 95.31 354 GLU A CA 1
ATOM 2874 C C . GLU A 1 354 ? -2.632 -11.486 23.418 1.00 95.31 354 GLU A C 1
ATOM 2876 O O . GLU A 1 354 ? -3.345 -11.557 24.425 1.00 95.31 354 GLU A O 1
ATOM 2881 N N . LYS A 1 355 ? -3.131 -11.594 22.182 1.00 95.50 355 LYS A N 1
ATOM 2882 C CA . LYS A 1 355 ? -4.545 -11.861 21.900 1.00 95.50 355 LYS A CA 1
ATOM 2883 C C . LYS A 1 355 ? -4.997 -13.182 22.522 1.00 95.50 355 LYS A C 1
ATOM 2885 O O . LYS A 1 355 ? -6.044 -13.209 23.163 1.00 95.50 355 LYS A O 1
ATOM 2890 N N . GLU A 1 356 ? -4.217 -14.252 22.378 1.00 96.81 356 GLU A N 1
ATOM 2891 C CA . GLU A 1 356 ? -4.522 -15.552 22.991 1.00 96.81 356 GLU A CA 1
ATOM 2892 C C . GLU A 1 356 ? -4.545 -15.459 24.525 1.00 96.81 356 GLU A C 1
ATOM 2894 O O . GLU A 1 356 ? -5.487 -15.934 25.160 1.00 96.81 356 GLU A O 1
ATOM 2899 N N . LYS A 1 357 ? -3.582 -14.755 25.139 1.00 96.94 357 LYS A N 1
ATOM 2900 C CA . LYS A 1 357 ? -3.577 -14.500 26.594 1.00 96.94 357 LYS A CA 1
ATOM 2901 C C . LYS A 1 357 ? -4.811 -13.725 27.058 1.00 96.94 357 LYS A C 1
ATOM 2903 O O . LYS A 1 357 ? -5.362 -14.029 28.116 1.00 96.94 357 LYS A O 1
ATOM 2908 N N . LEU A 1 358 ? -5.235 -12.708 26.308 1.00 94.25 358 LEU A N 1
ATOM 2909 C CA . LEU A 1 358 ? -6.440 -11.933 26.618 1.00 94.25 358 LEU A CA 1
ATOM 2910 C C . LEU A 1 358 ? -7.713 -12.760 26.440 1.00 94.25 358 LEU A C 1
ATOM 2912 O O . LEU A 1 358 ? -8.623 -12.640 27.255 1.00 94.25 358 LEU A O 1
ATOM 2916 N N . GLN A 1 359 ? -7.761 -13.624 25.428 1.00 96.25 359 GLN A N 1
ATOM 2917 C CA . GLN A 1 359 ? -8.883 -14.526 25.194 1.00 96.25 359 GLN A CA 1
ATOM 2918 C C . GLN A 1 359 ? -9.049 -15.531 26.340 1.00 96.25 359 GLN A C 1
ATOM 2920 O O . GLN A 1 359 ? -10.165 -15.722 26.815 1.00 96.25 359 GLN A O 1
ATOM 2925 N N . ILE A 1 360 ? -7.950 -16.103 26.842 1.00 97.44 360 ILE A N 1
ATOM 2926 C CA . ILE A 1 360 ? -7.977 -16.978 28.025 1.00 97.44 360 ILE A CA 1
ATOM 2927 C C . ILE A 1 360 ? -8.528 -16.218 29.241 1.00 97.44 360 ILE A C 1
ATOM 2929 O O . ILE A 1 360 ? -9.464 -16.682 29.884 1.00 97.44 360 ILE A O 1
ATOM 2933 N N . LYS A 1 361 ? -8.024 -15.003 29.510 1.00 96.88 361 LYS A N 1
ATOM 2934 C CA . LYS A 1 361 ? -8.521 -14.162 30.618 1.00 96.88 361 LYS A CA 1
ATOM 2935 C C . LYS A 1 361 ? -10.003 -13.808 30.483 1.00 96.88 361 LYS A C 1
ATOM 2937 O O . LYS A 1 361 ? -10.703 -13.719 31.488 1.00 96.88 361 LYS A O 1
ATOM 2942 N N . TYR A 1 362 ? -10.470 -13.554 29.263 1.00 95.25 362 TYR A N 1
ATOM 2943 C CA . TYR A 1 362 ? -11.876 -13.272 28.996 1.00 95.25 362 TYR A CA 1
ATOM 2944 C C . TYR A 1 362 ? -12.753 -14.479 29.338 1.00 95.25 362 TYR A C 1
ATOM 2946 O O . TYR A 1 362 ? -13.752 -14.314 30.037 1.00 95.25 362 TYR A O 1
ATOM 2954 N N . GLU A 1 363 ? -12.358 -15.681 28.912 1.00 96.62 363 GLU A N 1
ATOM 2955 C CA . GLU A 1 363 ? -13.111 -16.900 29.215 1.00 96.62 363 GLU A CA 1
ATOM 2956 C C . GLU A 1 363 ? -13.118 -17.192 30.724 1.00 96.62 363 GLU A C 1
ATOM 2958 O O . GLU A 1 363 ? -14.158 -17.547 31.270 1.00 96.62 363 GLU A O 1
ATOM 2963 N N . ASP A 1 364 ? -12.011 -16.939 31.432 1.00 97.38 364 ASP A N 1
ATOM 2964 C CA . ASP A 1 364 ? -11.956 -17.051 32.896 1.00 97.38 364 ASP A CA 1
ATOM 2965 C C . ASP A 1 364 ? -12.939 -16.092 33.592 1.00 97.38 364 ASP A C 1
ATOM 2967 O O . ASP A 1 364 ? -13.663 -16.484 34.509 1.00 97.38 364 ASP A O 1
ATOM 2971 N N . ILE A 1 365 ? -12.996 -14.824 33.164 1.00 95.50 365 ILE A N 1
ATOM 2972 C CA . ILE A 1 365 ? -13.932 -13.830 33.720 1.00 95.50 365 ILE A CA 1
ATOM 2973 C C . ILE A 1 365 ? -15.379 -14.219 33.419 1.00 95.50 365 ILE A C 1
ATOM 2975 O O . ILE A 1 365 ? -16.235 -14.101 34.294 1.00 95.50 365 ILE A O 1
ATOM 2979 N N . LYS A 1 366 ? -15.652 -14.691 32.204 1.00 96.75 366 LYS A N 1
ATOM 2980 C CA . LYS A 1 366 ? -16.976 -15.150 31.787 1.00 96.75 366 LYS A CA 1
ATOM 2981 C C . LYS A 1 366 ? -17.436 -16.351 32.615 1.00 96.75 366 LYS A C 1
ATOM 2983 O O . LYS A 1 366 ? -18.515 -16.298 33.189 1.00 96.75 366 LYS A O 1
ATOM 2988 N N . ASN A 1 367 ? -16.580 -17.357 32.795 1.00 96.88 367 ASN A N 1
ATOM 2989 C CA . ASN A 1 367 ? -16.863 -18.502 33.664 1.00 96.88 367 ASN A CA 1
ATOM 2990 C C . ASN A 1 367 ? -17.144 -18.066 35.114 1.00 96.88 367 ASN A C 1
ATOM 2992 O O . ASN A 1 367 ? -18.047 -18.594 35.762 1.00 96.88 367 ASN A O 1
ATOM 2996 N N . ASN A 1 368 ? -16.401 -17.078 35.629 1.00 96.06 368 ASN A N 1
ATOM 2997 C CA . ASN A 1 368 ? -16.653 -16.511 36.956 1.00 96.06 368 ASN A CA 1
ATOM 2998 C C . ASN A 1 368 ? -17.994 -15.765 37.032 1.00 96.06 368 ASN A C 1
ATOM 3000 O O . ASN A 1 368 ? -18.687 -15.867 38.043 1.00 96.06 368 ASN A O 1
ATOM 3004 N N . TYR A 1 369 ? -18.358 -15.019 35.987 1.00 95.69 369 TYR A N 1
ATOM 3005 C CA . TYR A 1 369 ? -19.643 -14.331 35.892 1.00 95.69 369 TYR A CA 1
ATOM 3006 C C . TYR A 1 369 ? -20.806 -15.324 35.864 1.00 95.69 369 TYR A C 1
ATOM 3008 O O . TYR A 1 369 ? -21.735 -15.173 36.654 1.00 95.69 369 TYR A O 1
ATOM 3016 N N . ASP A 1 370 ? -20.717 -16.364 35.035 1.00 94.56 370 ASP A N 1
ATOM 3017 C CA . ASP A 1 370 ? -21.732 -17.416 34.935 1.00 94.56 370 ASP A CA 1
ATOM 3018 C C . ASP A 1 370 ? -21.910 -18.120 36.292 1.00 94.56 370 ASP A C 1
ATOM 3020 O O . ASP A 1 370 ? -23.025 -18.246 36.799 1.00 94.56 370 ASP A O 1
ATOM 3024 N N . ALA A 1 371 ? -20.806 -18.456 36.971 1.00 95.06 371 ALA A N 1
ATOM 3025 C CA . ALA A 1 371 ? -20.849 -19.032 38.314 1.00 95.06 371 ALA A CA 1
ATOM 3026 C C . ALA A 1 371 ? -21.485 -18.094 39.359 1.00 95.06 371 ALA A C 1
ATOM 3028 O O . ALA A 1 371 ? -22.160 -18.563 40.281 1.00 95.06 371 ALA A O 1
ATOM 3029 N N . LEU A 1 372 ? -21.264 -16.778 39.251 1.00 93.69 372 LEU A N 1
ATOM 3030 C CA . LEU A 1 372 ? -21.875 -15.782 40.134 1.00 93.69 372 LEU A CA 1
ATOM 3031 C C . LEU A 1 372 ? -23.371 -15.610 39.832 1.00 93.69 372 LEU A C 1
ATOM 3033 O O . LEU A 1 372 ? -24.173 -15.543 40.764 1.00 93.69 372 LEU A O 1
ATOM 3037 N N . SER A 1 373 ? -23.752 -15.591 38.553 1.00 94.38 373 SER A N 1
ATOM 3038 C CA . SER A 1 373 ? -25.146 -15.542 38.098 1.00 94.38 373 SER A CA 1
ATOM 3039 C C . SER A 1 373 ? -25.931 -16.737 38.636 1.00 94.38 373 SER A C 1
ATOM 3041 O O . SER A 1 373 ? -26.949 -16.553 39.299 1.00 94.38 373 SER A O 1
ATOM 3043 N N . ASP A 1 374 ? -25.383 -17.948 38.513 1.00 94.81 374 ASP A N 1
ATOM 3044 C CA . ASP A 1 374 ? -25.984 -19.160 39.072 1.00 94.81 374 ASP A CA 1
ATOM 3045 C C . ASP A 1 374 ? -26.150 -19.099 40.602 1.00 94.81 374 ASP A C 1
ATOM 3047 O O . ASP A 1 374 ? -27.030 -19.747 41.177 1.00 94.81 374 ASP A O 1
ATOM 3051 N N . GLN A 1 375 ? -25.267 -18.389 41.314 1.00 94.25 375 GLN A N 1
ATOM 3052 C CA . GLN A 1 375 ? -25.417 -18.164 42.756 1.00 94.25 375 GLN A CA 1
ATOM 3053 C C . GLN A 1 375 ? -26.532 -17.160 43.053 1.00 94.25 375 GLN A C 1
ATOM 3055 O O . GLN A 1 375 ? -27.312 -17.385 43.984 1.00 94.25 375 GLN A O 1
ATOM 3060 N N . PHE A 1 376 ? -26.628 -16.084 42.271 1.00 91.25 376 PHE A N 1
ATOM 3061 C CA . PHE A 1 376 ? -27.707 -15.105 42.374 1.00 91.25 376 PHE A CA 1
ATOM 3062 C C . PHE A 1 376 ? -29.071 -15.740 42.122 1.00 91.25 376 PHE A C 1
ATOM 3064 O O . PHE A 1 376 ? -29.972 -15.546 42.939 1.00 91.25 376 PHE A O 1
ATOM 3071 N N . ASP A 1 377 ? -29.209 -16.557 41.080 1.00 92.00 377 ASP A N 1
ATOM 3072 C CA . ASP A 1 377 ? -30.458 -17.258 40.773 1.00 92.00 377 ASP A CA 1
ATOM 3073 C C . ASP A 1 377 ? -30.832 -18.236 41.891 1.00 92.00 377 ASP A C 1
ATOM 3075 O O . ASP A 1 377 ? -31.947 -18.196 42.412 1.00 92.00 377 ASP A O 1
ATOM 3079 N N . ARG A 1 378 ? -29.864 -19.004 42.410 1.00 93.88 378 ARG A N 1
ATOM 3080 C CA . ARG A 1 378 ? -30.085 -19.862 43.587 1.00 93.88 378 ARG A CA 1
ATOM 3081 C C . ARG A 1 378 ? -30.509 -19.085 44.835 1.00 93.88 378 ARG A C 1
ATOM 3083 O O . ARG A 1 378 ? -31.262 -19.612 45.657 1.00 93.88 378 ARG A O 1
ATOM 3090 N N . MET A 1 379 ? -30.013 -17.864 45.039 1.00 88.19 379 MET A N 1
ATOM 3091 C CA . MET A 1 379 ? -30.464 -17.006 46.141 1.00 88.19 379 MET A CA 1
ATOM 3092 C C . MET A 1 379 ? -31.857 -16.438 45.889 1.00 88.19 379 MET A C 1
ATOM 3094 O O . MET A 1 379 ? -32.665 -16.392 46.818 1.00 88.19 379 MET A O 1
ATOM 3098 N N . ARG A 1 380 ? -32.154 -16.050 44.648 1.00 91.00 380 ARG A N 1
ATOM 3099 C CA . ARG A 1 380 ? -33.474 -15.587 44.230 1.00 91.00 380 ARG A CA 1
ATOM 3100 C C . ARG A 1 380 ? -34.514 -16.664 44.499 1.00 91.00 380 ARG A C 1
ATOM 3102 O O . ARG A 1 380 ? -35.449 -16.388 45.237 1.00 91.00 380 ARG A O 1
ATOM 3109 N N . ASP A 1 381 ? -34.284 -17.892 44.044 1.00 88.81 381 ASP A N 1
ATOM 3110 C CA . ASP A 1 381 ? -35.173 -19.036 44.276 1.00 88.81 381 ASP A CA 1
ATOM 3111 C C . ASP A 1 381 ? -35.416 -19.289 45.764 1.00 88.81 381 ASP A C 1
ATOM 3113 O O . ASP A 1 381 ? -36.551 -19.511 46.189 1.00 88.81 381 ASP A O 1
ATOM 3117 N N . LYS A 1 382 ? -34.369 -19.193 46.596 1.00 89.38 382 LYS A N 1
ATOM 3118 C CA . LYS A 1 382 ? -34.519 -19.279 48.056 1.00 89.38 382 LYS A CA 1
ATOM 3119 C C . LYS A 1 382 ? -35.431 -18.176 48.585 1.00 89.38 382 LYS A C 1
ATOM 3121 O O . LYS A 1 382 ? -36.321 -18.477 49.372 1.00 89.38 382 LYS A O 1
ATOM 3126 N N . ILE A 1 383 ? -35.237 -16.924 48.169 1.00 81.62 383 ILE A N 1
ATOM 3127 C CA . ILE A 1 383 ? -36.077 -15.793 48.592 1.00 81.62 383 ILE A CA 1
ATOM 3128 C C . ILE A 1 383 ? -37.529 -16.001 48.149 1.00 81.62 383 ILE A C 1
ATOM 3130 O O . ILE A 1 383 ? -38.437 -15.790 48.953 1.00 81.62 383 ILE A O 1
ATOM 3134 N N . THR A 1 384 ? -37.760 -16.440 46.911 1.00 81.25 384 THR A N 1
ATOM 3135 C CA . THR A 1 384 ? -39.105 -16.716 46.390 1.00 81.25 384 THR A CA 1
ATOM 3136 C C . THR A 1 384 ? -39.778 -17.827 47.197 1.00 81.25 384 THR A C 1
ATOM 3138 O O . THR A 1 384 ? -40.891 -17.637 47.681 1.00 81.25 384 THR A O 1
ATOM 3141 N N . ASN A 1 385 ? -39.070 -18.928 47.467 1.00 80.81 385 ASN A N 1
ATOM 3142 C CA . ASN A 1 385 ? -39.562 -20.021 48.312 1.00 80.81 385 ASN A CA 1
ATOM 3143 C C . ASN A 1 385 ? -39.846 -19.566 49.755 1.00 80.81 385 ASN A C 1
ATOM 3145 O O . ASN A 1 385 ? -40.839 -19.981 50.351 1.00 80.81 385 ASN A O 1
ATOM 3149 N N . PHE A 1 386 ? -39.019 -18.678 50.319 1.00 73.81 386 PHE A N 1
ATOM 3150 C CA . PHE A 1 386 ? -39.266 -18.081 51.635 1.00 73.81 386 PHE A CA 1
ATOM 3151 C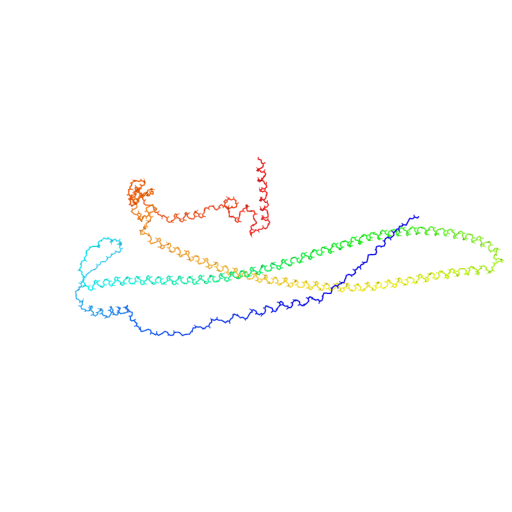 C . PHE A 1 386 ? -40.509 -17.184 51.653 1.00 73.81 386 PHE A C 1
ATOM 3153 O O . PHE A 1 386 ? -41.229 -17.193 52.649 1.00 73.81 386 PHE A O 1
ATOM 3160 N N . LYS A 1 387 ? -40.773 -16.424 50.582 1.00 73.50 387 LYS A N 1
ATOM 3161 C CA . LYS A 1 387 ? -41.982 -15.593 50.457 1.00 73.50 387 LYS A CA 1
ATOM 3162 C C . LYS A 1 387 ? -43.243 -16.450 50.343 1.00 73.50 387 LYS A C 1
ATOM 3164 O O . LYS A 1 387 ? -44.183 -16.231 51.100 1.00 73.50 387 LYS A O 1
ATOM 3169 N N . VAL A 1 388 ? -43.230 -17.464 49.476 1.00 68.94 388 VAL A N 1
ATOM 3170 C CA . VAL A 1 388 ? -44.371 -18.378 49.285 1.00 68.94 388 VAL A CA 1
ATOM 3171 C C . VAL A 1 388 ? -44.698 -19.136 50.577 1.00 68.94 388 VAL A C 1
ATOM 3173 O O . VAL A 1 388 ? -45.861 -19.223 50.957 1.00 68.94 388 VAL A O 1
ATOM 3176 N N . ASN A 1 389 ? -43.686 -19.591 51.327 1.00 59.09 389 ASN A N 1
ATOM 3177 C CA . ASN A 1 389 ? -43.908 -20.270 52.610 1.00 59.09 389 ASN A CA 1
ATOM 3178 C C . ASN A 1 389 ? -44.369 -19.344 53.753 1.00 59.09 389 ASN A C 1
ATOM 3180 O O . ASN A 1 389 ? -44.866 -19.849 54.757 1.00 59.09 389 ASN A O 1
ATOM 3184 N N . ARG A 1 390 ? -44.203 -18.016 53.647 1.00 54.50 390 ARG A N 1
ATOM 3185 C CA . ARG A 1 390 ? -44.658 -17.056 54.674 1.00 54.50 390 ARG A CA 1
ATOM 3186 C C . ARG A 1 390 ? -46.038 -16.461 54.404 1.00 54.50 390 ARG A C 1
ATOM 3188 O O . ARG A 1 390 ? -46.704 -16.091 55.363 1.00 54.50 390 ARG A O 1
ATOM 3195 N N . ASN A 1 391 ? -46.473 -16.399 53.149 1.00 48.81 391 ASN A N 1
ATOM 3196 C CA . ASN A 1 391 ? -47.747 -15.781 52.765 1.00 48.81 391 ASN A CA 1
ATOM 3197 C C . ASN A 1 391 ? -48.948 -16.747 52.764 1.00 48.81 391 ASN A C 1
ATOM 3199 O O . ASN A 1 391 ? -50.046 -16.368 52.367 1.00 48.81 391 ASN A O 1
ATOM 3203 N N . GLY A 1 392 ? -48.779 -17.986 53.241 1.00 49.91 392 GLY A N 1
ATOM 3204 C CA . GLY A 1 392 ? -49.856 -18.982 53.300 1.00 49.91 392 GLY A CA 1
ATOM 3205 C C . GLY A 1 392 ? -51.023 -18.643 54.240 1.00 49.91 392 GLY A C 1
ATOM 3206 O O . GLY A 1 392 ? -52.067 -19.283 54.156 1.00 49.91 392 GLY A O 1
ATOM 3207 N N . GLU A 1 393 ? -50.899 -17.638 55.110 1.00 51.81 393 GLU A N 1
ATOM 3208 C CA . GLU A 1 393 ? -51.978 -17.230 56.010 1.00 51.81 393 GLU A CA 1
ATOM 3209 C C . GLU A 1 393 ? -52.151 -15.706 55.991 1.00 51.81 393 GLU A C 1
ATOM 3211 O O . GLU A 1 393 ? -51.426 -14.974 56.655 1.00 51.81 393 GLU A O 1
ATOM 3216 N N . ILE A 1 394 ? -53.200 -15.261 55.287 1.00 57.75 394 ILE A N 1
ATOM 3217 C CA . ILE A 1 394 ? -53.794 -13.914 55.351 1.00 57.75 394 ILE A CA 1
ATOM 3218 C C . ILE A 1 394 ? -53.045 -12.863 54.504 1.00 57.75 394 ILE A C 1
ATOM 3220 O O . ILE A 1 394 ? -52.413 -11.943 55.017 1.00 57.75 394 ILE A O 1
ATOM 3224 N N . GLU A 1 395 ? -53.167 -12.958 53.175 1.00 64.25 395 GLU A N 1
ATOM 3225 C CA . GLU A 1 395 ? -52.781 -11.862 52.277 1.00 64.25 395 GLU A CA 1
ATOM 3226 C C . GLU A 1 395 ? -53.851 -10.763 52.281 1.00 64.25 395 GLU A C 1
ATOM 3228 O O . GLU A 1 395 ? -54.961 -10.920 51.767 1.00 64.25 395 GLU A O 1
ATOM 3233 N N . GLU A 1 396 ? -53.500 -9.632 52.884 1.00 75.25 396 GLU A N 1
ATOM 3234 C CA . GLU A 1 396 ? -54.221 -8.375 52.749 1.00 75.25 396 GLU A CA 1
ATOM 3235 C C . GLU A 1 396 ? -53.972 -7.814 51.336 1.00 75.25 396 GLU A C 1
ATOM 3237 O O . GLU A 1 396 ? -52.864 -7.387 51.010 1.00 75.25 396 GLU A O 1
ATOM 3242 N N . LYS A 1 397 ? -54.987 -7.835 50.465 1.00 83.06 397 LYS A N 1
ATOM 3243 C CA . LYS A 1 397 ? -54.877 -7.357 49.077 1.00 83.06 397 LYS A CA 1
ATOM 3244 C C . LYS A 1 397 ? -55.420 -5.940 48.943 1.00 83.06 397 LYS A C 1
ATOM 3246 O O . LYS A 1 397 ? -56.367 -5.555 49.622 1.00 83.06 397 LYS A O 1
ATOM 3251 N N . VAL A 1 398 ? -54.868 -5.142 48.028 1.00 85.75 398 VAL A N 1
ATOM 3252 C CA . VAL A 1 398 ? -55.378 -3.790 47.729 1.00 85.75 398 VAL A CA 1
ATOM 3253 C C . VAL A 1 398 ? -56.333 -3.844 46.542 1.00 85.75 398 VAL A C 1
ATOM 3255 O O . VAL A 1 398 ? -55.986 -4.324 45.464 1.00 85.75 398 VAL A O 1
ATOM 3258 N N . CYS A 1 399 ? -57.545 -3.317 46.710 1.00 90.06 399 CYS A N 1
ATOM 3259 C CA . CYS A 1 399 ? -58.533 -3.282 45.635 1.00 90.06 399 CYS A CA 1
ATOM 3260 C C . CYS A 1 399 ? -58.192 -2.230 44.571 1.00 90.06 399 CYS A C 1
ATOM 3262 O O . CYS A 1 399 ? -58.105 -1.041 44.883 1.00 90.06 399 CYS A O 1
ATOM 3264 N N . LYS A 1 400 ? -58.122 -2.633 43.296 1.00 89.12 400 LYS A N 1
ATOM 3265 C CA . LYS A 1 400 ? -57.869 -1.756 42.134 1.00 89.12 400 LYS A CA 1
ATOM 3266 C C . LYS A 1 400 ? -58.871 -0.601 42.016 1.00 89.12 400 LYS A C 1
ATOM 3268 O O . LYS A 1 400 ? -58.513 0.496 41.596 1.00 89.12 400 LYS A O 1
ATOM 3273 N N . ASN A 1 401 ? -60.117 -0.839 42.423 1.00 89.25 401 ASN A N 1
ATOM 3274 C CA . ASN A 1 401 ? -61.221 0.099 42.234 1.00 89.25 401 ASN A CA 1
ATOM 3275 C C . ASN A 1 401 ? -61.351 1.110 43.381 1.00 89.25 401 ASN A C 1
ATOM 3277 O O . ASN A 1 401 ? -61.421 2.312 43.137 1.00 89.25 401 ASN A O 1
ATOM 3281 N N . CYS A 1 402 ? -61.394 0.645 44.635 1.00 88.50 402 CYS A N 1
ATOM 3282 C CA . CYS A 1 402 ? -61.603 1.527 45.791 1.00 88.50 402 CYS A CA 1
ATOM 3283 C C . CYS A 1 402 ? -60.325 1.853 46.571 1.00 88.50 402 CYS A C 1
ATOM 3285 O O . CYS A 1 402 ? -60.403 2.612 47.534 1.00 88.50 402 CYS A O 1
ATOM 3287 N N . LYS A 1 403 ? -59.180 1.259 46.200 1.00 88.50 403 LYS A N 1
ATOM 3288 C CA . LYS A 1 403 ? -57.869 1.407 46.861 1.00 88.50 403 LYS A CA 1
ATOM 3289 C C . LYS A 1 403 ? -57.854 1.058 48.354 1.00 88.50 403 LYS A C 1
ATOM 3291 O O . LYS A 1 403 ? -56.939 1.449 49.068 1.00 88.50 403 LYS A O 1
ATOM 3296 N N . LYS A 1 404 ? -58.869 0.334 48.835 1.00 89.81 404 LYS A N 1
ATOM 3297 C CA . LYS A 1 404 ? -58.925 -0.172 50.211 1.00 89.81 404 LYS A CA 1
ATOM 3298 C C . LYS A 1 404 ? -58.339 -1.572 50.261 1.00 89.81 404 LYS A C 1
ATOM 3300 O O . LYS A 1 404 ? -58.518 -2.340 49.311 1.00 89.81 404 LYS A O 1
ATOM 3305 N N . PHE A 1 405 ? -57.686 -1.865 51.374 1.00 87.00 405 PHE A N 1
ATOM 3306 C CA . PHE A 1 405 ? -57.264 -3.204 51.729 1.00 87.00 405 PHE A CA 1
ATOM 3307 C C . PHE A 1 405 ? -58.484 -4.095 51.980 1.00 87.00 405 PHE A C 1
ATOM 3309 O O . PHE A 1 405 ? -59.495 -3.631 52.517 1.00 87.00 405 PHE A O 1
ATOM 3316 N N . PHE A 1 406 ? -58.413 -5.341 51.531 1.00 89.06 406 PHE A N 1
ATOM 3317 C CA . PHE A 1 406 ? -59.445 -6.345 51.732 1.00 89.06 406 PHE A CA 1
ATOM 3318 C C . PHE A 1 406 ? -58.809 -7.727 51.877 1.00 89.06 406 PHE A C 1
ATOM 3320 O O . PHE A 1 406 ? -57.761 -8.014 51.298 1.00 89.06 406 PHE A O 1
ATOM 3327 N N . PHE A 1 407 ? -59.477 -8.593 52.630 1.00 85.25 407 PHE A N 1
ATOM 3328 C CA . PHE A 1 407 ? -59.153 -10.011 52.693 1.00 85.25 407 PHE A CA 1
ATOM 3329 C C . PHE A 1 407 ? -60.064 -10.763 51.728 1.00 85.25 407 PHE A C 1
ATOM 3331 O O . PHE A 1 407 ? -61.265 -10.490 51.675 1.00 85.25 407 PHE A O 1
ATOM 3338 N N . GLU A 1 408 ? -59.525 -11.733 50.991 1.00 81.94 408 GLU A N 1
ATOM 3339 C CA . GLU A 1 408 ? -60.315 -12.542 50.047 1.00 81.94 408 GLU A CA 1
ATOM 3340 C C . GLU A 1 408 ? -61.489 -13.247 50.753 1.00 81.94 408 GLU A C 1
ATOM 3342 O O . GLU A 1 408 ? -62.592 -13.347 50.223 1.00 81.94 408 GLU A O 1
ATOM 3347 N N . ASN A 1 409 ? -61.278 -13.629 52.015 1.00 84.25 409 ASN A N 1
ATOM 3348 C CA . ASN A 1 409 ? -62.261 -14.290 52.873 1.00 84.25 409 ASN A CA 1
ATOM 3349 C C . ASN A 1 409 ? -63.457 -13.379 53.231 1.00 84.25 409 ASN A C 1
ATOM 3351 O O . ASN A 1 409 ? -64.507 -13.873 53.635 1.00 84.25 409 ASN A O 1
ATOM 3355 N N . GLU A 1 410 ? -63.298 -12.058 53.100 1.00 85.38 410 GLU A N 1
ATOM 3356 C CA . GLU A 1 410 ? -64.311 -11.031 53.392 1.00 85.38 410 GLU A CA 1
ATOM 3357 C C . GLU A 1 410 ? -64.778 -10.296 52.111 1.00 85.38 410 GLU A C 1
ATOM 3359 O O . GLU A 1 410 ? -65.490 -9.281 52.160 1.00 85.38 410 GLU A O 1
ATOM 3364 N N . ASN A 1 411 ? -64.387 -10.805 50.936 1.00 92.06 411 ASN A N 1
ATOM 3365 C CA . ASN A 1 411 ? -64.634 -10.190 49.638 1.00 92.06 411 ASN A CA 1
ATOM 3366 C C . ASN A 1 411 ? -66.001 -10.583 49.048 1.00 92.06 411 ASN A C 1
ATOM 3368 O O . ASN A 1 411 ? -66.120 -11.422 48.157 1.00 92.06 411 ASN A O 1
ATOM 3372 N N . PHE A 1 412 ? -67.066 -9.962 49.544 1.00 93.06 412 PHE A N 1
ATOM 3373 C CA . PHE A 1 412 ? -68.426 -10.174 49.053 1.00 93.06 412 PHE A CA 1
ATOM 3374 C C . PHE A 1 412 ? -68.792 -9.195 47.931 1.00 93.06 412 PHE A C 1
ATOM 3376 O O . PHE A 1 412 ? -68.176 -8.142 47.765 1.00 93.06 412 PHE A O 1
ATOM 3383 N N . ASN A 1 413 ? -69.875 -9.486 47.198 1.00 90.75 413 ASN A N 1
ATOM 3384 C CA . ASN A 1 413 ? -70.392 -8.648 46.098 1.00 90.75 413 ASN A CA 1
ATOM 3385 C C . ASN A 1 413 ? -70.733 -7.199 46.497 1.00 90.75 413 ASN A C 1
ATOM 3387 O O . ASN A 1 413 ? -70.986 -6.365 45.628 1.00 90.75 413 ASN A O 1
ATOM 3391 N N . TRP A 1 414 ? -70.762 -6.896 47.794 1.00 91.56 414 TRP A N 1
ATOM 3392 C CA . TRP A 1 414 ? -71.057 -5.578 48.351 1.00 91.56 414 TRP A CA 1
ATOM 3393 C C . TRP A 1 414 ? -69.897 -4.933 49.113 1.00 91.56 414 TRP A C 1
ATOM 3395 O O . TRP A 1 414 ? -70.064 -3.822 49.624 1.00 91.56 414 TRP A O 1
ATOM 3405 N N . SER A 1 415 ? -68.745 -5.600 49.195 1.00 92.69 415 SER A N 1
ATOM 3406 C CA . SER A 1 415 ? -67.605 -5.135 49.990 1.00 92.69 415 SER A CA 1
ATOM 3407 C C . SER A 1 415 ? -66.925 -3.910 49.358 1.00 92.69 415 SER A C 1
ATOM 3409 O O . SER A 1 415 ? -66.582 -2.957 50.062 1.00 92.69 415 SER A O 1
ATOM 3411 N N . CYS A 1 416 ? -66.823 -3.847 48.025 1.00 95.19 416 CYS A N 1
ATOM 3412 C CA . CYS A 1 416 ? -66.262 -2.698 47.319 1.00 95.19 416 CYS A CA 1
ATOM 3413 C C . CYS A 1 416 ? -67.360 -1.697 46.944 1.00 95.19 416 CYS A C 1
ATOM 3415 O O . CYS A 1 416 ? -68.243 -2.004 46.147 1.00 95.19 416 CYS A O 1
ATOM 3417 N N . GLN A 1 417 ? -67.295 -0.479 47.488 1.00 94.44 417 GLN A N 1
ATOM 3418 C CA . GLN A 1 417 ? -68.218 0.609 47.150 1.00 94.44 417 GLN A CA 1
ATOM 3419 C C . GLN A 1 417 ? -67.467 1.728 46.441 1.00 94.44 417 GLN A C 1
ATOM 3421 O O . GLN A 1 417 ? -66.616 2.380 47.049 1.00 94.44 417 GLN A O 1
ATOM 3426 N N . ILE A 1 418 ? -67.811 1.979 45.179 1.00 94.44 418 ILE A N 1
ATOM 3427 C CA . ILE A 1 418 ? -67.189 3.026 44.365 1.00 94.44 418 ILE A CA 1
ATOM 3428 C C . ILE A 1 418 ? -68.223 3.929 43.699 1.00 94.44 418 ILE A C 1
ATOM 3430 O O . ILE A 1 418 ? -69.374 3.550 43.465 1.00 94.44 418 ILE A O 1
ATOM 3434 N N . HIS A 1 419 ? -67.785 5.138 43.375 1.00 94.94 419 HIS A N 1
ATOM 3435 C CA . HIS A 1 419 ? -68.455 6.000 42.410 1.00 94.94 419 HIS A CA 1
ATOM 3436 C C . HIS A 1 419 ? -67.775 5.817 41.056 1.00 94.94 419 HIS A C 1
ATOM 3438 O O . HIS A 1 419 ? -66.551 5.803 40.977 1.00 94.94 419 HIS A O 1
ATOM 3444 N N . THR A 1 420 ? -68.555 5.639 39.993 1.00 90.81 420 THR A N 1
ATOM 3445 C CA . THR A 1 420 ? -68.019 5.445 38.633 1.00 90.81 420 THR A CA 1
ATOM 3446 C C . THR A 1 420 ? -67.644 6.758 37.948 1.00 90.81 420 THR A C 1
ATOM 3448 O O . THR A 1 420 ? -66.866 6.752 37.001 1.00 90.81 420 THR A O 1
ATOM 3451 N N . SER A 1 421 ? -68.202 7.877 38.406 1.00 91.06 421 SER A N 1
ATOM 3452 C CA . SER A 1 421 ? -67.939 9.219 37.880 1.00 91.06 421 SER A CA 1
ATOM 3453 C C . SER A 1 421 ? -67.003 10.001 38.795 1.00 91.06 421 SER A C 1
ATOM 3455 O O . SER A 1 421 ? -66.990 9.739 39.990 1.00 91.06 421 SER A O 1
ATOM 3457 N N . GLN A 1 422 ? -66.339 11.036 38.288 1.00 91.06 422 GLN A N 1
ATOM 3458 C CA . GLN A 1 422 ? -65.565 11.981 39.101 1.00 91.06 422 GLN A CA 1
ATOM 3459 C C . GLN A 1 422 ? -66.474 12.907 39.944 1.00 91.06 422 GLN A C 1
ATOM 3461 O O . GLN A 1 422 ? -67.606 13.210 39.552 1.00 91.06 422 GLN A O 1
ATOM 3466 N N . TYR A 1 423 ? -65.990 13.356 41.108 1.00 93.50 423 TYR A N 1
ATOM 3467 C CA . TYR A 1 423 ? -66.700 14.302 41.976 1.00 93.50 423 TYR A CA 1
ATOM 3468 C C . TYR A 1 423 ? -66.725 15.708 41.356 1.00 93.50 423 TYR A C 1
ATOM 3470 O O . TYR A 1 423 ? -65.688 16.216 40.937 1.00 93.50 423 TYR A O 1
ATOM 3478 N N . SER A 1 424 ? -67.898 16.348 41.302 1.00 89.69 424 SER A N 1
ATOM 3479 C CA . SER A 1 424 ? -68.082 17.649 40.633 1.00 89.69 424 SER A CA 1
ATOM 3480 C C . SER A 1 424 ? -67.790 18.875 41.502 1.00 89.69 424 SER A C 1
ATOM 3482 O O . SER A 1 424 ? -68.001 20.000 41.060 1.00 89.69 424 SER A O 1
ATOM 3484 N N . GLY A 1 425 ? -67.384 18.678 42.759 1.00 90.56 425 GLY A N 1
ATOM 3485 C CA . GLY A 1 425 ? -67.274 19.735 43.770 1.00 90.56 425 GLY A CA 1
ATOM 3486 C C . GLY A 1 425 ? -68.525 19.885 44.645 1.00 90.56 425 GLY A C 1
ATOM 3487 O O . GLY A 1 425 ? -68.398 20.222 45.820 1.00 90.56 425 GLY A O 1
ATOM 3488 N N . ALA A 1 426 ? -69.717 19.547 44.135 1.00 91.81 426 ALA A N 1
ATOM 3489 C CA . ALA A 1 426 ? -70.976 19.615 44.895 1.00 91.81 426 ALA A CA 1
ATOM 3490 C C . ALA A 1 426 ? -71.641 18.244 45.120 1.00 91.81 426 ALA A C 1
ATOM 3492 O O . ALA A 1 426 ? -72.219 17.990 46.181 1.00 91.81 426 ALA A O 1
ATOM 3493 N N . MET A 1 427 ? -71.583 17.354 44.124 1.00 92.69 427 MET A N 1
ATOM 3494 C CA . MET A 1 427 ? -72.202 16.026 44.176 1.00 92.69 427 MET A CA 1
ATOM 3495 C C . MET A 1 427 ? -71.514 15.042 43.224 1.00 92.69 427 MET A C 1
ATOM 3497 O O . MET A 1 427 ? -70.851 15.429 42.264 1.00 92.69 427 MET A O 1
ATOM 3501 N N . TRP A 1 428 ? -71.681 13.749 43.472 1.00 94.44 428 TRP A N 1
ATOM 3502 C CA . TRP A 1 428 ? -71.221 12.701 42.562 1.00 94.44 428 TRP A CA 1
ATOM 3503 C C . TRP A 1 428 ? -72.202 12.532 41.399 1.00 94.44 428 TRP A C 1
ATOM 3505 O O . TRP A 1 428 ? -73.379 12.256 41.632 1.00 94.44 428 TRP A O 1
ATOM 3515 N N . TRP A 1 429 ? -71.737 12.650 40.153 1.00 93.00 429 TRP A N 1
ATOM 3516 C CA . TRP A 1 429 ? -72.599 12.560 38.962 1.00 93.00 429 TRP A CA 1
ATOM 3517 C C . TRP A 1 429 ? -73.327 11.218 38.831 1.00 93.00 429 TRP A C 1
ATOM 3519 O O . TRP A 1 429 ? -74.463 11.173 38.374 1.00 93.00 429 TRP A O 1
ATOM 3529 N N . CYS A 1 430 ? -72.709 10.123 39.267 1.00 91.56 430 CYS A N 1
ATOM 3530 C CA . CYS A 1 430 ? -73.272 8.784 39.135 1.00 91.56 430 CYS A CA 1
ATOM 3531 C C . CYS A 1 430 ? -74.480 8.500 40.046 1.00 91.56 430 CYS A C 1
ATOM 3533 O O . CYS A 1 430 ? -75.224 7.565 39.770 1.00 91.56 430 CYS A O 1
ATOM 3535 N N . CYS A 1 431 ? -74.684 9.248 41.137 1.00 92.38 431 CYS A N 1
ATOM 3536 C CA . CYS A 1 431 ? -75.765 8.959 42.097 1.00 92.38 431 CYS A CA 1
ATOM 3537 C C . CYS A 1 431 ? -76.378 10.174 42.798 1.00 92.38 431 CYS A C 1
ATOM 3539 O O . CYS A 1 431 ? -77.295 10.026 43.603 1.00 92.38 431 CYS A O 1
ATOM 3541 N N . GLY A 1 432 ? -75.838 11.365 42.561 1.00 91.69 432 GLY A N 1
ATOM 3542 C CA . GLY A 1 432 ? -76.292 12.615 43.150 1.00 91.69 432 GLY A CA 1
ATOM 3543 C C . GLY A 1 432 ? -76.055 12.782 44.652 1.00 91.69 432 GLY A C 1
ATOM 3544 O O . GLY A 1 432 ? -76.550 13.739 45.247 1.00 91.69 432 GLY A O 1
ATOM 3545 N N . ARG A 1 433 ? -75.282 11.897 45.292 1.00 94.50 433 ARG A N 1
ATOM 3546 C CA . ARG A 1 433 ? -74.887 12.077 46.697 1.00 94.50 433 ARG A CA 1
ATOM 3547 C C . ARG A 1 433 ? -73.961 13.287 46.834 1.00 94.50 433 ARG A C 1
ATOM 3549 O O . ARG A 1 433 ? -73.027 13.447 46.047 1.00 94.50 433 ARG A O 1
ATOM 3556 N N . LYS A 1 434 ? -74.230 14.128 47.834 1.00 93.44 434 LYS A N 1
ATOM 3557 C CA . LYS A 1 434 ? -73.450 15.334 48.147 1.00 93.44 434 LYS A CA 1
ATOM 3558 C C . LYS A 1 434 ? -72.285 14.995 49.077 1.00 93.44 434 LYS A C 1
ATOM 3560 O O . LYS A 1 434 ? -72.434 14.146 49.955 1.00 93.44 434 LYS A O 1
ATOM 3565 N N . GLY A 1 435 ? -71.162 15.684 48.897 1.00 89.25 435 GLY A N 1
ATOM 3566 C CA . GLY A 1 435 ? -69.943 15.493 49.683 1.00 89.25 435 GLY A CA 1
ATOM 3567 C C . GLY A 1 435 ? -68.953 14.513 49.048 1.00 89.25 435 GLY A C 1
ATOM 3568 O O . GLY A 1 435 ? -69.316 13.431 48.584 1.00 89.25 435 GLY A O 1
ATOM 3569 N N . GLU A 1 436 ? -67.678 14.895 49.061 1.00 91.19 436 GLU A N 1
ATOM 3570 C CA . GLU A 1 436 ? -66.567 14.130 48.479 1.00 91.19 436 GLU A CA 1
ATOM 3571 C C . GLU A 1 436 ? -66.417 12.745 49.130 1.00 91.19 436 GLU A C 1
ATOM 3573 O O . GLU A 1 436 ? -66.193 11.752 48.449 1.00 91.19 436 GLU A O 1
ATOM 3578 N N . ASN A 1 437 ? -66.697 12.639 50.432 1.00 90.69 437 ASN A N 1
ATOM 3579 C CA . ASN A 1 437 ? -66.578 11.394 51.200 1.00 90.69 437 ASN A CA 1
ATOM 3580 C C . ASN A 1 437 ? -67.850 10.521 51.207 1.00 90.69 437 ASN A C 1
ATOM 3582 O O . ASN A 1 437 ? -67.985 9.618 52.036 1.00 90.69 437 ASN A O 1
ATOM 3586 N N . ALA A 1 438 ? -68.823 10.782 50.330 1.00 90.62 438 ALA A N 1
ATOM 3587 C CA . ALA A 1 438 ? -70.035 9.971 50.262 1.00 90.62 438 ALA A CA 1
ATOM 3588 C C . ALA A 1 438 ? -69.714 8.516 49.870 1.00 90.62 438 ALA A C 1
ATOM 3590 O O . ALA A 1 438 ? -68.944 8.271 48.943 1.00 90.62 438 ALA A O 1
ATOM 3591 N N . LYS A 1 439 ? -70.360 7.534 50.520 1.00 91.56 439 LYS A N 1
ATOM 3592 C CA . LYS A 1 439 ? -70.212 6.110 50.164 1.00 91.56 439 LYS A CA 1
ATOM 3593 C C . LYS A 1 439 ? -70.542 5.880 48.686 1.00 91.56 439 LYS A C 1
ATOM 3595 O O . LYS A 1 439 ? -71.548 6.415 48.203 1.00 91.56 439 LYS A O 1
ATOM 3600 N N . GLY A 1 440 ? -69.727 5.060 48.019 1.00 92.81 440 GLY A N 1
ATOM 3601 C CA . GLY A 1 440 ? -69.903 4.669 46.620 1.00 92.81 440 GLY A CA 1
ATOM 3602 C C . GLY A 1 440 ? -71.309 4.149 46.327 1.00 92.81 440 GLY A C 1
ATOM 3603 O O . GLY A 1 440 ? -71.932 3.506 47.174 1.00 92.81 440 GLY A O 1
ATOM 3604 N N . CYS A 1 441 ? -71.838 4.463 45.147 1.00 93.62 441 CYS A N 1
ATOM 3605 C CA . CYS A 1 441 ? -73.173 4.026 44.737 1.00 93.62 441 CYS A CA 1
ATOM 3606 C C . CYS A 1 441 ? -73.191 2.669 44.036 1.00 93.62 441 CYS A C 1
ATOM 3608 O O . CYS A 1 441 ? -74.237 2.029 43.991 1.00 93.62 441 CYS A O 1
ATOM 3610 N N . ARG A 1 442 ? -72.053 2.233 43.487 1.00 93.31 442 ARG A N 1
ATOM 3611 C CA . ARG A 1 442 ? -71.905 0.923 42.861 1.00 93.31 442 ARG A CA 1
ATOM 3612 C C . ARG A 1 442 ? -71.178 -0.000 43.822 1.00 93.31 442 ARG A C 1
ATOM 3614 O O . ARG A 1 442 ? -70.077 0.311 44.272 1.00 93.31 442 ARG A O 1
ATOM 3621 N N . THR A 1 443 ? -71.812 -1.123 44.115 1.00 94.62 443 THR A N 1
ATOM 3622 C CA . THR A 1 443 ? -71.263 -2.206 44.925 1.00 94.62 443 THR A CA 1
ATOM 3623 C C . THR A 1 443 ? -70.728 -3.311 44.021 1.00 94.62 443 THR A C 1
ATOM 3625 O O . THR A 1 443 ? -71.411 -3.708 43.075 1.00 94.62 443 THR A O 1
ATOM 3628 N N . SER A 1 444 ? -69.524 -3.803 44.289 1.00 93.56 444 SER A N 1
ATOM 3629 C CA . SER A 1 444 ? -68.969 -5.006 43.661 1.00 93.56 444 SER A CA 1
ATOM 3630 C C . SER A 1 444 ? -68.089 -5.772 44.650 1.00 93.56 444 SER A C 1
ATOM 3632 O O . SER A 1 444 ? -67.834 -5.302 45.760 1.00 93.56 444 SER A O 1
ATOM 3634 N N . GLN A 1 445 ? -67.580 -6.932 44.235 1.00 94.06 445 GLN A N 1
ATOM 3635 C CA . GLN A 1 445 ? -66.400 -7.517 44.876 1.00 94.06 445 GLN A CA 1
ATOM 3636 C C . GLN A 1 445 ? -65.193 -6.596 44.665 1.00 94.06 445 GLN A C 1
ATOM 3638 O O . GLN A 1 445 ? -65.120 -5.857 43.672 1.00 94.06 445 GLN A O 1
ATOM 3643 N N . HIS A 1 446 ? -64.261 -6.609 45.610 1.00 92.12 446 HIS A N 1
ATOM 3644 C CA . HIS A 1 446 ? -62.934 -6.059 45.413 1.00 92.12 446 HIS A CA 1
ATOM 3645 C C . HIS A 1 446 ? -62.201 -6.868 44.341 1.00 92.12 446 HIS A C 1
ATOM 3647 O O . HIS A 1 446 ? -62.303 -8.090 44.295 1.00 92.12 446 HIS A O 1
ATOM 3653 N N . ILE A 1 447 ? -61.473 -6.169 43.475 1.00 88.00 447 ILE A N 1
ATOM 3654 C CA . ILE A 1 447 ? -60.639 -6.775 42.436 1.00 88.00 447 ILE A CA 1
ATOM 3655 C C . ILE A 1 447 ? -59.199 -6.556 42.877 1.00 88.00 447 ILE A C 1
ATOM 3657 O O . ILE A 1 447 ? -58.788 -5.398 43.024 1.00 88.00 447 ILE A O 1
ATOM 3661 N N . ALA A 1 448 ? -58.472 -7.641 43.143 1.00 86.31 448 ALA A N 1
ATOM 3662 C CA . ALA A 1 448 ? -57.068 -7.577 43.519 1.00 86.31 448 ALA A CA 1
ATOM 3663 C C . ALA A 1 448 ?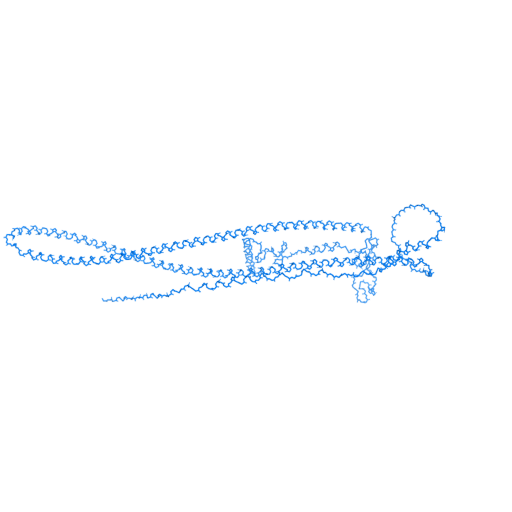 -56.267 -6.862 42.425 1.00 86.31 448 ALA A C 1
ATOM 3665 O O . ALA A 1 448 ? -56.502 -7.051 41.229 1.00 86.31 448 ALA A O 1
ATOM 3666 N N . LYS A 1 449 ? -55.349 -5.985 42.832 1.00 78.00 449 LYS A N 1
ATOM 3667 C CA . LYS A 1 449 ? -54.324 -5.480 41.924 1.00 78.00 449 LYS A CA 1
ATOM 3668 C C . LYS A 1 449 ? -53.270 -6.586 41.785 1.00 78.00 449 LYS A C 1
ATOM 3670 O O . LYS A 1 449 ? -52.311 -6.587 42.545 1.00 78.00 449 LYS A O 1
ATOM 3675 N N . ASP A 1 450 ? -53.492 -7.544 40.887 1.00 60.66 450 ASP A N 1
ATOM 3676 C CA . ASP A 1 450 ? -52.529 -8.622 40.639 1.00 60.66 450 ASP A CA 1
ATOM 3677 C C . ASP A 1 450 ? -51.225 -8.022 40.088 1.00 60.66 450 ASP A C 1
ATOM 3679 O O . ASP A 1 450 ? -51.179 -7.502 38.972 1.00 60.66 450 ASP A O 1
ATOM 3683 N N . GLU A 1 451 ? -50.162 -8.058 40.898 1.00 51.84 451 GLU A N 1
ATOM 3684 C CA . GLU A 1 451 ? -48.822 -7.564 40.536 1.00 51.84 451 GLU A CA 1
ATOM 3685 C C . GLU A 1 451 ? -48.212 -8.359 39.362 1.00 51.84 451 GLU A C 1
ATOM 3687 O O . GLU A 1 451 ? -47.358 -7.853 38.635 1.00 51.84 451 GLU A O 1
ATOM 3692 N N . GLU A 1 452 ? -48.701 -9.579 39.121 1.00 51.97 452 GLU A N 1
ATOM 3693 C CA . GLU A 1 452 ? -48.289 -10.446 38.011 1.00 51.97 452 GLU A CA 1
ATOM 3694 C C . GLU A 1 452 ? -48.773 -9.944 36.640 1.00 51.97 452 GLU A C 1
ATOM 3696 O O . GLU A 1 452 ? -48.070 -10.094 35.638 1.00 51.97 452 GLU A O 1
ATOM 3701 N N . GLU A 1 453 ? -49.935 -9.283 36.580 1.00 52.97 453 GLU A N 1
ATOM 3702 C CA . GLU A 1 453 ? -50.481 -8.753 35.326 1.00 52.97 453 GLU A CA 1
ATOM 3703 C C . GLU A 1 453 ? -49.711 -7.503 34.860 1.00 52.97 453 GLU A C 1
ATOM 3705 O O . GLU A 1 453 ? -49.506 -7.325 33.662 1.00 52.97 453 GLU A O 1
ATOM 3710 N N . GLU A 1 454 ? -49.207 -6.669 35.785 1.00 52.41 454 GLU A N 1
ATOM 3711 C CA . GLU A 1 454 ? -48.334 -5.527 35.455 1.00 52.41 454 GLU A CA 1
ATOM 3712 C C . GLU A 1 454 ? -46.971 -6.002 34.916 1.00 52.41 454 GLU A C 1
ATOM 3714 O O . GLU A 1 454 ? -46.485 -5.432 33.942 1.00 52.41 454 GLU A O 1
ATOM 3719 N N . LEU A 1 455 ? -46.394 -7.085 35.453 1.00 53.31 455 LEU A N 1
ATOM 3720 C CA . LEU A 1 455 ? -45.149 -7.676 34.936 1.00 53.31 455 LEU A CA 1
ATOM 3721 C C . LEU A 1 455 ? -45.322 -8.256 33.523 1.00 53.31 455 LEU A C 1
ATOM 3723 O O . LEU A 1 455 ? -44.515 -7.961 32.642 1.00 53.31 455 LEU A O 1
ATOM 3727 N N . MET A 1 456 ? -46.408 -8.994 33.265 1.00 51.12 456 MET A N 1
ATOM 3728 C CA . MET A 1 456 ? -46.699 -9.536 31.930 1.00 51.12 456 MET A CA 1
ATOM 3729 C C . MET A 1 456 ? -47.060 -8.445 30.912 1.00 51.12 456 MET A C 1
ATOM 3731 O O . MET A 1 456 ? -46.744 -8.563 29.727 1.00 51.12 456 MET A O 1
ATOM 3735 N N . GLN A 1 457 ? -47.721 -7.370 31.351 1.00 50.91 457 GLN A N 1
ATOM 3736 C CA . GLN A 1 457 ? -48.136 -6.264 30.488 1.00 50.91 457 GLN A CA 1
ATOM 3737 C C . GLN A 1 457 ? -46.983 -5.284 30.200 1.00 50.91 457 GLN A C 1
ATOM 3739 O O . GLN A 1 457 ? -46.944 -4.704 29.112 1.00 50.91 457 GLN A O 1
ATOM 3744 N N . GLU A 1 458 ? -46.009 -5.159 31.107 1.00 50.75 458 GLU A N 1
ATOM 3745 C CA . GLU A 1 458 ? -44.736 -4.464 30.873 1.00 50.75 458 GLU A CA 1
ATOM 3746 C C . GLU A 1 458 ? -43.829 -5.280 29.929 1.00 50.75 458 GLU A C 1
ATOM 3748 O O . GLU A 1 458 ? -43.259 -4.733 28.983 1.00 50.75 458 GLU A O 1
ATOM 3753 N N . GLU A 1 459 ? -43.795 -6.609 30.076 1.00 51.12 459 GLU A N 1
ATOM 3754 C CA . GLU A 1 459 ? -43.074 -7.519 29.174 1.00 51.12 459 GLU A CA 1
ATOM 3755 C C . GLU A 1 459 ? -43.722 -7.588 27.771 1.00 51.12 459 GLU A C 1
ATOM 3757 O O . GLU A 1 459 ? -43.027 -7.594 26.752 1.00 51.12 459 GLU A O 1
ATOM 3762 N N . MET A 1 460 ? -45.057 -7.512 27.675 1.00 50.62 460 MET A N 1
ATOM 3763 C CA . MET A 1 460 ? -45.770 -7.324 26.400 1.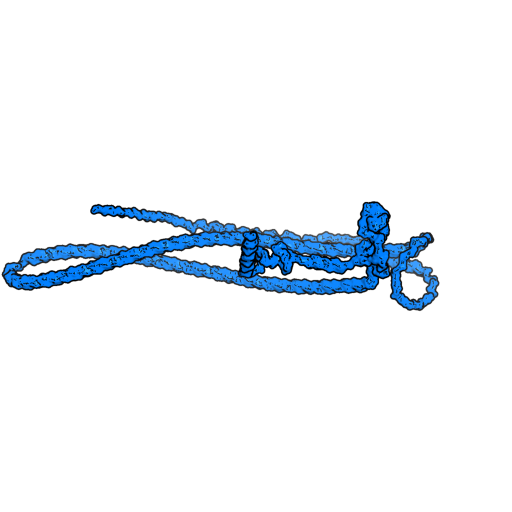00 50.62 460 MET A CA 1
ATOM 3764 C C . MET A 1 460 ? -45.588 -5.921 25.808 1.00 50.62 460 MET A C 1
ATOM 3766 O O . MET A 1 460 ? -45.590 -5.775 24.584 1.00 50.62 460 MET A O 1
ATOM 3770 N N . ARG A 1 461 ? -45.408 -4.880 26.633 1.00 54.53 461 ARG A N 1
ATOM 3771 C CA . ARG A 1 461 ? -45.063 -3.528 26.160 1.00 54.53 461 ARG A CA 1
ATOM 3772 C C . ARG A 1 461 ? -43.653 -3.469 25.581 1.00 54.53 461 ARG A C 1
ATOM 3774 O O . ARG A 1 461 ? -43.473 -2.795 24.570 1.00 54.53 461 ARG A O 1
ATOM 3781 N N . LEU A 1 462 ? -42.707 -4.211 26.154 1.00 54.91 462 LEU A N 1
ATOM 3782 C CA . LEU A 1 462 ? -41.361 -4.412 25.604 1.00 54.91 462 LEU A CA 1
ATOM 3783 C C . LEU A 1 462 ? -41.378 -5.235 24.303 1.00 54.91 462 LEU A C 1
ATOM 3785 O O . LEU A 1 462 ? -40.539 -5.018 23.435 1.00 54.91 462 LEU A O 1
ATOM 3789 N N . ARG A 1 463 ? -42.377 -6.111 24.121 1.00 51.25 463 ARG A N 1
ATOM 3790 C CA . ARG A 1 463 ? -42.645 -6.852 22.871 1.00 51.25 463 ARG A CA 1
ATOM 3791 C C . ARG A 1 463 ? -43.581 -6.140 21.889 1.00 51.25 463 ARG A C 1
ATOM 3793 O O . ARG A 1 463 ? -44.042 -6.769 20.932 1.00 51.25 463 ARG A O 1
ATOM 3800 N N . LYS A 1 464 ? -43.873 -4.845 22.062 1.00 53.34 464 LYS A N 1
ATOM 3801 C CA . LYS A 1 464 ? -44.470 -4.064 20.970 1.00 53.34 464 LYS A CA 1
ATOM 3802 C C . LYS A 1 464 ? -43.490 -4.089 19.802 1.00 53.34 464 LYS A C 1
ATOM 3804 O O . LYS A 1 464 ? -42.435 -3.472 19.883 1.00 53.34 464 LYS A O 1
ATOM 3809 N N . GLN A 1 465 ? -43.859 -4.848 18.770 1.00 56.84 465 GLN A N 1
ATOM 3810 C CA . GLN A 1 465 ? -43.181 -4.993 17.484 1.00 56.84 465 GLN A CA 1
ATOM 3811 C C . GLN A 1 465 ? -42.445 -3.701 17.121 1.00 56.84 465 GLN A C 1
ATOM 3813 O O . GLN A 1 465 ? -43.076 -2.701 16.778 1.00 56.84 465 GLN A O 1
ATOM 3818 N N . GLN A 1 466 ? -41.118 -3.708 17.258 1.00 62.91 466 GLN A N 1
ATOM 3819 C CA . GLN A 1 466 ? -40.295 -2.614 16.771 1.00 62.91 466 GLN A CA 1
ATOM 3820 C C . GLN A 1 466 ? -40.410 -2.642 15.247 1.00 62.91 466 GLN A C 1
ATOM 3822 O O . GLN A 1 466 ? -39.898 -3.538 14.580 1.00 62.91 466 GLN A O 1
ATOM 3827 N N . PHE A 1 467 ? -41.192 -1.713 14.706 1.00 74.94 467 PHE A N 1
ATOM 3828 C CA . PHE A 1 467 ? -41.183 -1.425 13.282 1.00 74.94 467 PHE A CA 1
ATOM 3829 C C . PHE A 1 467 ? -39.818 -0.828 12.954 1.00 74.94 467 PHE A C 1
ATOM 3831 O O . PHE A 1 467 ? -39.354 0.069 13.662 1.00 74.94 467 PHE A O 1
ATOM 3838 N N . CYS A 1 468 ? -39.177 -1.311 11.892 1.00 81.06 468 CYS A N 1
ATOM 3839 C CA . CYS A 1 468 ? -37.939 -0.709 11.425 1.00 81.06 468 CYS A CA 1
ATOM 3840 C C . CYS A 1 468 ? -38.192 0.767 11.080 1.00 81.06 468 CYS A C 1
ATOM 3842 O O . CYS A 1 468 ? -39.064 1.078 10.270 1.00 81.06 468 CYS A O 1
ATOM 3844 N N . THR A 1 469 ? -37.424 1.691 11.651 1.00 79.50 469 THR A N 1
ATOM 3845 C CA . THR A 1 469 ? -37.533 3.135 11.374 1.00 79.50 469 THR A CA 1
ATOM 3846 C C . THR A 1 469 ? -37.279 3.481 9.907 1.00 79.50 469 THR A C 1
ATOM 3848 O O . THR A 1 469 ? -37.839 4.453 9.406 1.00 79.50 469 THR A O 1
ATOM 3851 N N . SER A 1 470 ? -36.477 2.683 9.194 1.00 81.00 470 SER A N 1
ATOM 3852 C CA . SER A 1 470 ? -36.115 2.944 7.797 1.00 81.00 470 SER A CA 1
ATOM 3853 C C . SER A 1 470 ? -37.136 2.429 6.775 1.00 81.00 470 SER A C 1
ATOM 3855 O O . SER A 1 470 ? -37.278 3.038 5.717 1.00 81.00 470 SER A O 1
ATOM 3857 N N . CYS A 1 471 ? -37.826 1.313 7.044 1.00 84.38 471 CYS A N 1
ATOM 3858 C CA . CYS A 1 471 ? -38.744 0.694 6.072 1.00 84.38 471 CYS A CA 1
ATOM 3859 C C . CYS A 1 471 ? -40.146 0.377 6.607 1.00 84.38 471 CYS A C 1
ATOM 3861 O O . CYS A 1 471 ? -41.013 -0.024 5.837 1.00 84.38 471 CYS A O 1
ATOM 3863 N N . THR A 1 472 ? -40.394 0.575 7.903 1.00 83.19 472 THR A N 1
ATOM 3864 C CA . THR A 1 472 ? -41.663 0.307 8.606 1.00 83.19 472 THR A CA 1
ATOM 3865 C C . THR A 1 472 ? -42.151 -1.146 8.575 1.00 83.19 472 THR A C 1
ATOM 3867 O O . THR A 1 472 ? -43.253 -1.426 9.037 1.00 83.19 472 THR A O 1
ATOM 3870 N N . GLU A 1 473 ? -41.340 -2.090 8.092 1.00 83.75 473 GLU A N 1
ATOM 3871 C CA . GLU A 1 473 ? -41.626 -3.524 8.178 1.00 83.75 473 GLU A CA 1
ATOM 3872 C C . GLU A 1 473 ? -41.223 -4.082 9.556 1.00 83.75 473 GLU A C 1
ATOM 3874 O O . GLU A 1 473 ? -40.370 -3.527 10.257 1.00 83.75 473 GLU A O 1
ATOM 3879 N N . THR A 1 474 ? -41.864 -5.177 9.969 1.00 83.62 474 THR A N 1
ATOM 3880 C CA . THR A 1 474 ? -41.567 -5.882 11.224 1.00 83.62 474 THR A CA 1
ATOM 3881 C C . THR A 1 474 ? -40.594 -7.040 10.983 1.00 83.62 474 THR A C 1
ATOM 3883 O O . THR A 1 474 ? -40.556 -7.619 9.900 1.00 83.62 474 THR A O 1
ATOM 3886 N N . GLY A 1 475 ? -39.803 -7.399 12.000 1.00 81.81 475 GLY A N 1
ATOM 3887 C CA . GLY A 1 475 ? -38.925 -8.580 11.964 1.00 81.81 475 GLY A CA 1
ATOM 3888 C C . GLY A 1 475 ? -37.434 -8.307 11.737 1.00 81.81 475 GLY A C 1
ATOM 3889 O O . GLY A 1 475 ? -36.671 -9.258 11.595 1.00 81.81 475 GLY A O 1
ATOM 3890 N N . HIS A 1 476 ? -37.001 -7.043 11.724 1.00 84.44 476 HIS A N 1
ATOM 3891 C CA . HIS A 1 476 ? -35.585 -6.674 11.717 1.00 84.44 476 HIS A CA 1
ATOM 3892 C C . HIS A 1 476 ? -35.349 -5.320 12.399 1.00 84.44 476 HIS A C 1
ATOM 3894 O O . HIS A 1 476 ? -36.223 -4.455 12.402 1.00 84.44 476 HIS A O 1
ATOM 3900 N N . ASP A 1 477 ? -34.140 -5.128 12.922 1.00 82.69 477 ASP A N 1
ATOM 3901 C CA . ASP A 1 477 ? -33.713 -3.863 13.522 1.00 82.69 477 ASP A CA 1
ATOM 3902 C C . ASP A 1 477 ? -33.232 -2.869 12.456 1.00 82.69 477 ASP A C 1
ATOM 3904 O O . ASP A 1 477 ? -32.807 -3.263 11.368 1.00 82.69 477 ASP A O 1
ATOM 3908 N N . GLU A 1 478 ? -33.208 -1.576 12.793 1.00 81.31 478 GLU A N 1
ATOM 3909 C CA . GLU A 1 478 ? -32.708 -0.489 11.931 1.00 81.31 478 GLU A CA 1
ATOM 3910 C C . GLU A 1 478 ? -31.334 -0.808 11.316 1.00 81.31 478 GLU A C 1
ATOM 3912 O O . GLU A 1 478 ? -31.138 -0.660 10.114 1.00 81.31 478 GLU A O 1
ATOM 3917 N N . LYS A 1 479 ? -30.418 -1.381 12.107 1.00 83.44 479 LYS A N 1
ATOM 3918 C CA . LYS A 1 479 ? -29.060 -1.753 11.664 1.00 83.44 479 LYS A CA 1
ATOM 3919 C C . LYS A 1 479 ? -29.027 -2.883 10.630 1.00 83.44 479 LYS A C 1
ATOM 3921 O O . LYS A 1 479 ? -28.047 -3.029 9.904 1.00 83.44 479 LYS A O 1
ATOM 3926 N N . ASN A 1 480 ? -30.076 -3.701 10.579 1.00 84.25 480 ASN A N 1
ATOM 3927 C CA . ASN A 1 480 ? -30.182 -4.848 9.684 1.00 84.25 480 ASN A CA 1
ATOM 3928 C C . ASN A 1 480 ? -31.213 -4.649 8.574 1.00 84.25 480 ASN A C 1
ATOM 3930 O O . ASN A 1 480 ? -31.504 -5.600 7.848 1.00 84.25 480 ASN A O 1
ATOM 3934 N N . CYS A 1 481 ? -31.705 -3.424 8.387 1.00 86.56 481 CYS A N 1
ATOM 3935 C CA . CYS A 1 481 ? -32.702 -3.126 7.377 1.00 86.56 481 CYS A CA 1
ATOM 3936 C C . CYS A 1 481 ? -32.203 -3.472 5.963 1.00 86.56 481 CYS A C 1
ATOM 3938 O O . CYS A 1 481 ? -31.182 -2.942 5.514 1.00 86.56 481 CYS A O 1
ATOM 3940 N N . PRO A 1 482 ? -32.923 -4.329 5.213 1.00 85.88 482 PRO A N 1
ATOM 3941 C CA . PRO A 1 482 ? -32.556 -4.651 3.837 1.00 85.88 482 PRO A CA 1
ATOM 3942 C C . PRO A 1 482 ? -32.725 -3.447 2.900 1.00 85.88 482 PRO A C 1
ATOM 3944 O O . PRO A 1 482 ? -32.132 -3.426 1.823 1.00 85.88 482 PRO A O 1
ATOM 3947 N N . TYR A 1 483 ? -33.491 -2.436 3.324 1.00 87.44 483 TYR A N 1
ATOM 3948 C CA . TYR A 1 483 ? -33.772 -1.215 2.573 1.00 87.44 483 TYR A CA 1
ATOM 3949 C C . TYR A 1 483 ? -32.931 0.002 2.983 1.00 87.44 483 TYR A C 1
ATOM 3951 O O . TYR A 1 483 ? -33.127 1.075 2.408 1.00 87.44 483 TYR A O 1
ATOM 3959 N N . ASP A 1 484 ? -31.998 -0.135 3.932 1.00 87.69 484 ASP A N 1
ATOM 3960 C CA . ASP A 1 484 ? -31.109 0.965 4.320 1.00 87.69 484 ASP A CA 1
ATOM 3961 C C . ASP A 1 484 ? -30.169 1.332 3.150 1.00 87.69 484 ASP A C 1
ATOM 3963 O O . ASP A 1 484 ? -29.454 0.460 2.647 1.00 87.69 484 ASP A O 1
ATOM 3967 N N . PRO A 1 485 ? -30.169 2.585 2.657 1.00 86.81 485 PRO A N 1
ATOM 3968 C CA . PRO A 1 485 ? -29.267 3.015 1.590 1.00 86.81 485 PRO A CA 1
ATOM 3969 C C . PRO A 1 485 ? -27.792 3.106 2.009 1.00 86.81 485 PRO A C 1
ATOM 3971 O O . PRO A 1 485 ? -26.946 3.262 1.129 1.00 86.81 485 PRO A O 1
ATOM 3974 N N . ASN A 1 486 ? -27.481 3.044 3.305 1.00 88.00 486 ASN A N 1
ATOM 3975 C CA . ASN A 1 486 ? -26.113 3.094 3.802 1.00 88.00 486 ASN A CA 1
ATOM 3976 C C . ASN A 1 486 ? -25.472 1.707 3.854 1.00 88.00 486 ASN A C 1
ATOM 3978 O O . ASN A 1 486 ? -26.148 0.686 3.981 1.00 88.00 486 ASN A O 1
ATOM 3982 N N . ALA A 1 487 ? -24.144 1.697 3.760 1.00 85.69 487 ALA A N 1
ATOM 3983 C CA . ALA A 1 487 ? -23.331 0.504 3.911 1.00 85.69 487 ALA A CA 1
ATOM 3984 C C . ALA A 1 487 ? -23.233 0.134 5.406 1.00 85.69 487 ALA A C 1
ATOM 3986 O O . ALA A 1 487 ? -22.929 0.999 6.233 1.00 85.69 487 ALA A O 1
ATOM 3987 N N . LYS A 1 488 ? -23.492 -1.129 5.770 1.00 87.81 488 LYS A N 1
ATOM 3988 C CA . LYS A 1 488 ? -23.380 -1.613 7.163 1.00 87.81 488 LYS A CA 1
ATOM 3989 C C . LYS A 1 488 ? -21.919 -1.553 7.686 1.00 87.81 488 LYS A C 1
ATOM 3991 O O . LYS A 1 488 ? -20.964 -1.380 6.953 1.00 87.81 488 LYS A O 1
ATOM 3996 N N . SER A 1 489 ? -21.663 -1.665 8.982 1.00 79.81 489 SER A N 1
ATOM 3997 C CA . SER A 1 489 ? -20.277 -1.549 9.492 1.00 79.81 489 SER A CA 1
ATOM 3998 C C . SER A 1 489 ? -19.491 -2.868 9.513 1.00 79.81 489 SER A C 1
ATOM 4000 O O . SER A 1 489 ? -18.295 -2.844 9.786 1.00 79.81 489 SER A O 1
ATOM 4002 N N . ASN A 1 490 ? -20.140 -4.011 9.256 1.00 78.69 490 ASN A N 1
ATOM 4003 C CA . ASN A 1 490 ? -19.564 -5.341 9.488 1.00 78.69 490 ASN A CA 1
ATOM 4004 C C . ASN A 1 490 ? -20.072 -6.373 8.456 1.00 78.69 490 ASN A C 1
ATOM 4006 O O . ASN A 1 490 ? -20.769 -7.321 8.815 1.00 78.69 490 ASN A O 1
ATOM 4010 N N . PHE A 1 491 ? -19.800 -6.142 7.169 1.00 80.62 491 PHE A N 1
ATOM 4011 C CA . PHE A 1 491 ? -20.291 -6.969 6.057 1.00 80.62 491 PHE A CA 1
ATOM 4012 C C . PHE A 1 491 ? -19.170 -7.378 5.091 1.00 80.62 491 PHE A C 1
ATOM 4014 O O . PHE A 1 491 ? -18.108 -6.753 5.072 1.00 80.62 491 PHE A O 1
ATOM 4021 N N . ASP A 1 492 ? -19.438 -8.394 4.268 1.00 87.88 492 ASP A N 1
ATOM 4022 C CA . ASP A 1 492 ? -18.597 -8.761 3.126 1.00 87.88 492 ASP A CA 1
ATOM 4023 C C . ASP A 1 492 ? -18.845 -7.821 1.935 1.00 87.88 492 ASP A C 1
ATOM 4025 O O . ASP A 1 492 ? -19.992 -7.592 1.536 1.00 87.88 492 ASP A O 1
ATOM 4029 N N . ALA A 1 493 ? -17.769 -7.235 1.406 1.00 88.00 493 ALA A N 1
ATOM 4030 C CA . ALA A 1 493 ? -17.812 -6.132 0.452 1.00 88.00 493 ALA A CA 1
ATOM 4031 C C . ALA A 1 493 ? -18.648 -6.447 -0.795 1.00 88.00 493 ALA A C 1
ATOM 4033 O O . ALA A 1 493 ? -19.376 -5.573 -1.274 1.00 88.00 493 ALA A O 1
ATOM 4034 N N . ASP A 1 494 ? -18.576 -7.689 -1.269 1.00 90.06 494 ASP A N 1
ATOM 4035 C CA . ASP A 1 494 ? -19.270 -8.133 -2.475 1.00 90.06 494 ASP A CA 1
ATOM 4036 C C . ASP A 1 494 ? -20.782 -8.307 -2.233 1.00 90.06 494 ASP A C 1
ATOM 4038 O O . ASP A 1 494 ? -21.596 -7.823 -3.024 1.00 90.06 494 ASP A O 1
ATOM 4042 N N . GLU A 1 495 ? -21.181 -8.897 -1.100 1.00 88.19 495 GLU A N 1
ATOM 4043 C CA . GLU A 1 495 ? -22.598 -9.092 -0.745 1.00 88.19 495 GLU A CA 1
ATOM 4044 C C . GLU A 1 495 ? -23.332 -7.756 -0.532 1.00 88.19 495 GLU A C 1
ATOM 4046 O O . GLU A 1 495 ? -24.482 -7.574 -0.948 1.00 88.19 495 GLU A O 1
ATOM 4051 N N . GLU A 1 496 ? -22.673 -6.777 0.093 1.00 90.50 496 GLU A N 1
ATOM 4052 C CA . GLU A 1 496 ? -23.282 -5.461 0.308 1.00 90.50 496 GLU A CA 1
ATOM 4053 C C . GLU A 1 496 ? -23.359 -4.640 -0.981 1.00 90.50 496 GLU A C 1
ATOM 4055 O O . GLU A 1 496 ? -24.327 -3.899 -1.188 1.00 90.50 496 GLU A O 1
ATOM 4060 N N . TYR A 1 497 ? -22.371 -4.781 -1.869 1.00 89.88 497 TYR A N 1
ATOM 4061 C CA . TYR A 1 497 ? -22.428 -4.156 -3.185 1.00 89.88 497 TYR A CA 1
ATOM 4062 C C . TYR A 1 497 ? -23.669 -4.631 -3.954 1.00 89.88 497 TYR A C 1
ATOM 4064 O O . TYR A 1 497 ? -24.450 -3.803 -4.438 1.00 89.88 497 TYR A O 1
ATOM 4072 N N . GLU A 1 498 ? -23.917 -5.944 -3.973 1.00 91.56 498 GLU A N 1
ATOM 4073 C CA . GLU A 1 498 ? -25.087 -6.542 -4.622 1.00 91.56 498 GLU A CA 1
ATOM 4074 C C . GLU A 1 498 ? -26.409 -6.077 -3.979 1.00 91.56 498 GLU A C 1
ATOM 4076 O O . GLU A 1 498 ? -27.382 -5.751 -4.674 1.00 91.56 498 GLU A O 1
ATOM 4081 N N . ARG A 1 499 ? -26.459 -5.953 -2.645 1.00 92.00 499 ARG A N 1
ATOM 4082 C CA . ARG A 1 499 ? -27.626 -5.401 -1.931 1.00 92.00 499 ARG A CA 1
ATOM 4083 C C . ARG A 1 499 ? -27.931 -3.961 -2.358 1.00 92.00 499 ARG A C 1
ATOM 4085 O O . ARG A 1 499 ? -29.089 -3.625 -2.637 1.00 92.00 499 ARG A O 1
ATOM 4092 N N . LEU A 1 500 ? -26.912 -3.102 -2.416 1.00 91.56 500 LEU A N 1
ATOM 4093 C CA . LEU A 1 500 ? -27.056 -1.691 -2.790 1.00 91.56 500 LEU A CA 1
ATOM 4094 C C . LEU A 1 500 ? -27.447 -1.519 -4.265 1.00 91.56 500 LEU A C 1
ATOM 4096 O O . LEU A 1 500 ? -28.241 -0.630 -4.596 1.00 91.56 500 LEU A O 1
ATOM 4100 N N . GLU A 1 501 ? -26.943 -2.372 -5.154 1.00 91.44 501 GLU A N 1
ATOM 4101 C CA . GLU A 1 501 ? -27.316 -2.374 -6.570 1.00 91.44 501 GLU A CA 1
ATOM 4102 C C . GLU A 1 501 ? -28.785 -2.784 -6.769 1.00 91.44 501 GLU A C 1
ATOM 4104 O O . GLU A 1 501 ? -29.555 -2.078 -7.435 1.00 91.44 501 GLU A O 1
ATOM 4109 N N . ASN A 1 502 ? -29.229 -3.837 -6.078 1.00 87.56 502 ASN A N 1
ATOM 4110 C CA . ASN A 1 502 ? -30.627 -4.266 -6.072 1.00 87.56 502 ASN A CA 1
ATOM 4111 C C . ASN A 1 502 ? -31.582 -3.176 -5.549 1.00 87.56 502 ASN A C 1
ATOM 4113 O O . ASN A 1 502 ? -32.688 -2.996 -6.077 1.00 87.56 502 ASN A O 1
ATOM 4117 N N . LEU A 1 503 ? -31.159 -2.389 -4.554 1.00 88.19 503 LEU A N 1
ATOM 4118 C CA . LEU A 1 503 ? -31.927 -1.239 -4.063 1.00 88.19 503 LEU A CA 1
ATOM 4119 C C . LEU A 1 503 ? -32.058 -0.122 -5.104 1.00 88.19 503 LEU A C 1
ATOM 4121 O O . LEU A 1 503 ? -33.136 0.469 -5.240 1.00 88.19 503 LEU A O 1
ATOM 4125 N N . LYS A 1 504 ? -30.996 0.161 -5.867 1.00 86.50 504 LYS A N 1
ATOM 4126 C CA . LYS A 1 504 ? -31.041 1.144 -6.963 1.00 86.50 504 LYS A CA 1
ATOM 4127 C C . LYS A 1 504 ? -32.006 0.706 -8.066 1.00 86.50 504 LYS A C 1
ATOM 4129 O O . LYS A 1 504 ? -32.809 1.524 -8.520 1.00 86.50 504 LYS A O 1
ATOM 4134 N N . LEU A 1 505 ? -31.988 -0.576 -8.435 1.00 84.75 505 LEU A N 1
ATOM 4135 C CA . LEU A 1 505 ? -32.890 -1.149 -9.442 1.00 84.75 505 LEU A CA 1
ATOM 4136 C C . LEU A 1 505 ? -34.364 -1.108 -9.011 1.00 84.75 505 LEU A C 1
ATOM 4138 O O . LEU A 1 505 ? -35.246 -0.827 -9.823 1.00 84.75 505 LEU A O 1
ATOM 4142 N N . LYS A 1 506 ? -34.662 -1.341 -7.727 1.00 80.69 506 LYS A N 1
ATOM 4143 C CA . LYS A 1 506 ? -36.036 -1.210 -7.208 1.00 80.69 506 LYS A CA 1
ATOM 4144 C C . LYS A 1 506 ? -36.511 0.250 -7.199 1.00 80.69 506 LYS A C 1
ATOM 4146 O O . LYS A 1 506 ? -37.648 0.520 -7.583 1.00 80.69 506 LYS A O 1
ATOM 4151 N N . LYS A 1 507 ? -35.644 1.209 -6.844 1.00 78.12 507 LYS A N 1
ATOM 4152 C CA . LYS A 1 507 ? -35.981 2.648 -6.866 1.00 78.12 507 LYS A CA 1
ATOM 4153 C C . LYS A 1 507 ? -36.220 3.192 -8.280 1.00 78.12 507 LYS A C 1
ATOM 4155 O O . LYS A 1 507 ? -37.085 4.051 -8.449 1.00 78.12 507 LYS A O 1
ATOM 4160 N N . SER A 1 508 ? -35.498 2.707 -9.294 1.00 73.44 508 SER A N 1
ATOM 4161 C CA . SER A 1 508 ? -35.708 3.138 -10.687 1.00 73.44 508 SER A CA 1
ATOM 4162 C C . SER A 1 508 ? -37.038 2.636 -11.266 1.00 73.44 508 SER A C 1
ATOM 4164 O O . SER A 1 508 ? -37.697 3.376 -11.999 1.00 73.44 508 SER A O 1
ATOM 4166 N N . LYS A 1 509 ? -37.487 1.437 -10.866 1.00 68.50 509 LYS A N 1
ATOM 4167 C CA . LYS A 1 509 ? -38.802 0.886 -11.239 1.00 68.50 509 LYS A CA 1
ATOM 4168 C C . LYS A 1 509 ? -39.973 1.651 -10.614 1.00 68.50 509 LYS A C 1
ATOM 4170 O O . LYS A 1 509 ? -40.977 1.858 -11.276 1.00 68.50 509 LYS A O 1
ATOM 4175 N N . ILE A 1 510 ? -39.856 2.136 -9.377 1.00 65.44 510 ILE A N 1
ATOM 4176 C CA . ILE A 1 510 ? -40.951 2.895 -8.737 1.00 65.44 510 ILE A CA 1
ATOM 4177 C C . ILE A 1 510 ? -41.163 4.259 -9.418 1.00 65.44 510 ILE A C 1
ATOM 4179 O O . ILE A 1 510 ? -42.304 4.663 -9.629 1.00 65.44 510 ILE A O 1
ATOM 4183 N N . LYS A 1 511 ? -40.085 4.934 -9.849 1.00 58.00 511 LYS A N 1
ATOM 4184 C CA . LYS A 1 511 ? -40.175 6.224 -10.565 1.00 58.00 511 LYS A CA 1
ATOM 4185 C C . LYS A 1 511 ? -40.819 6.125 -11.951 1.00 58.00 511 LYS A C 1
ATOM 4187 O O . LYS A 1 511 ? -41.327 7.123 -12.445 1.00 58.00 511 LYS A O 1
ATOM 4192 N N . THR A 1 512 ? -40.801 4.952 -12.580 1.00 53.19 512 THR A N 1
ATOM 4193 C CA . THR A 1 512 ? -41.421 4.743 -13.900 1.00 53.19 512 THR A CA 1
ATOM 4194 C C . THR A 1 512 ? -42.929 4.502 -13.815 1.00 53.19 512 THR A C 1
ATOM 4196 O O . THR A 1 512 ? -43.628 4.771 -14.783 1.00 53.19 512 THR A O 1
ATOM 4199 N N . TRP A 1 513 ? -43.449 4.078 -12.659 1.00 50.69 513 TRP A N 1
ATOM 4200 C CA . TRP A 1 513 ? -44.886 3.859 -12.440 1.00 50.69 513 TRP A CA 1
ATOM 4201 C C . TRP A 1 513 ? -45.641 5.093 -11.923 1.00 50.69 513 TRP A C 1
ATOM 4203 O O . TRP A 1 513 ? -46.862 5.094 -11.932 1.00 50.69 513 TRP A O 1
ATOM 4213 N N . THR A 1 514 ? -44.942 6.147 -11.488 1.00 49.69 514 THR A N 1
ATOM 4214 C CA . THR A 1 514 ? -45.559 7.409 -11.018 1.00 49.69 514 THR A CA 1
ATOM 4215 C C . THR A 1 514 ? -45.711 8.469 -12.121 1.00 49.69 514 THR A C 1
ATOM 4217 O O . THR A 1 514 ? -46.088 9.600 -11.832 1.00 49.69 514 THR A O 1
ATOM 4220 N N . LEU A 1 515 ? -45.387 8.121 -13.371 1.00 48.72 515 LEU A N 1
ATOM 4221 C CA . LEU A 1 515 ? -45.462 8.991 -14.557 1.00 48.72 515 LEU A CA 1
ATOM 4222 C C . LEU A 1 515 ? -46.546 8.557 -15.566 1.00 48.72 515 LEU A C 1
ATOM 4224 O O . LEU A 1 515 ? -46.542 9.015 -16.707 1.00 48.72 515 LEU A O 1
ATOM 4228 N N . ILE A 1 516 ? -47.472 7.700 -15.133 1.00 43.34 516 ILE A N 1
ATOM 4229 C CA . ILE A 1 516 ? -48.747 7.383 -15.796 1.00 43.34 516 ILE A CA 1
ATOM 4230 C C . ILE A 1 516 ? -49.843 7.813 -14.828 1.00 43.34 516 ILE A C 1
ATOM 4232 O O . ILE A 1 516 ? -50.818 8.440 -15.295 1.00 43.34 516 ILE A O 1
#

Radius of gyration: 63.39 Å; Cα contacts (8 Å, |Δi|>4): 151; chains: 1; bounding box: 142×60×196 Å

Solvent-accessible surface area (backbone atoms only — not comparable to full-atom values): 31292 Å² total; per-residue (Å²): 143,82,89,80,86,80,84,82,80,80,80,78,80,78,84,76,82,86,80,79,92,82,79,80,85,80,74,79,71,74,74,76,70,73,78,78,78,80,87,82,87,90,86,87,85,88,89,85,88,86,79,86,83,86,78,78,82,73,80,85,72,77,50,66,68,58,54,50,48,46,41,60,72,61,49,44,58,70,68,57,73,79,75,85,76,91,84,90,80,88,80,90,82,87,84,82,95,76,87,79,94,83,80,85,89,84,95,75,89,80,84,87,76,83,87,48,75,65,60,58,48,51,51,48,52,52,50,48,52,50,52,50,49,51,50,50,52,50,52,51,51,53,47,53,50,50,53,53,51,50,52,48,54,52,52,53,52,52,50,51,54,51,50,52,53,48,53,52,51,52,53,50,50,54,50,51,54,51,52,50,54,51,50,51,56,51,48,55,53,49,52,55,48,50,54,53,52,49,54,51,51,52,51,51,52,52,53,48,53,53,51,52,54,50,49,53,50,52,52,51,49,53,51,51,52,50,54,52,48,56,50,51,53,52,51,49,55,51,51,49,55,50,48,53,51,50,48,52,50,48,48,55,50,42,55,52,43,47,60,53,36,69,70,46,63,82,72,72,84,73,72,70,61,58,58,51,52,53,51,52,50,52,53,48,54,54,52,52,51,54,50,53,52,51,51,52,54,50,52,52,52,51,50,55,52,50,52,52,51,52,51,51,55,49,52,52,50,53,51,50,54,52,50,52,52,52,50,54,50,52,52,52,53,51,51,54,48,51,51,51,54,49,50,53,51,54,50,54,51,50,54,50,54,52,49,52,54,50,50,53,52,49,51,54,53,48,54,51,48,52,56,48,49,57,49,49,51,56,49,48,54,51,52,52,54,52,49,59,72,64,56,78,72,80,64,76,36,48,16,68,82,67,70,44,75,45,42,76,95,66,54,37,63,66,63,28,48,33,64,92,47,71,75,70,88,63,31,28,74,73,71,63,48,59,53,93,84,49,81,36,78,46,61,30,49,62,45,68,59,59,68,66,57,55,54,53,50,51,54,49,58,71,60,53,76,60,50,15,85,82,73,64,48,72,91,46,52,64,89,65,42,88,77,53,92,68,84,72,96,84,74,59,73,69,64,53,49,54,50,55,51,53,51,51,55,54,54,55,55,55,63,64,65,76,76,117

Organism: NCBI:txid1481888

Foldseek 3Di:
DDDDDDDDDDPDDDDDDDDDPDPPPPPPPPPPPPPPPPPDDDDDDDDDDPDDDDDDDDDPPCDVVNVVVCCVPPVVVVVVVPPPDDDDDDDDDDDDDDDDDDDDDDPDDDDDDPDDPVVVVVVVVVVVVVVVVVVVVVVVVVVVVVVVVVVVVVVVVVVVVVVVVVVVVVVVVVVVVVVVVVVVVVVVVVVVVVVVVVVVVVVVVVVVVVVVVVVVVVVVVVVVVVVVVVVVVVVVVVVVVVVVVVVVVCVVVVVVVCVVCVVVVVPDDDPVVVVVVVVVVVVVVVVVVVVVVVVVVVVVVVVVVVVVVVVVVVVVVVVVVVVVVVVVVVVVVVVVVVVVVVVVVVVVVVVVVVVVVVVVVVVVVVVVVVVVVVVVVVVVVVVVVVVVVVPPPWDFFQFPAQRDTDTPVRFDQAPDAAQPADQPQAARPRPRHGDPPDTHPHGGGGDGPPPVVVVVVVVVVVVPFPQAPQPRDGDDHVLPDLQDLDDHPDDDPVVSVVSNVVNVVVVVVVVVVVVD